Protein AF-A0A954VEE9-F1 (afdb_monomer)

Radius of gyration: 25.5 Å; Cα contacts (8 Å, |Δi|>4): 927; chains: 1; bounding box: 56×83×63 Å

Mean predicted aligned error: 7.06 Å

Secondary structure (DSSP, 8-state):
---------------------------PPP--PPPPPEEEEE-GGG----HHHHHHHHHTT-EEEEEEEEEES-SSSB--GGGTT--SSTT-SBTT--EE-TTHHHHHHHHHHHT-EEEEEEE--TT--TTSTTSTT----HHHHHHHHHHHHGGGSSTTSBPPEEE----BTTB-HHHHHHHHHHHHHHHHHHHSSPPEEEEEHHIIIIIITTS-HHHHHHHHHH--SEEEE--S-TT-GGGS-TTT--TTTT-STTSGGGGGGS-S--EEEEEEEEEE--TT--STT--EEEEEESS-HHHHHTTBPPEEB--SS-EETT-GGGBGGGSPPPPP-PPTTPPPPPS--PPPPP--TT---SGGG-GGGPEEEE--TT---EEEE-S-EEEESEEEESSEEEESS-EEEE--

Sequence (412 aa):
MKFSQRYTICWRHAWYLGCCFSVILLGLPERANAQRVLGLDMSAWQGSISQQTWSNILNVENRQFVFLRSSRGGTTGFFSQNNAGNNNPPGENTLSQRYDDPYFVQNINRATNAGLFAGAYHFSRPDIVASTLNSNGIPNSGADEADHFIQMAGPWMRPGYLLPVHDFEAGDGARTDNQMALFAMEFSDRIYDVMGIRPAIYLNGNYAQNVIGGASSSSRSGVVDRYSVLWSARWPNQSNPDAIDVQNAHPKDSFSNIYGPWDDTGVMHPWTFWQYASTGRLQSFNNGDSNLDFNVAQGDIEFLKDQLVPAVWMTDSSGNWSTLSNWNSGQAPIAPVTGTGQVAPVGRRTLPTPRLPGETVFGVTSGKHDTVILDRPNADITVTLDAGSYDIRKLFVRESLVISGGELHVNY

Solvent-accessible surface area (backbone atoms only — not comparable to full-atom values): 22098 Å² total; per-residue (Å²): 132,88,80,89,83,89,88,83,89,83,92,79,91,79,91,75,84,88,74,85,73,84,75,77,78,71,75,72,75,76,77,76,72,68,66,43,34,31,25,36,44,49,44,60,80,62,51,90,75,53,57,67,37,38,33,34,39,35,78,72,64,57,28,50,32,37,37,32,33,27,28,26,23,18,74,39,50,27,45,44,84,94,40,73,81,37,68,78,71,58,72,59,39,22,42,35,29,17,33,61,37,31,39,27,58,32,47,53,51,32,32,34,72,46,51,21,43,36,25,38,27,26,45,47,39,59,48,39,31,44,84,35,78,56,14,83,57,44,48,49,49,22,43,45,29,30,51,29,35,42,45,52,38,45,50,52,62,27,46,41,14,26,41,38,29,42,32,53,83,53,24,80,86,67,42,53,30,53,55,50,26,48,31,56,35,38,21,30,49,44,37,26,76,76,64,78,45,62,33,28,37,31,35,36,21,62,44,27,36,54,36,39,42,59,20,52,71,69,45,31,49,51,36,47,76,47,33,80,39,31,31,36,42,51,59,93,39,64,92,48,45,87,76,56,59,72,76,81,56,58,80,54,81,87,37,81,62,41,50,32,57,51,51,75,72,75,42,95,72,59,51,44,31,35,37,43,20,70,57,30,84,49,88,70,59,76,65,78,95,47,52,33,33,31,30,34,36,74,33,25,71,66,56,53,48,70,44,33,26,56,32,35,62,71,60,89,56,60,46,50,63,84,45,38,79,44,29,57,34,24,46,81,58,62,78,59,70,82,57,76,91,50,66,76,65,45,75,68,81,74,76,66,78,56,42,49,80,13,42,81,52,81,64,51,53,14,13,52,55,24,35,37,39,39,70,51,97,90,50,92,37,44,42,32,31,59,58,62,74,29,37,23,22,40,80,45,76,76,47,48,76,44,75,79,56,34,46,79,45,74,56,120

Foldseek 3Di:
DDDDDDDDDDDDDDDDDDDDDPPPPPPDPDPPAFFWAKAFEDFCLLPAADLVLLLCCCPPVPHQAYEYEAWEWFDDAAADPVPNVCVVVRDRQAARHIAGGQARLVCQVSNQVSFHAYEYEYAYAQLQALPPPRNVRDGGALLRSLVLCCLGCVLQCFFLHFFYEYEQEYCVVSDALLRSLRRLLNNQVNCCVVQVDGHAYEDELCCQAPRPLVHDPVSNVSNCVRHQEYEYEDAPDQPDLPPDCLRPDARCPPPPSTHRSLVVVVDPHSHQKYQHYQQDDDPSSPDPRHGIGMMTGPGHPLSRLVRGNAWEQDDLEADELPPLVRTSLSDDDDFRDADPPYDNRDDDNDGDHRDGQQAADDHSSGSLSHAYEADDPVHAYEYEHQDEAGHHAHYHDPHHYHDNHYHYHHHD

Structure (mmCIF, N/CA/C/O backbone):
data_AF-A0A954VEE9-F1
#
_entry.id   AF-A0A954VEE9-F1
#
loop_
_atom_site.group_PDB
_atom_site.id
_atom_site.type_symbol
_atom_site.label_atom_id
_atom_site.label_alt_id
_atom_site.label_comp_id
_atom_site.label_asym_id
_atom_site.label_entity_id
_atom_site.label_seq_id
_atom_site.pdbx_PDB_ins_code
_atom_site.Cartn_x
_atom_site.Cartn_y
_atom_site.Cartn_z
_atom_site.occupancy
_atom_site.B_iso_or_equiv
_atom_site.auth_seq_id
_atom_site.auth_comp_id
_atom_site.auth_asym_id
_atom_site.auth_atom_id
_atom_site.pdbx_PDB_model_num
ATOM 1 N N . MET A 1 1 ? 34.850 -47.718 26.596 1.00 32.69 1 MET A N 1
ATOM 2 C CA . MET A 1 1 ? 34.835 -49.175 26.304 1.00 32.69 1 MET A CA 1
ATOM 3 C C . MET A 1 1 ? 33.519 -49.739 26.830 1.00 32.69 1 MET A C 1
ATOM 5 O O . MET A 1 1 ? 33.219 -49.459 27.976 1.00 32.69 1 MET A O 1
ATOM 9 N N . LYS A 1 2 ? 32.606 -50.185 25.946 1.00 29.80 2 LYS A N 1
ATOM 10 C CA . LYS A 1 2 ? 32.186 -51.601 25.735 1.00 29.80 2 LYS A CA 1
ATOM 11 C C . LYS A 1 2 ? 31.644 -52.268 27.026 1.00 29.80 2 LYS A C 1
ATOM 13 O O . LYS A 1 2 ? 32.367 -52.256 28.002 1.00 29.80 2 LYS A O 1
ATOM 18 N N . PHE A 1 3 ? 30.482 -52.924 27.132 1.00 28.70 3 PHE A N 1
ATOM 19 C CA . PHE A 1 3 ? 29.467 -53.465 26.207 1.00 28.70 3 PHE A CA 1
ATOM 20 C C . PHE A 1 3 ? 28.245 -53.939 27.053 1.00 28.70 3 PHE A C 1
ATOM 22 O O . PHE A 1 3 ? 28.442 -54.260 28.216 1.00 28.70 3 PHE A O 1
ATOM 29 N N . SER A 1 4 ? 27.051 -54.006 26.431 1.00 31.73 4 SER A N 1
ATOM 30 C CA . SER A 1 4 ? 25.885 -54.930 26.589 1.00 31.73 4 SER A CA 1
ATOM 31 C C . SER A 1 4 ? 25.512 -55.566 27.956 1.00 31.73 4 SER A C 1
ATOM 33 O O . SER A 1 4 ? 26.377 -55.972 28.707 1.00 31.73 4 SER A O 1
ATOM 35 N N . GLN A 1 5 ? 24.252 -55.880 28.287 1.00 33.28 5 GLN A N 1
ATOM 36 C CA . GLN A 1 5 ? 23.342 -56.738 27.513 1.00 33.28 5 GLN A CA 1
ATOM 37 C C . GLN A 1 5 ? 21.931 -56.796 28.150 1.00 33.28 5 GLN A C 1
ATOM 39 O O . GLN A 1 5 ? 21.730 -56.462 29.313 1.00 33.28 5 GLN A O 1
ATOM 44 N N . ARG A 1 6 ? 20.981 -57.233 27.320 1.00 32.25 6 ARG A N 1
ATOM 45 C CA . ARG A 1 6 ? 19.530 -57.403 27.498 1.00 32.25 6 ARG A CA 1
ATOM 46 C C . ARG A 1 6 ? 19.125 -58.393 28.601 1.00 32.25 6 ARG A C 1
ATOM 48 O O . ARG A 1 6 ? 19.810 -59.389 28.798 1.00 32.25 6 ARG A O 1
ATOM 55 N N . TYR A 1 7 ? 17.908 -58.218 29.124 1.00 31.05 7 TYR A N 1
ATOM 56 C CA . TYR A 1 7 ? 17.064 -59.319 29.600 1.00 31.05 7 TYR A CA 1
ATOM 57 C C . TYR A 1 7 ? 15.686 -59.255 28.928 1.00 31.05 7 TYR A C 1
ATOM 59 O O . TYR A 1 7 ? 15.116 -58.181 28.745 1.00 31.05 7 TYR A O 1
ATOM 67 N N . THR A 1 8 ? 15.191 -60.427 28.541 1.00 31.03 8 THR A N 1
ATOM 68 C CA . THR A 1 8 ? 13.914 -60.686 27.863 1.00 31.03 8 THR A CA 1
ATOM 69 C C . THR A 1 8 ? 13.100 -61.661 28.728 1.00 31.03 8 THR A C 1
ATOM 71 O O . THR A 1 8 ? 13.705 -62.417 29.486 1.00 31.03 8 THR A O 1
ATOM 74 N N . ILE A 1 9 ? 11.782 -61.739 28.462 1.00 28.75 9 ILE A N 1
ATOM 75 C CA . ILE A 1 9 ? 10.810 -62.818 28.797 1.00 28.75 9 ILE A CA 1
ATOM 76 C C . ILE A 1 9 ? 10.030 -62.521 30.107 1.00 28.75 9 ILE A C 1
ATOM 78 O O . ILE A 1 9 ? 10.629 -62.111 31.085 1.00 28.75 9 ILE A O 1
ATOM 82 N N . CYS A 1 10 ? 8.698 -62.641 30.241 1.00 25.70 10 CYS A N 1
ATOM 83 C CA . CYS A 1 10 ? 7.679 -63.431 29.539 1.00 25.70 10 CYS A CA 1
ATOM 84 C C . CYS A 1 10 ? 6.278 -62.797 29.650 1.00 25.70 10 CYS A C 1
ATOM 86 O O . CYS A 1 10 ? 5.952 -62.156 30.645 1.00 25.70 10 CYS A O 1
ATOM 88 N N . TRP A 1 11 ? 5.428 -63.096 28.670 1.00 25.52 11 TRP A N 1
ATOM 89 C CA . TRP A 1 11 ? 3.992 -62.818 28.643 1.00 25.52 11 TRP A CA 1
ATOM 90 C C . TRP A 1 11 ? 3.191 -63.798 29.512 1.00 25.52 11 TRP A C 1
ATOM 92 O O . TRP A 1 11 ? 3.388 -65.008 29.399 1.00 25.52 11 TRP A O 1
ATOM 102 N N . ARG A 1 12 ? 2.187 -63.306 30.254 1.00 28.98 12 ARG A N 1
ATOM 103 C CA . ARG A 1 12 ? 0.985 -64.085 30.605 1.00 28.98 12 ARG A CA 1
ATOM 104 C C . ARG A 1 12 ? -0.283 -63.221 30.594 1.00 28.98 12 ARG A C 1
ATOM 106 O O . ARG A 1 12 ? -0.443 -62.303 31.383 1.00 28.98 12 ARG A O 1
ATOM 113 N N . HIS A 1 13 ? -1.145 -63.595 29.652 1.00 29.56 13 HIS A N 1
ATOM 114 C CA . HIS A 1 13 ? -2.573 -63.352 29.470 1.00 29.56 13 HIS A CA 1
ATOM 115 C C . HIS A 1 13 ? -3.377 -62.925 30.711 1.00 29.56 13 HIS A C 1
ATOM 117 O O . HIS A 1 13 ? -3.478 -63.679 31.678 1.00 29.56 13 HIS A O 1
ATOM 123 N N . ALA A 1 14 ? -4.082 -61.797 30.587 1.00 32.66 14 ALA A N 1
ATOM 124 C CA . ALA A 1 14 ? -5.301 -61.508 31.332 1.00 32.66 14 ALA A CA 1
ATOM 125 C C . ALA A 1 14 ? -6.435 -61.262 30.326 1.00 32.66 14 ALA A C 1
ATOM 127 O O . ALA A 1 14 ? -6.330 -60.420 29.436 1.00 32.66 14 ALA A O 1
ATOM 128 N N . TRP A 1 15 ? -7.486 -62.064 30.456 1.00 28.30 15 TRP A N 1
ATOM 129 C CA . TRP A 1 15 ? -8.735 -61.956 29.718 1.00 28.30 15 TRP A CA 1
ATOM 130 C C . TRP A 1 15 ? -9.507 -60.727 30.206 1.00 28.30 15 TRP A C 1
ATOM 132 O O . TRP A 1 15 ? -9.721 -60.595 31.409 1.00 28.30 15 TRP A O 1
ATOM 142 N N . TYR A 1 16 ? -9.974 -59.875 29.292 1.00 32.34 16 TYR A N 1
ATOM 143 C CA . TYR A 1 16 ? -11.003 -58.880 29.591 1.00 32.34 16 TYR A CA 1
ATOM 144 C C . TYR A 1 16 ? -12.167 -59.014 28.613 1.00 32.34 16 TYR A C 1
ATOM 146 O O . TYR A 1 16 ? -11.987 -59.070 27.397 1.00 32.34 16 TYR A O 1
ATOM 154 N N . LEU A 1 17 ? -13.356 -59.117 29.209 1.00 34.22 17 LEU A N 1
ATOM 155 C CA . LEU A 1 17 ? -14.666 -59.183 28.578 1.00 34.22 17 LEU A CA 1
ATOM 156 C C . LEU A 1 17 ? -14.854 -58.056 27.554 1.00 34.22 17 LEU A C 1
ATOM 158 O O . LEU A 1 17 ? -14.638 -56.883 27.856 1.00 34.22 17 LEU A O 1
ATOM 162 N N . GLY A 1 18 ? -15.342 -58.421 26.369 1.00 31.45 18 GLY A N 1
ATOM 163 C CA . GLY A 1 18 ? -15.836 -57.474 25.380 1.00 31.45 18 GLY A CA 1
ATOM 164 C C . GLY A 1 18 ? -17.174 -56.879 25.814 1.00 31.45 18 GLY A C 1
ATOM 165 O O . GLY A 1 18 ? -18.208 -57.532 25.705 1.00 31.45 18 GLY A O 1
ATOM 166 N N . CYS A 1 19 ? -17.154 -55.626 26.262 1.00 33.53 19 CYS A N 1
ATOM 167 C CA . CYS A 1 19 ? -18.326 -54.758 26.232 1.00 33.53 19 CYS A CA 1
ATOM 168 C C . CYS A 1 19 ? -18.329 -54.022 24.888 1.00 33.53 19 CYS A C 1
ATOM 170 O O . CYS A 1 19 ? -17.506 -53.137 24.656 1.00 33.53 19 CYS A O 1
ATOM 172 N N . CYS A 1 20 ? -19.245 -54.394 23.995 1.00 32.91 20 CYS A N 1
ATOM 173 C CA . CYS A 1 20 ? -19.521 -53.646 22.773 1.00 32.91 20 CYS A CA 1
ATOM 174 C C . CYS A 1 20 ? -20.142 -52.289 23.134 1.00 32.91 20 CYS A C 1
ATOM 176 O O . CYS A 1 20 ? -21.354 -52.177 23.294 1.00 32.91 20 CYS A O 1
ATOM 178 N N . PHE A 1 21 ? -19.316 -51.252 23.254 1.00 32.41 21 PHE A N 1
ATOM 179 C CA . PHE A 1 21 ? -19.782 -49.877 23.125 1.00 32.41 21 PHE A CA 1
ATOM 180 C C . PHE A 1 21 ? -19.846 -49.539 21.637 1.00 32.41 21 PHE A C 1
ATOM 182 O O . PHE A 1 21 ? -18.818 -49.381 20.979 1.00 32.41 21 PHE A O 1
ATOM 189 N N . SER A 1 22 ? -21.059 -49.424 21.097 1.00 36.09 22 SER A N 1
ATOM 190 C CA . SER A 1 22 ? -21.278 -48.700 19.847 1.00 36.09 22 SER A CA 1
ATOM 191 C C . SER A 1 22 ? -20.955 -47.230 20.096 1.00 36.09 22 SER A C 1
ATOM 193 O O . SER A 1 22 ? -21.788 -46.471 20.586 1.00 36.09 22 SER A O 1
ATOM 195 N N . VAL A 1 23 ? -19.725 -46.830 19.782 1.00 37.09 23 VAL A N 1
ATOM 196 C CA . VAL A 1 23 ? -19.381 -45.421 19.612 1.00 37.09 23 VAL A CA 1
ATOM 197 C C . VAL A 1 23 ? -20.066 -44.975 18.329 1.00 37.09 23 VAL A C 1
ATOM 199 O O . VAL A 1 23 ? -19.611 -45.273 17.226 1.00 37.09 23 VAL A O 1
ATOM 202 N N . ILE A 1 24 ? -21.197 -44.291 18.473 1.00 39.25 24 ILE A N 1
ATOM 203 C CA . ILE A 1 24 ? -21.709 -43.433 17.412 1.00 39.25 24 ILE A CA 1
ATOM 204 C C . ILE A 1 24 ? -20.656 -42.333 17.262 1.00 39.25 24 ILE A C 1
ATOM 206 O O . ILE A 1 24 ? -20.589 -41.413 18.075 1.00 39.25 24 ILE A O 1
ATOM 210 N N . LEU A 1 25 ? -19.785 -42.469 16.258 1.00 38.78 25 LEU A N 1
ATOM 211 C CA . LEU A 1 25 ? -18.997 -41.356 15.743 1.00 38.78 25 LEU A CA 1
ATOM 212 C C . LEU A 1 25 ? -19.999 -40.353 15.168 1.00 38.78 25 LEU A C 1
ATOM 214 O O . LEU A 1 25 ? -20.376 -40.421 14.001 1.00 38.78 25 LEU A O 1
ATOM 218 N N . LEU A 1 26 ? -20.473 -39.445 16.019 1.00 41.38 26 LEU A N 1
ATOM 219 C CA . LEU A 1 26 ? -21.000 -38.173 15.559 1.00 41.38 26 LEU A CA 1
ATOM 220 C C . LEU A 1 26 ? -19.841 -37.519 14.812 1.00 41.38 26 LEU A C 1
ATOM 222 O O . LEU A 1 26 ? -18.835 -37.165 15.428 1.00 41.38 26 LEU A O 1
ATOM 226 N N . GLY A 1 27 ? -19.947 -37.463 13.483 1.00 38.78 27 GLY A N 1
ATOM 227 C CA . GLY A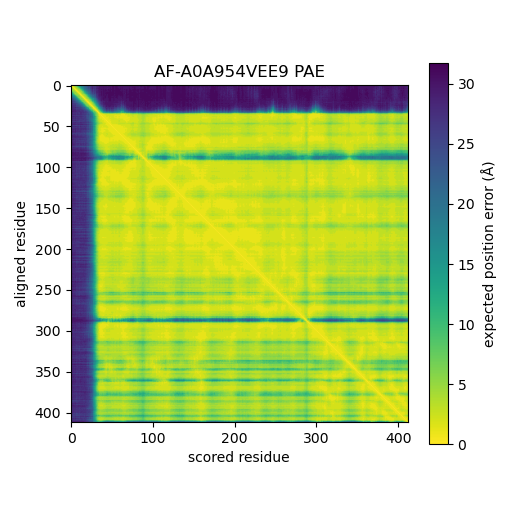 1 27 ? -19.011 -36.717 12.660 1.00 38.78 27 GLY A CA 1
ATOM 228 C C . GLY A 1 27 ? -18.885 -35.325 13.257 1.00 38.78 27 GLY A C 1
ATOM 229 O O . GLY A 1 27 ? -19.873 -34.596 13.347 1.00 38.78 27 GLY A O 1
ATOM 230 N N . LEU A 1 28 ? -17.687 -34.988 13.737 1.00 42.66 28 LEU A N 1
ATOM 231 C CA . LEU A 1 28 ? -17.359 -33.600 14.011 1.00 42.66 28 LEU A CA 1
ATOM 232 C C . LEU A 1 28 ? -17.643 -32.854 12.703 1.00 42.66 28 LEU A C 1
ATOM 234 O O . LEU A 1 28 ? -17.192 -33.337 11.659 1.00 42.66 28 LEU A O 1
ATOM 238 N N . PRO A 1 29 ? -18.405 -31.748 12.713 1.00 43.12 29 PRO A N 1
ATOM 239 C CA . PRO A 1 29 ? -18.511 -30.938 11.514 1.00 43.12 29 PRO A CA 1
ATOM 240 C C . PRO A 1 29 ? -17.082 -30.616 11.081 1.00 43.12 29 PRO A C 1
ATOM 242 O O . PRO A 1 29 ? -16.273 -30.169 11.904 1.00 43.12 29 PRO A O 1
ATOM 245 N N . GLU A 1 30 ? -16.752 -30.912 9.822 1.00 45.31 30 GLU A N 1
ATOM 246 C CA . GLU A 1 30 ? -15.548 -30.367 9.210 1.00 45.31 30 GLU A CA 1
ATOM 247 C C . GLU A 1 30 ? -15.546 -28.878 9.546 1.00 45.31 30 GLU A C 1
ATOM 249 O O . GLU A 1 30 ? -16.548 -28.186 9.338 1.00 45.31 30 GLU A O 1
ATOM 254 N N . ARG A 1 31 ? -14.466 -28.392 10.167 1.00 42.06 31 ARG A N 1
ATOM 255 C CA . ARG A 1 31 ? -14.296 -26.953 10.325 1.00 42.06 31 ARG A CA 1
ATOM 256 C C . ARG A 1 31 ? -14.275 -26.405 8.906 1.00 42.06 31 ARG A C 1
ATOM 258 O O . ARG A 1 31 ? -13.279 -26.584 8.213 1.00 42.06 31 ARG A O 1
ATOM 265 N N . ALA A 1 32 ? -15.378 -25.809 8.464 1.00 47.81 32 ALA A N 1
ATOM 266 C CA . ALA A 1 32 ? -15.386 -25.030 7.244 1.00 47.81 32 ALA A CA 1
ATOM 267 C C . ALA A 1 32 ? -14.297 -23.971 7.430 1.00 47.81 32 ALA A C 1
ATOM 269 O O . ALA A 1 32 ? -14.424 -23.102 8.295 1.00 47.81 32 ALA A O 1
ATOM 270 N N . ASN A 1 33 ? -13.180 -24.110 6.712 1.00 58.38 33 ASN A N 1
ATOM 271 C CA . ASN A 1 33 ? -12.169 -23.066 6.697 1.00 58.38 33 ASN A CA 1
ATOM 272 C C . ASN A 1 33 ? -12.864 -21.800 6.197 1.00 58.38 33 ASN A C 1
ATOM 274 O O . ASN A 1 33 ? -13.570 -21.839 5.187 1.00 58.38 33 ASN A O 1
ATOM 278 N N . ALA A 1 34 ? -12.721 -20.704 6.940 1.00 77.81 34 ALA A N 1
ATOM 279 C CA . ALA A 1 34 ? -13.303 -19.439 6.532 1.00 77.81 34 ALA A CA 1
ATOM 280 C C . ALA A 1 34 ? -12.761 -19.070 5.141 1.00 77.81 34 ALA A C 1
ATOM 282 O O . ALA A 1 34 ? -11.562 -19.200 4.881 1.00 77.81 34 ALA A O 1
ATOM 283 N N . GLN A 1 35 ? -13.662 -18.686 4.232 1.00 92.69 35 GLN A N 1
ATOM 284 C CA . GLN A 1 35 ? -13.319 -18.456 2.833 1.00 92.69 35 GLN A CA 1
ATOM 285 C C . GLN A 1 35 ? -12.300 -17.320 2.727 1.00 92.69 35 GLN A C 1
ATOM 287 O O . GLN A 1 35 ? -12.548 -16.210 3.204 1.00 92.69 35 GLN A O 1
ATOM 292 N N . ARG A 1 36 ? -11.173 -17.586 2.062 1.00 97.69 36 ARG A N 1
ATOM 293 C CA . ARG A 1 36 ? -10.168 -16.569 1.776 1.00 97.69 36 ARG A CA 1
ATOM 294 C C . ARG A 1 36 ? -10.745 -15.480 0.900 1.00 97.69 36 ARG A C 1
ATOM 296 O O . ARG A 1 36 ? -11.418 -15.751 -0.101 1.00 97.69 36 ARG A O 1
ATOM 303 N N . VAL A 1 37 ? -10.440 -14.247 1.265 1.00 98.19 37 VAL A N 1
ATOM 304 C CA . VAL A 1 37 ? -10.987 -13.078 0.594 1.00 98.19 37 VAL A CA 1
ATOM 305 C C . VAL A 1 37 ? -10.269 -12.820 -0.720 1.00 98.19 37 VAL A C 1
ATOM 307 O O . VAL A 1 37 ? -9.044 -12.838 -0.786 1.00 98.19 37 VAL A O 1
ATOM 310 N N . LEU A 1 38 ? -11.042 -12.535 -1.765 1.00 98.69 38 LEU A N 1
ATOM 311 C CA . LEU A 1 38 ? -10.532 -12.218 -3.093 1.00 98.69 38 LEU A CA 1
ATOM 312 C C . LEU A 1 38 ? -10.424 -10.704 -3.275 1.00 98.69 38 LEU A C 1
ATOM 314 O O . LEU A 1 38 ? -11.251 -9.938 -2.773 1.00 98.69 38 LEU A O 1
ATOM 318 N N . GLY A 1 39 ? -9.432 -10.283 -4.042 1.00 98.50 39 GLY A N 1
ATOM 319 C CA . GLY A 1 39 ? -9.187 -8.888 -4.360 1.00 98.50 39 GLY A CA 1
ATOM 320 C C . GLY A 1 39 ? -8.500 -8.722 -5.701 1.00 98.50 39 GLY A C 1
ATOM 321 O O . GLY A 1 39 ? -8.321 -9.679 -6.458 1.00 98.50 39 GLY A O 1
ATOM 322 N N . LEU A 1 40 ? -8.146 -7.481 -5.995 1.00 98.62 40 LEU A N 1
ATOM 323 C CA . LEU A 1 40 ? -7.510 -7.070 -7.239 1.00 98.62 40 LEU A CA 1
ATOM 324 C C . LEU A 1 40 ? -6.332 -6.150 -6.939 1.00 98.62 40 LEU A C 1
ATOM 326 O O . LEU A 1 40 ? -6.218 -5.607 -5.841 1.00 98.62 40 LEU A O 1
ATOM 330 N N . ASP A 1 41 ? -5.498 -5.919 -7.934 1.00 98.62 41 ASP A N 1
ATOM 331 C CA . ASP A 1 41 ? -4.707 -4.702 -7.982 1.00 98.62 41 ASP A CA 1
ATOM 332 C C . ASP A 1 41 ? -4.786 -4.067 -9.369 1.00 98.62 41 ASP A C 1
ATOM 334 O O . ASP A 1 41 ? -5.125 -4.726 -10.356 1.00 98.62 41 ASP A O 1
ATOM 338 N N . MET A 1 42 ? -4.672 -2.739 -9.410 1.00 97.19 42 MET A N 1
ATOM 339 C CA . MET A 1 42 ? -4.876 -1.961 -10.629 1.00 97.19 42 MET A CA 1
ATOM 340 C C . MET A 1 42 ? -4.021 -0.698 -10.654 1.00 97.19 42 MET A C 1
ATOM 342 O O . MET A 1 42 ? -3.651 -0.118 -9.632 1.00 97.19 42 MET A O 1
ATOM 346 N N . SER A 1 43 ? -3.802 -0.204 -11.862 1.00 96.88 43 SER A N 1
ATOM 347 C CA . SER A 1 43 ? -3.072 1.017 -12.167 1.00 96.88 43 SER A CA 1
ATOM 348 C C . SER A 1 43 ? -3.726 1.756 -13.337 1.00 96.88 43 SER A C 1
ATOM 350 O O . SER A 1 43 ? -4.797 1.382 -13.823 1.00 96.88 43 SER A O 1
ATOM 352 N N . ALA A 1 44 ? -3.056 2.780 -13.856 1.00 95.19 44 ALA A N 1
ATOM 353 C CA . ALA A 1 44 ? -3.466 3.461 -15.075 1.00 95.19 44 ALA A CA 1
ATOM 354 C C . ALA A 1 44 ? -3.621 2.550 -16.304 1.00 95.19 44 ALA A C 1
ATOM 356 O O 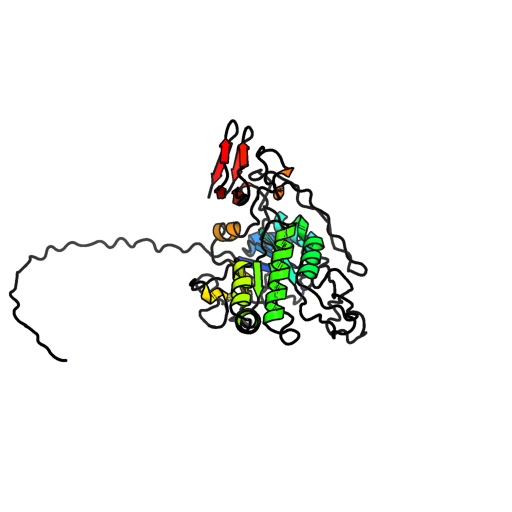. ALA A 1 44 ? -4.348 2.922 -17.225 1.00 95.19 44 ALA A O 1
ATOM 357 N N . TRP A 1 45 ? -3.010 1.360 -16.319 1.00 94.25 45 TRP A N 1
ATOM 358 C CA . TRP A 1 45 ? -3.184 0.384 -17.403 1.00 94.25 45 TRP A CA 1
ATOM 359 C C . TRP A 1 45 ? -4.622 -0.141 -17.530 1.00 94.25 45 TRP A C 1
ATOM 361 O O . TRP A 1 45 ? -5.044 -0.549 -18.613 1.00 94.25 45 TRP A O 1
ATOM 371 N N . GLN A 1 46 ? -5.399 -0.096 -16.448 1.00 94.62 46 GLN A N 1
ATOM 372 C CA . GLN A 1 46 ? -6.814 -0.469 -16.449 1.00 94.62 46 GLN A CA 1
ATOM 373 C C . GLN A 1 46 ? -7.735 0.696 -16.866 1.00 94.62 46 GLN A C 1
ATOM 375 O O . GLN A 1 46 ? -8.934 0.497 -17.077 1.00 94.62 46 GLN A O 1
ATOM 380 N N . GLY A 1 47 ? -7.185 1.900 -17.056 1.00 92.06 47 GLY A N 1
ATOM 381 C CA . GLY A 1 47 ? -7.910 3.084 -17.514 1.00 92.06 47 GLY A CA 1
ATOM 382 C C . GLY A 1 47 ? -8.888 3.661 -16.484 1.00 92.06 47 GLY A C 1
ATOM 383 O O . GLY A 1 47 ? -8.790 3.420 -15.281 1.00 92.06 47 GLY A O 1
ATOM 384 N N . SER A 1 48 ? -9.846 4.465 -16.961 1.00 91.94 48 SER A N 1
ATOM 385 C CA . SER A 1 48 ? -10.879 5.050 -16.095 1.00 91.94 48 SER A CA 1
ATOM 386 C C . SER A 1 48 ? -11.997 4.047 -15.818 1.00 91.94 48 SER A C 1
ATOM 388 O O . SER A 1 48 ? -12.691 3.610 -16.734 1.00 91.94 48 SER A O 1
ATOM 390 N N . ILE A 1 49 ? -12.220 3.734 -14.541 1.00 93.75 49 ILE A N 1
ATOM 391 C CA . ILE A 1 49 ? -13.179 2.709 -14.110 1.00 93.75 49 ILE A CA 1
ATOM 392 C C . ILE A 1 49 ? -14.407 3.366 -13.491 1.00 93.75 49 ILE A C 1
ATOM 394 O O . ILE A 1 49 ? -14.297 4.129 -12.529 1.00 93.75 49 ILE A O 1
ATOM 398 N N . SER A 1 50 ? -15.593 3.084 -14.031 1.00 95.06 50 SER A N 1
ATOM 399 C CA . SER A 1 50 ? -16.848 3.690 -13.567 1.00 95.06 50 SER A CA 1
ATOM 400 C C . SER A 1 50 ? -17.225 3.260 -12.138 1.00 95.06 50 SER A C 1
ATOM 402 O O . SER A 1 50 ? -16.823 2.198 -11.668 1.00 95.06 50 SER A O 1
ATOM 404 N N . GLN A 1 51 ? -18.051 4.056 -11.444 1.00 97.06 51 GLN A N 1
ATOM 405 C CA . GLN A 1 51 ? -18.581 3.666 -10.126 1.00 97.06 51 GLN A CA 1
ATOM 406 C C . GLN A 1 51 ? -19.424 2.384 -10.204 1.00 97.06 51 GLN A C 1
ATOM 408 O O . GLN A 1 51 ? -19.365 1.558 -9.295 1.00 97.06 51 GLN A O 1
ATOM 413 N N . GLN A 1 52 ? -20.190 2.203 -11.286 1.00 97.31 52 GLN A N 1
ATOM 414 C CA . GLN A 1 52 ? -20.985 0.992 -11.491 1.00 97.31 52 GLN A CA 1
ATOM 415 C C . GLN A 1 52 ? -20.084 -0.238 -11.614 1.00 97.31 52 GLN A C 1
ATOM 417 O O . GLN A 1 52 ? -20.364 -1.259 -10.998 1.00 97.31 52 GLN A O 1
ATOM 422 N N . THR A 1 53 ? -18.976 -0.123 -12.350 1.00 96.94 53 THR A N 1
ATOM 423 C CA . THR A 1 53 ? -17.989 -1.200 -12.479 1.00 96.94 53 THR A CA 1
ATOM 424 C C . THR A 1 53 ? -17.400 -1.570 -11.120 1.00 96.94 53 THR A C 1
ATOM 426 O O . THR A 1 53 ? -17.437 -2.739 -10.763 1.00 96.94 53 THR A O 1
ATOM 429 N N . TRP A 1 54 ? -16.962 -0.596 -10.311 1.00 97.44 54 TRP A N 1
ATOM 430 C CA . TRP A 1 54 ? -16.496 -0.864 -8.940 1.00 97.44 54 TRP A CA 1
ATOM 431 C C . TRP A 1 54 ? -17.564 -1.525 -8.061 1.00 97.44 54 TRP A C 1
ATOM 433 O O . TRP A 1 54 ? -17.266 -2.442 -7.302 1.00 97.44 54 TRP A O 1
ATOM 443 N N . SER A 1 55 ? -18.820 -1.098 -8.195 1.00 98.19 55 SER A N 1
ATOM 444 C CA . SER A 1 55 ? -19.938 -1.685 -7.447 1.00 98.19 55 SER A CA 1
ATOM 445 C C . SER A 1 55 ? -20.202 -3.132 -7.869 1.00 98.19 55 SER A C 1
ATOM 447 O O . SER A 1 55 ? -20.505 -3.965 -7.020 1.00 98.19 55 SER A O 1
ATOM 449 N N . ASN A 1 56 ? -20.058 -3.462 -9.153 1.00 97.88 56 ASN A N 1
ATOM 450 C CA . ASN A 1 56 ? -20.197 -4.836 -9.631 1.00 97.88 56 ASN A CA 1
ATOM 451 C C . ASN A 1 56 ? -19.010 -5.718 -9.218 1.00 97.88 56 ASN A C 1
ATOM 453 O O . ASN A 1 56 ? -19.224 -6.868 -8.846 1.00 97.88 56 ASN A O 1
ATOM 457 N N . ILE A 1 57 ? -17.792 -5.169 -9.206 1.00 97.69 57 ILE A N 1
ATOM 458 C CA . ILE A 1 57 ? -16.592 -5.864 -8.718 1.00 97.69 57 ILE A CA 1
ATOM 459 C C . ILE A 1 57 ? -16.808 -6.412 -7.300 1.00 97.69 57 ILE A C 1
ATOM 461 O O . ILE A 1 57 ? -16.448 -7.556 -7.016 1.00 97.69 57 ILE A O 1
ATOM 465 N N . LEU A 1 58 ? -17.476 -5.645 -6.434 1.00 97.56 58 LEU A N 1
ATOM 466 C CA . LEU A 1 58 ? -17.889 -6.132 -5.119 1.00 97.56 58 LEU A CA 1
ATOM 467 C C . LEU A 1 58 ? -19.094 -7.082 -5.198 1.00 97.56 58 LEU A C 1
ATOM 469 O O . LEU A 1 58 ? -19.017 -8.225 -4.755 1.00 97.56 58 LEU A O 1
ATOM 473 N N . ASN A 1 59 ? -20.221 -6.602 -5.730 1.00 97.62 59 ASN A N 1
ATOM 474 C CA . ASN A 1 59 ? -21.528 -7.245 -5.538 1.00 97.62 59 ASN A CA 1
ATOM 475 C C . ASN A 1 59 ? -21.784 -8.450 -6.455 1.00 97.62 59 ASN A C 1
ATOM 477 O O . ASN A 1 59 ? -22.644 -9.273 -6.152 1.00 97.62 59 ASN A O 1
ATOM 481 N N . VAL A 1 60 ? -21.083 -8.533 -7.585 1.00 96.88 60 VAL A N 1
ATOM 482 C CA . VAL A 1 60 ? -21.244 -9.590 -8.597 1.00 96.88 60 VAL A CA 1
ATOM 483 C C . VAL A 1 60 ? -20.035 -10.519 -8.594 1.00 96.88 60 VAL A C 1
ATOM 485 O O . VAL A 1 60 ? -20.190 -11.734 -8.647 1.00 96.88 60 VAL A O 1
ATOM 488 N N . GLU A 1 61 ? -18.830 -9.957 -8.509 1.00 95.94 61 GLU A N 1
ATOM 489 C CA . GLU A 1 61 ? -17.572 -10.700 -8.690 1.00 95.94 61 GLU A CA 1
ATOM 490 C C . GLU A 1 61 ? -16.870 -11.033 -7.366 1.00 95.94 61 GLU A C 1
ATOM 492 O O . GLU A 1 61 ? -15.812 -11.666 -7.360 1.00 95.94 61 GLU A O 1
ATOM 497 N N . ASN A 1 62 ? -17.481 -10.640 -6.242 1.00 96.12 62 ASN A N 1
ATOM 498 C CA . ASN A 1 62 ? -17.046 -10.948 -4.882 1.00 96.12 62 ASN A CA 1
ATOM 499 C C . ASN A 1 62 ? -15.573 -10.587 -4.614 1.00 96.12 62 ASN A C 1
ATOM 501 O O . ASN A 1 62 ? -14.832 -11.338 -3.972 1.00 96.12 62 ASN A O 1
ATOM 505 N N . ARG A 1 63 ? -15.123 -9.435 -5.123 1.00 97.81 63 ARG A N 1
ATOM 506 C CA . ARG A 1 63 ? -13.818 -8.865 -4.776 1.00 97.81 63 ARG A CA 1
ATOM 507 C C . ARG A 1 63 ? -14.014 -7.855 -3.653 1.00 97.81 63 ARG A C 1
ATOM 509 O O . ARG A 1 63 ? -14.699 -6.853 -3.826 1.00 97.81 63 ARG A O 1
ATOM 516 N N . GLN A 1 64 ? -13.418 -8.126 -2.501 1.00 98.50 64 GLN A N 1
ATOM 517 C CA . GLN A 1 64 ? -13.620 -7.336 -1.283 1.00 98.50 64 GLN A CA 1
ATOM 518 C C . GLN A 1 64 ? -12.510 -6.306 -1.060 1.00 98.50 64 GLN A C 1
ATOM 520 O O . GLN A 1 64 ? -12.686 -5.388 -0.259 1.00 98.50 64 GLN A O 1
ATOM 525 N N . PHE A 1 65 ? -11.367 -6.450 -1.740 1.00 98.88 65 PHE A N 1
ATOM 526 C CA . PHE A 1 65 ? -10.275 -5.488 -1.645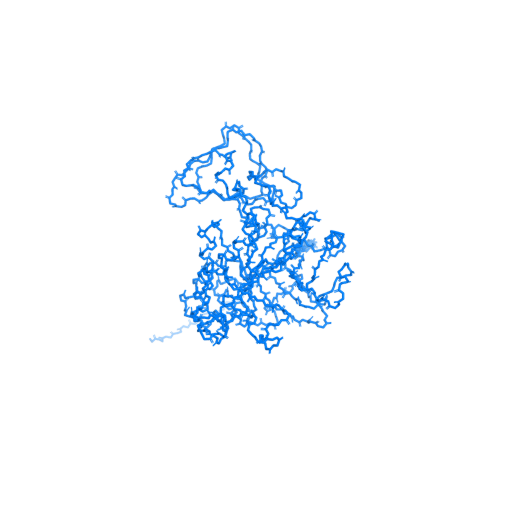 1.00 98.88 65 PHE A CA 1
ATOM 527 C C . PHE A 1 65 ? -9.607 -5.159 -2.970 1.00 98.88 65 PHE A C 1
ATOM 529 O O . PHE A 1 65 ? -9.697 -5.915 -3.941 1.00 98.88 65 PHE A O 1
ATOM 536 N N . VAL A 1 66 ? -8.905 -4.027 -2.985 1.00 98.88 66 VAL A N 1
ATOM 537 C CA . VAL A 1 66 ? -8.053 -3.625 -4.098 1.00 98.88 66 VAL A CA 1
ATOM 538 C C . VAL A 1 66 ? -6.804 -2.867 -3.645 1.00 98.88 66 VAL A C 1
ATOM 540 O O . VAL A 1 66 ? -6.880 -2.003 -2.772 1.00 98.88 66 VAL A O 1
ATOM 543 N N . PHE A 1 67 ? -5.663 -3.139 -4.275 1.00 98.94 67 PHE A N 1
ATOM 544 C CA . PHE A 1 67 ? -4.489 -2.265 -4.221 1.00 98.94 67 PHE A CA 1
ATOM 545 C C . PHE A 1 67 ? -4.400 -1.413 -5.490 1.00 98.94 67 PHE A C 1
ATOM 547 O O . PHE A 1 67 ? -4.602 -1.896 -6.599 1.00 98.94 67 PHE A O 1
ATOM 554 N N . LEU A 1 68 ? -4.134 -0.119 -5.343 1.00 98.88 68 LEU A N 1
ATOM 555 C CA . LEU A 1 68 ? -4.130 0.831 -6.455 1.00 98.88 68 LEU A CA 1
ATOM 556 C C . LEU A 1 68 ? -2.779 1.519 -6.568 1.00 98.88 68 LEU A C 1
ATOM 558 O O . LEU A 1 68 ? -2.286 2.079 -5.584 1.00 98.88 68 LEU A O 1
ATOM 562 N N . ARG A 1 69 ? -2.197 1.541 -7.769 1.00 98.81 69 ARG A N 1
ATOM 563 C CA . ARG A 1 69 ? -0.945 2.265 -7.984 1.00 98.81 69 ARG A CA 1
ATOM 564 C C . ARG A 1 69 ? -1.202 3.734 -7.747 1.00 98.81 69 ARG A C 1
ATOM 566 O O . ARG A 1 69 ? -2.084 4.318 -8.371 1.00 98.81 69 ARG A O 1
ATOM 573 N N . SER A 1 70 ? -0.409 4.333 -6.876 1.00 98.62 70 SER A N 1
ATOM 574 C CA . SER A 1 70 ? -0.425 5.779 -6.676 1.00 98.62 70 SER A CA 1
ATOM 575 C C . SER A 1 70 ? 0.674 6.472 -7.467 1.00 98.62 70 SER A C 1
ATOM 577 O O . SER A 1 70 ? 0.475 7.564 -7.996 1.00 98.62 70 SER A O 1
ATOM 579 N N . SER A 1 71 ? 1.844 5.841 -7.527 1.00 98.69 71 SER A N 1
ATOM 580 C CA . SER A 1 71 ? 3.082 6.486 -7.938 1.00 98.69 71 SER A CA 1
ATOM 581 C C . SER A 1 71 ? 4.133 5.467 -8.370 1.00 98.69 71 SER A C 1
ATOM 583 O O . SER A 1 71 ? 4.010 4.264 -8.115 1.00 98.69 71 SER A O 1
ATOM 585 N N . ARG A 1 72 ? 5.153 5.966 -9.068 1.00 98.25 72 ARG A N 1
ATOM 586 C CA . ARG A 1 72 ? 6.334 5.218 -9.502 1.00 98.25 72 ARG A CA 1
ATOM 587 C C . ARG A 1 72 ? 7.551 6.135 -9.603 1.00 98.25 72 ARG A C 1
ATOM 589 O O . ARG A 1 72 ? 7.419 7.264 -10.081 1.00 98.25 72 ARG A O 1
ATOM 596 N N . GLY A 1 73 ? 8.725 5.618 -9.243 1.00 98.06 73 GLY A N 1
ATOM 597 C CA . GLY A 1 73 ? 9.989 6.363 -9.281 1.00 98.06 73 GLY A CA 1
ATOM 598 C C . GLY A 1 73 ? 10.063 7.462 -8.222 1.00 98.06 73 GLY A C 1
ATOM 599 O O . GLY A 1 73 ? 9.199 7.559 -7.360 1.00 98.06 73 GLY A O 1
ATOM 600 N N . GLY A 1 74 ? 11.086 8.308 -8.271 1.00 97.56 74 GLY A N 1
ATOM 601 C CA . GLY A 1 74 ? 11.324 9.309 -7.225 1.00 97.56 74 GLY A CA 1
ATOM 602 C C . GLY A 1 74 ? 10.563 10.621 -7.396 1.00 97.56 74 GLY A C 1
ATOM 603 O O . GLY A 1 74 ? 9.677 10.751 -8.242 1.00 97.56 74 GLY A O 1
ATOM 604 N N . THR A 1 75 ? 10.915 11.630 -6.597 1.00 97.31 75 THR A N 1
ATOM 605 C CA . THR A 1 75 ? 10.160 12.896 -6.531 1.00 97.31 75 THR A CA 1
ATOM 606 C C . THR A 1 75 ? 10.374 13.826 -7.724 1.00 97.31 75 THR A C 1
ATOM 608 O O . THR A 1 75 ? 9.637 14.809 -7.866 1.00 97.31 75 THR A O 1
ATOM 611 N N . THR A 1 76 ? 11.345 13.531 -8.594 1.00 96.38 76 THR A N 1
ATOM 612 C CA . THR A 1 76 ? 11.769 14.417 -9.685 1.00 96.38 76 THR A CA 1
ATOM 613 C C . THR A 1 76 ? 11.680 13.782 -11.072 1.00 96.38 76 THR A C 1
ATOM 615 O O . THR A 1 76 ? 11.663 12.562 -11.248 1.00 96.38 76 THR A O 1
ATOM 618 N N . GLY A 1 77 ? 11.668 14.651 -12.083 1.00 95.00 77 GLY A N 1
ATOM 619 C CA . GLY A 1 77 ? 11.682 14.259 -13.485 1.00 95.00 77 GLY A CA 1
ATOM 620 C C . GLY A 1 77 ? 10.330 13.800 -13.995 1.00 95.00 77 GLY A C 1
ATOM 621 O O . GLY A 1 77 ? 9.277 14.209 -13.505 1.00 95.00 77 GLY A O 1
ATOM 622 N N . PHE A 1 78 ? 10.386 12.976 -15.030 1.00 95.19 78 PHE A N 1
ATOM 623 C CA . PHE A 1 78 ? 9.220 12.506 -15.755 1.00 95.19 78 PHE A CA 1
ATOM 624 C C . PHE A 1 78 ? 9.460 11.093 -16.271 1.00 95.19 78 PHE A C 1
ATOM 626 O O . PHE A 1 78 ? 10.587 10.720 -16.610 1.00 95.19 78 PHE A O 1
ATOM 633 N N . PHE A 1 79 ? 8.384 10.323 -16.350 1.00 95.00 79 PHE A N 1
ATOM 634 C CA . PHE A 1 79 ? 8.353 9.035 -17.012 1.00 95.00 79 PHE A CA 1
ATOM 635 C C . PHE A 1 79 ? 7.144 8.938 -17.935 1.00 95.00 79 PHE A C 1
ATOM 637 O O . PHE A 1 79 ? 6.000 9.141 -17.529 1.00 95.00 79 PHE A O 1
ATOM 644 N N . SER A 1 80 ? 7.412 8.545 -19.174 1.00 91.81 80 SER A N 1
ATOM 645 C CA . SER A 1 80 ? 6.412 8.249 -20.185 1.00 91.81 80 SER A CA 1
ATOM 646 C C . SER A 1 80 ? 6.080 6.761 -20.158 1.00 91.81 80 SER A C 1
ATOM 648 O O . SER A 1 80 ? 6.855 5.920 -20.615 1.00 91.81 80 SER A O 1
ATOM 650 N N . GLN A 1 81 ? 4.894 6.417 -19.656 1.00 88.44 81 GLN A N 1
ATOM 651 C CA . GLN A 1 81 ? 4.426 5.027 -19.639 1.00 88.44 81 GLN A CA 1
ATOM 652 C C . GLN A 1 81 ? 4.273 4.436 -21.054 1.00 88.44 81 GLN A C 1
ATOM 654 O O . GLN A 1 81 ? 4.496 3.243 -21.246 1.00 88.44 81 GLN A O 1
ATOM 659 N N . ASN A 1 82 ? 3.981 5.276 -22.052 1.00 87.81 82 ASN A N 1
ATOM 660 C CA . ASN A 1 82 ? 3.862 4.876 -23.459 1.00 87.81 82 ASN A CA 1
ATOM 661 C C . ASN A 1 82 ? 5.215 4.784 -24.187 1.00 87.81 82 ASN A C 1
ATOM 663 O O . ASN A 1 82 ? 5.269 4.313 -25.319 1.00 87.81 82 ASN A O 1
ATOM 667 N N . ASN A 1 83 ? 6.304 5.215 -23.546 1.00 88.12 83 ASN A N 1
ATOM 668 C CA . ASN A 1 83 ? 7.666 5.183 -24.079 1.00 88.12 83 ASN A CA 1
ATOM 669 C C . ASN A 1 83 ? 8.642 4.723 -22.982 1.00 88.12 83 ASN A C 1
ATOM 671 O O . ASN A 1 83 ? 9.657 5.354 -22.684 1.00 88.12 83 ASN A O 1
ATOM 675 N N . ALA A 1 84 ? 8.324 3.591 -22.344 1.00 85.94 84 ALA A N 1
ATOM 676 C CA . ALA A 1 84 ? 9.129 3.055 -21.248 1.00 85.94 84 ALA A CA 1
ATOM 677 C C . ALA A 1 84 ? 10.577 2.745 -21.675 1.00 85.94 84 ALA A C 1
ATOM 679 O O . ALA A 1 84 ? 11.504 2.926 -20.887 1.00 85.94 84 ALA A O 1
ATOM 680 N N . GLY A 1 85 ? 10.771 2.342 -22.937 1.00 82.38 85 GLY A N 1
ATOM 681 C CA . GLY A 1 85 ? 12.085 2.085 -23.530 1.00 82.38 85 GLY A CA 1
ATOM 682 C C . GLY A 1 85 ? 12.925 3.339 -23.786 1.00 82.38 85 GLY A C 1
ATOM 683 O O . GLY A 1 85 ? 14.096 3.201 -24.131 1.00 82.38 85 GLY A O 1
ATOM 684 N N . ASN A 1 86 ? 12.352 4.539 -23.620 1.00 83.31 86 ASN A N 1
ATOM 685 C CA . ASN A 1 86 ? 13.008 5.828 -23.849 1.00 83.31 86 ASN A CA 1
ATOM 686 C C . ASN A 1 86 ? 13.752 5.881 -25.196 1.00 83.31 86 ASN A C 1
ATOM 688 O O . ASN A 1 86 ? 14.881 6.368 -25.274 1.00 83.31 86 ASN A O 1
ATOM 692 N N . ASN A 1 87 ? 13.153 5.299 -26.238 1.00 81.00 87 ASN A N 1
ATOM 693 C CA . ASN A 1 87 ? 13.812 5.045 -27.518 1.00 81.00 87 ASN A CA 1
ATOM 694 C C . ASN A 1 87 ? 13.183 5.821 -28.681 1.00 81.00 87 ASN A C 1
ATOM 696 O O . ASN A 1 87 ? 13.886 6.071 -29.660 1.00 81.00 87 ASN A O 1
ATOM 700 N N . ASN A 1 88 ? 11.910 6.231 -28.592 1.00 79.44 88 ASN A N 1
ATOM 701 C CA . ASN A 1 88 ? 11.260 7.000 -29.654 1.00 79.44 88 ASN A CA 1
ATOM 702 C C . ASN A 1 88 ? 10.100 7.907 -29.159 1.00 79.44 88 ASN A C 1
ATOM 704 O O . ASN A 1 88 ? 8.993 7.403 -28.970 1.00 79.44 88 ASN A O 1
ATOM 708 N N . PRO A 1 89 ? 10.317 9.232 -29.016 1.00 80.12 89 PRO A N 1
ATOM 709 C CA . PRO A 1 89 ? 11.621 9.889 -29.069 1.00 80.12 89 PRO A CA 1
ATOM 710 C C . PRO A 1 89 ? 12.459 9.512 -27.832 1.00 80.12 89 PRO A C 1
ATOM 712 O O . PRO A 1 89 ? 11.909 9.283 -26.753 1.00 80.12 89 PRO A O 1
ATOM 715 N N . PRO A 1 90 ? 13.792 9.408 -27.950 1.00 77.44 90 PRO A N 1
ATOM 716 C CA . PRO A 1 90 ? 14.638 9.270 -26.777 1.00 77.44 90 PRO A CA 1
ATOM 717 C C . PRO A 1 90 ? 14.654 10.577 -25.981 1.00 77.44 90 PRO A C 1
ATOM 719 O O . PRO A 1 90 ? 14.520 11.659 -26.550 1.00 77.44 90 PRO A O 1
ATOM 722 N N . GLY A 1 91 ? 14.875 10.490 -24.672 1.00 79.81 91 GLY A N 1
ATOM 723 C CA . GLY A 1 91 ? 15.028 11.676 -23.827 1.00 79.81 91 GLY A CA 1
ATOM 724 C C . GLY A 1 91 ? 13.837 12.010 -22.934 1.00 79.81 91 GLY A C 1
ATOM 725 O O . GLY A 1 91 ? 13.966 12.892 -22.093 1.00 79.81 91 GLY A O 1
ATOM 726 N N . GLU A 1 92 ? 12.701 11.327 -23.085 1.00 87.25 92 GLU A N 1
ATOM 727 C CA . GLU A 1 92 ? 11.483 11.642 -22.328 1.00 87.25 92 GLU A CA 1
ATOM 728 C C . GLU A 1 92 ? 11.606 11.249 -20.856 1.00 87.25 92 GLU A C 1
ATOM 730 O O . GLU A 1 92 ? 11.202 12.000 -19.970 1.00 87.25 92 GLU A O 1
ATOM 735 N N . ASN A 1 93 ? 12.211 10.093 -20.580 1.00 94.06 93 ASN A N 1
ATOM 736 C CA . ASN A 1 93 ? 12.381 9.627 -19.209 1.00 94.06 93 ASN A CA 1
ATOM 737 C C . ASN A 1 93 ? 13.601 10.322 -18.592 1.00 94.06 93 ASN A C 1
ATOM 739 O O . ASN A 1 93 ? 14.711 10.190 -19.114 1.00 94.06 93 ASN A O 1
ATOM 743 N N . THR A 1 94 ? 13.393 11.074 -17.508 1.00 94.81 94 THR A N 1
ATOM 744 C CA . THR A 1 94 ? 14.390 11.985 -16.913 1.00 94.81 94 THR A CA 1
ATOM 745 C C . THR A 1 94 ? 14.435 11.890 -15.391 1.00 94.81 94 THR A C 1
ATOM 747 O O . THR A 1 94 ? 13.431 11.562 -14.756 1.00 94.81 94 THR A O 1
ATOM 750 N N . LEU A 1 95 ? 15.593 12.231 -14.813 1.00 96.12 95 LEU A N 1
ATOM 751 C CA . LEU A 1 95 ? 15.873 12.271 -13.371 1.00 96.12 95 LEU A CA 1
ATOM 752 C C . LEU A 1 95 ? 15.394 10.992 -12.666 1.00 96.12 95 LEU A C 1
ATOM 754 O O . LEU A 1 95 ? 15.659 9.895 -13.163 1.00 96.12 95 LEU A O 1
ATOM 758 N N . SER A 1 96 ? 14.651 11.123 -11.560 1.00 96.38 96 SER A N 1
ATOM 759 C CA . SER A 1 96 ? 14.123 9.986 -10.805 1.00 96.38 96 SER A CA 1
ATOM 760 C C . SER A 1 96 ? 12.983 9.231 -11.500 1.00 96.38 96 SER A C 1
ATOM 762 O O . SER A 1 96 ? 12.429 8.291 -10.924 1.00 96.38 96 SER A O 1
ATOM 764 N N . GLN A 1 97 ? 12.627 9.620 -12.731 1.00 96.19 97 GLN A N 1
ATOM 765 C CA . GLN A 1 97 ? 11.544 9.046 -13.528 1.00 96.19 97 GLN A CA 1
ATOM 766 C C . GLN A 1 97 ? 10.196 9.046 -12.795 1.00 96.19 97 GLN A C 1
ATOM 768 O O . GLN A 1 97 ? 9.474 8.043 -12.818 1.00 96.19 97 GLN A O 1
ATOM 773 N N . ARG A 1 98 ? 9.858 10.179 -12.162 1.00 97.06 98 ARG A N 1
ATOM 774 C CA . ARG A 1 98 ? 8.568 10.391 -11.500 1.00 97.06 98 ARG A CA 1
ATOM 775 C C . ARG A 1 98 ? 7.406 10.047 -12.427 1.00 97.06 98 ARG A C 1
ATOM 777 O O . ARG A 1 98 ? 7.344 10.526 -13.563 1.00 97.06 98 ARG A O 1
ATOM 784 N N . TYR A 1 99 ? 6.462 9.275 -11.913 1.00 97.88 99 TYR A N 1
ATOM 785 C CA . TYR A 1 99 ? 5.170 9.034 -12.536 1.00 97.88 99 TYR A CA 1
ATOM 786 C C . TYR A 1 99 ? 4.052 9.071 -11.495 1.00 97.88 99 TYR A C 1
ATOM 788 O O . TYR A 1 99 ? 4.042 8.256 -10.568 1.00 97.88 99 TYR A O 1
ATOM 796 N N . ASP A 1 100 ? 3.097 9.973 -11.696 1.00 97.69 100 ASP A N 1
ATOM 797 C CA . ASP A 1 100 ? 1.900 10.116 -10.870 1.00 97.69 100 ASP A CA 1
ATOM 798 C C . ASP A 1 100 ? 0.749 9.371 -11.553 1.00 97.69 100 ASP A C 1
ATOM 800 O O . ASP A 1 100 ? 0.373 9.722 -12.674 1.00 97.69 100 ASP A O 1
ATOM 804 N N . ASP A 1 101 ? 0.165 8.354 -10.911 1.00 97.69 101 ASP A N 1
ATOM 805 C CA . ASP A 1 101 ? -0.928 7.609 -11.540 1.00 97.69 101 ASP A CA 1
ATOM 806 C C . ASP A 1 101 ? -2.193 8.487 -11.633 1.00 97.69 101 ASP A C 1
ATOM 808 O O . ASP A 1 101 ? -2.780 8.850 -10.603 1.00 97.69 101 ASP A O 1
ATOM 812 N N . PRO A 1 102 ? -2.654 8.848 -12.849 1.00 96.56 102 PRO A N 1
ATOM 813 C CA . PRO A 1 102 ? -3.707 9.843 -13.005 1.00 96.56 102 PRO A CA 1
ATOM 814 C C . PRO A 1 102 ? -5.071 9.347 -12.514 1.00 96.56 102 PRO A C 1
ATOM 816 O O . PRO A 1 102 ? -5.964 10.164 -12.285 1.00 96.56 102 PRO A O 1
ATOM 819 N N . TYR A 1 103 ? -5.258 8.038 -12.329 1.00 97.12 103 TYR A N 1
ATOM 820 C CA . TYR A 1 103 ? -6.535 7.469 -11.901 1.00 97.12 103 TYR A CA 1
ATOM 821 C C . TYR A 1 103 ? -6.581 7.122 -10.414 1.00 97.12 103 TYR A C 1
ATOM 823 O O . TYR A 1 103 ? -7.671 6.845 -9.910 1.00 97.12 103 TYR A O 1
ATOM 831 N N . PHE A 1 104 ? -5.457 7.186 -9.692 1.00 98.12 104 PHE A N 1
ATOM 832 C CA . PHE A 1 104 ? -5.356 6.745 -8.298 1.00 98.12 104 PHE A CA 1
ATOM 833 C C . PHE A 1 104 ? -6.457 7.323 -7.399 1.00 98.12 104 PHE A C 1
ATOM 835 O O . PHE A 1 104 ? -7.260 6.580 -6.836 1.00 98.12 104 PHE A O 1
ATOM 842 N N . VAL A 1 105 ? -6.554 8.656 -7.319 1.00 97.88 105 VAL A N 1
ATOM 843 C CA . VAL A 1 105 ? -7.502 9.331 -6.414 1.00 97.88 105 VAL A CA 1
ATOM 844 C C . VAL A 1 105 ? -8.959 9.046 -6.796 1.00 97.88 105 VAL A C 1
ATOM 846 O O . VAL A 1 105 ? -9.823 8.913 -5.930 1.00 97.88 105 VAL A O 1
ATOM 849 N N . GLN A 1 106 ? -9.259 8.936 -8.091 1.00 97.44 106 GLN A N 1
ATOM 850 C CA . GLN A 1 106 ? -10.593 8.547 -8.545 1.00 97.44 106 GLN A CA 1
ATOM 851 C C . GLN A 1 106 ? -10.910 7.109 -8.134 1.00 97.44 106 GLN A C 1
ATOM 853 O O . GLN A 1 106 ? -11.990 6.858 -7.598 1.00 97.44 106 GLN A O 1
ATOM 858 N N . ASN A 1 107 ? -9.993 6.179 -8.386 1.00 97.88 107 ASN A N 1
ATOM 859 C CA . ASN A 1 107 ? -10.218 4.761 -8.155 1.00 97.88 107 ASN A CA 1
ATOM 860 C C . ASN A 1 107 ? -10.319 4.442 -6.666 1.00 97.88 107 ASN A C 1
ATOM 862 O O . ASN A 1 107 ? -11.247 3.736 -6.286 1.00 97.88 107 ASN A O 1
ATOM 866 N N . ILE A 1 108 ? -9.476 5.023 -5.808 1.00 98.44 108 ILE A N 1
ATOM 867 C CA . ILE A 1 108 ? -9.545 4.752 -4.364 1.00 98.44 108 ILE A CA 1
ATOM 868 C C . ILE A 1 108 ? -10.859 5.259 -3.760 1.00 98.44 108 ILE A C 1
ATOM 870 O O . ILE A 1 108 ? -11.498 4.550 -2.983 1.00 98.44 108 ILE A O 1
ATOM 874 N N . ASN A 1 109 ? -11.334 6.431 -4.197 1.00 97.75 109 ASN A N 1
ATOM 875 C CA . ASN A 1 109 ? -12.634 6.964 -3.789 1.00 97.75 109 ASN A CA 1
ATOM 876 C C . ASN A 1 109 ? -13.795 6.098 -4.300 1.00 97.75 109 ASN A C 1
ATOM 878 O O . ASN A 1 109 ? -14.737 5.827 -3.563 1.00 97.75 109 ASN A O 1
ATOM 882 N N . ARG A 1 110 ? -13.758 5.650 -5.560 1.00 97.69 110 ARG A N 1
ATOM 883 C CA . ARG A 1 110 ? -14.832 4.817 -6.125 1.00 97.69 110 ARG A CA 1
ATOM 884 C C . ARG A 1 110 ? -14.870 3.413 -5.523 1.00 97.69 110 ARG A C 1
ATOM 886 O O . ARG A 1 110 ? -15.964 2.924 -5.247 1.00 97.69 110 ARG A O 1
ATOM 893 N N . ALA A 1 111 ? -13.711 2.797 -5.293 1.00 97.88 111 ALA A N 1
ATOM 894 C CA . ALA A 1 111 ? -13.587 1.478 -4.680 1.00 97.88 111 ALA A CA 1
ATOM 895 C C . ALA A 1 111 ? -14.126 1.481 -3.242 1.00 97.88 111 ALA A C 1
ATOM 897 O O . ALA A 1 111 ? -14.989 0.675 -2.901 1.00 97.88 111 ALA A O 1
ATOM 898 N N . THR A 1 112 ? -13.708 2.451 -2.425 1.00 97.94 112 THR A N 1
ATOM 899 C CA . THR A 1 112 ? -14.209 2.580 -1.046 1.00 97.94 112 THR A CA 1
ATOM 900 C C . THR A 1 112 ? -15.688 2.949 -0.977 1.00 97.94 112 THR A C 1
ATOM 902 O O . THR A 1 112 ? -16.414 2.365 -0.176 1.00 97.94 112 THR A O 1
ATOM 905 N N . ASN A 1 113 ? -16.178 3.824 -1.863 1.00 97.38 113 ASN A N 1
ATOM 906 C CA . ASN A 1 113 ? -17.614 4.109 -1.974 1.00 97.38 113 ASN A CA 1
ATOM 907 C C . ASN A 1 113 ? -18.434 2.887 -2.412 1.00 97.38 113 ASN A C 1
ATOM 909 O O . ASN A 1 113 ? -19.592 2.764 -2.022 1.00 97.38 113 ASN A O 1
ATOM 913 N N . ALA A 1 114 ? -17.856 1.999 -3.227 1.00 98.00 114 ALA A N 1
ATOM 914 C CA . ALA A 1 114 ? -18.488 0.737 -3.598 1.00 98.00 114 ALA A CA 1
ATOM 915 C C . ALA A 1 114 ? -18.519 -0.263 -2.432 1.00 98.00 114 ALA A C 1
ATOM 917 O O . ALA A 1 114 ? -19.363 -1.150 -2.447 1.00 98.00 114 ALA A O 1
ATOM 918 N N . GLY A 1 115 ? -17.643 -0.104 -1.433 1.00 98.19 115 GLY A N 1
ATOM 919 C CA . GLY A 1 115 ? -17.530 -0.988 -0.273 1.00 98.19 115 GLY A CA 1
ATOM 920 C C . GLY A 1 115 ? -16.328 -1.935 -0.309 1.00 98.19 115 GLY A C 1
ATOM 921 O O . GLY A 1 115 ? -16.318 -2.896 0.451 1.00 98.19 115 GLY A O 1
ATOM 922 N N . LEU A 1 116 ? -15.325 -1.689 -1.160 1.00 98.62 116 LEU A N 1
ATOM 923 C CA . LEU A 1 116 ? -14.066 -2.440 -1.146 1.00 98.62 116 LEU A CA 1
ATOM 924 C C . LEU A 1 116 ? -13.060 -1.807 -0.185 1.00 98.62 116 LEU A C 1
ATOM 926 O O . LEU A 1 116 ? -12.833 -0.596 -0.239 1.00 98.62 116 LEU A O 1
ATOM 930 N N . PHE A 1 117 ? -12.371 -2.629 0.604 1.00 98.75 117 PHE A N 1
ATOM 931 C CA . PHE A 1 117 ? -11.169 -2.199 1.319 1.00 98.75 117 PHE A CA 1
ATOM 932 C C . PHE A 1 117 ? -10.069 -1.855 0.310 1.00 98.75 117 PHE A C 1
ATOM 934 O O . PHE A 1 117 ? -9.754 -2.654 -0.568 1.00 98.75 117 PHE A O 1
ATOM 941 N N . ALA A 1 118 ? -9.489 -0.663 0.407 1.00 98.81 118 ALA A N 1
ATOM 942 C CA . ALA A 1 118 ? -8.543 -0.182 -0.593 1.00 98.81 118 ALA A CA 1
ATOM 943 C C . ALA A 1 118 ? -7.201 0.193 0.033 1.00 98.81 118 ALA A C 1
ATOM 945 O O . ALA A 1 118 ? -7.163 0.777 1.117 1.00 98.81 118 ALA A O 1
ATOM 946 N N . GLY A 1 119 ? -6.114 -0.117 -0.667 1.00 98.69 119 GLY A N 1
ATOM 947 C CA . GLY A 1 119 ? -4.752 0.294 -0.339 1.00 98.69 119 GLY A CA 1
ATOM 948 C C . GLY A 1 119 ? -4.067 0.952 -1.528 1.00 98.69 119 GLY A C 1
ATOM 949 O O . GLY A 1 119 ? -4.517 0.836 -2.669 1.00 98.69 119 GLY A O 1
ATOM 950 N N . ALA A 1 120 ? -2.965 1.639 -1.259 1.00 98.88 120 ALA A N 1
ATOM 951 C CA . ALA A 1 120 ? -2.126 2.233 -2.289 1.00 98.88 120 ALA A CA 1
ATOM 952 C C . ALA A 1 120 ? -0.822 1.446 -2.433 1.00 98.88 120 ALA A C 1
ATOM 954 O O . ALA A 1 120 ? -0.315 0.923 -1.441 1.00 98.88 120 ALA A O 1
ATOM 955 N N . TYR A 1 121 ? -0.249 1.423 -3.634 1.00 98.94 121 TYR A N 1
ATOM 956 C CA . TYR A 1 121 ? 1.108 0.926 -3.848 1.00 98.94 121 TYR A CA 1
ATOM 957 C C . TYR A 1 121 ? 1.983 1.913 -4.630 1.00 98.94 121 TYR A C 1
ATOM 959 O O . TYR A 1 121 ? 1.478 2.817 -5.316 1.00 98.94 121 TYR A O 1
ATOM 967 N N . HIS A 1 122 ? 3.296 1.742 -4.491 1.00 98.94 122 HIS A N 1
ATOM 968 C CA . HIS A 1 122 ? 4.334 2.485 -5.199 1.00 98.94 122 HIS A CA 1
ATOM 969 C C . HIS A 1 122 ? 5.273 1.523 -5.924 1.00 98.94 122 HIS A C 1
ATOM 971 O O . HIS A 1 122 ? 5.961 0.754 -5.255 1.00 98.94 122 HIS A O 1
ATOM 977 N N . PHE A 1 123 ? 5.324 1.593 -7.259 1.00 98.88 123 PHE A N 1
ATOM 978 C CA . PHE A 1 123 ? 6.261 0.794 -8.060 1.00 98.88 123 PHE A CA 1
ATOM 979 C C . PHE A 1 123 ? 7.643 1.438 -8.014 1.00 98.88 123 PHE A C 1
ATOM 981 O O . PHE A 1 123 ? 7.870 2.479 -8.650 1.00 98.88 123 PHE A O 1
ATOM 988 N N . SER A 1 124 ? 8.553 0.832 -7.261 1.00 98.62 124 SER A N 1
ATOM 989 C CA . SER A 1 124 ? 9.862 1.420 -7.032 1.00 98.62 124 SER A CA 1
ATOM 990 C C . SER A 1 124 ? 10.815 1.228 -8.202 1.00 98.62 124 SER A C 1
ATOM 992 O O . SER A 1 124 ? 10.693 0.298 -9.004 1.00 98.62 124 SER A O 1
ATOM 994 N N . ARG A 1 125 ? 11.771 2.149 -8.338 1.00 98.50 125 ARG A N 1
ATOM 995 C CA . ARG A 1 125 ? 12.738 2.211 -9.440 1.00 98.50 125 ARG A CA 1
ATOM 996 C C . ARG A 1 125 ? 14.190 2.265 -8.956 1.00 98.50 125 ARG A C 1
ATOM 998 O O . ARG A 1 125 ? 14.955 3.142 -9.372 1.00 98.50 125 ARG A O 1
ATOM 1005 N N . PRO A 1 126 ? 14.643 1.283 -8.153 1.00 98.44 126 PRO A N 1
ATOM 1006 C CA . PRO A 1 126 ? 16.054 1.166 -7.784 1.00 98.44 126 PRO A CA 1
ATOM 1007 C C . PRO A 1 126 ? 16.977 0.927 -8.997 1.00 98.44 126 PRO A C 1
ATOM 1009 O O . PRO A 1 126 ? 18.183 1.141 -8.889 1.00 98.44 126 PRO A O 1
ATOM 1012 N N . ASP A 1 127 ? 16.449 0.554 -10.167 1.00 97.56 127 ASP A N 1
ATOM 1013 C CA . ASP A 1 127 ? 17.191 0.502 -11.435 1.00 97.56 127 ASP A CA 1
ATOM 1014 C C . ASP A 1 127 ? 17.593 1.881 -11.990 1.00 97.56 127 ASP A C 1
ATOM 1016 O O . ASP A 1 127 ? 18.410 1.963 -12.910 1.00 97.56 127 ASP A O 1
ATOM 1020 N N . ILE A 1 128 ? 17.074 2.979 -11.435 1.00 97.75 128 ILE A N 1
ATOM 1021 C CA . ILE A 1 128 ? 17.583 4.321 -11.721 1.00 97.75 128 ILE A CA 1
ATOM 1022 C C . ILE A 1 128 ? 18.833 4.551 -10.875 1.00 97.75 128 ILE A C 1
ATOM 1024 O O . ILE A 1 128 ? 18.787 4.839 -9.675 1.00 97.75 128 ILE A O 1
ATOM 1028 N N . VAL A 1 129 ? 19.979 4.386 -11.527 1.00 97.62 129 VAL A N 1
ATOM 1029 C CA . VAL A 1 129 ? 21.316 4.569 -10.968 1.00 97.62 129 VAL A CA 1
ATOM 1030 C C . VAL A 1 129 ? 22.022 5.740 -11.657 1.00 97.62 129 VAL A C 1
ATOM 1032 O O . VAL A 1 129 ? 21.539 6.301 -12.642 1.00 97.62 129 VAL A O 1
ATOM 1035 N N . ALA A 1 130 ? 23.199 6.123 -11.159 1.00 97.12 130 ALA A N 1
ATOM 1036 C CA . ALA A 1 130 ? 23.944 7.268 -11.688 1.00 97.12 130 ALA A CA 1
ATOM 1037 C C . ALA A 1 130 ? 24.266 7.150 -13.193 1.00 97.12 130 ALA A C 1
ATOM 1039 O O . ALA A 1 130 ? 24.344 8.159 -13.886 1.00 97.12 130 ALA A O 1
ATOM 1040 N N . SER A 1 131 ? 24.421 5.930 -13.715 1.0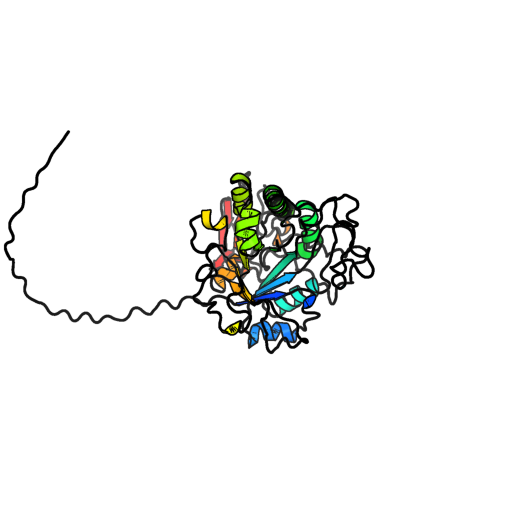0 95.50 131 SER A N 1
ATOM 1041 C CA . SER A 1 131 ? 24.669 5.672 -15.139 1.00 95.50 131 SER A CA 1
ATOM 1042 C C . SER A 1 131 ? 23.401 5.562 -15.993 1.00 95.50 131 SER A C 1
ATOM 1044 O O . SER A 1 131 ? 23.510 5.458 -17.215 1.00 95.50 131 SER A O 1
ATOM 1046 N N . THR A 1 132 ? 22.205 5.578 -15.396 1.00 94.12 132 THR A N 1
ATOM 1047 C CA . THR A 1 132 ? 20.951 5.526 -16.151 1.00 94.12 132 THR A CA 1
ATOM 1048 C C . THR A 1 132 ? 20.821 6.765 -17.036 1.00 94.12 132 THR A C 1
ATOM 1050 O O . THR A 1 132 ? 21.053 7.892 -16.601 1.00 94.12 132 THR A O 1
ATOM 1053 N N . LEU A 1 133 ? 20.435 6.563 -18.297 1.00 92.06 133 LEU A N 1
ATOM 1054 C CA . LEU A 1 133 ? 20.255 7.649 -19.258 1.00 92.06 133 LEU A CA 1
ATOM 1055 C C . LEU A 1 133 ? 19.320 8.736 -18.694 1.00 92.06 133 LEU A C 1
ATOM 1057 O O . LEU A 1 133 ? 18.221 8.434 -18.233 1.00 92.06 133 LEU A O 1
ATOM 1061 N N . ASN A 1 134 ? 19.769 9.993 -18.758 1.00 93.38 134 ASN A N 1
ATOM 1062 C CA . ASN A 1 134 ? 19.084 11.193 -18.254 1.00 93.38 134 ASN A CA 1
ATOM 1063 C C . ASN A 1 134 ? 18.773 11.215 -16.748 1.00 93.38 134 ASN A C 1
ATOM 1065 O O . ASN A 1 134 ? 17.969 12.042 -16.316 1.00 93.38 134 ASN A O 1
ATOM 1069 N N . SER A 1 135 ? 19.418 10.377 -15.931 1.00 94.50 135 SER A N 1
ATOM 1070 C CA . SER A 1 135 ? 19.356 10.512 -14.466 1.00 94.50 135 SER A CA 1
ATOM 1071 C C . SER A 1 135 ? 20.124 11.736 -13.952 1.00 94.50 135 SER A C 1
ATOM 1073 O O . SER A 1 135 ? 20.018 12.097 -12.785 1.00 94.50 135 SER A O 1
ATOM 1075 N N . ASN A 1 136 ? 20.928 12.371 -14.815 1.00 95.19 136 ASN A N 1
ATOM 1076 C CA . ASN A 1 136 ? 21.882 13.428 -14.469 1.00 95.19 136 ASN A CA 1
ATOM 1077 C C . ASN A 1 136 ? 22.900 13.004 -13.398 1.00 95.19 136 ASN A C 1
ATOM 1079 O O . ASN A 1 136 ? 23.385 13.835 -12.634 1.00 95.19 136 ASN A O 1
ATOM 1083 N N . GLY A 1 137 ? 23.232 11.710 -13.339 1.00 96.44 137 GLY A N 1
ATOM 1084 C CA . GLY A 1 137 ? 24.151 11.178 -12.336 1.00 96.44 137 GLY A CA 1
ATOM 1085 C C . GLY A 1 137 ? 23.520 10.995 -10.955 1.00 96.44 137 GLY A C 1
ATOM 1086 O O . GLY A 1 137 ? 24.236 10.644 -10.021 1.00 96.44 137 GLY A O 1
ATOM 1087 N N . ILE A 1 138 ? 22.209 11.215 -10.815 1.00 96.75 138 ILE A N 1
ATOM 1088 C CA . ILE A 1 138 ? 21.486 11.130 -9.545 1.00 96.75 138 ILE A CA 1
ATOM 1089 C C . ILE A 1 138 ? 20.775 9.769 -9.485 1.00 96.75 138 ILE A C 1
ATOM 1091 O O . ILE A 1 138 ? 19.808 9.558 -10.217 1.00 96.75 138 ILE A O 1
ATOM 1095 N N . PRO A 1 139 ? 21.250 8.816 -8.664 1.00 97.69 139 PRO A N 1
ATOM 1096 C CA . PRO A 1 139 ? 20.540 7.564 -8.442 1.00 97.69 139 PRO A CA 1
ATOM 1097 C C . PRO A 1 139 ? 19.312 7.793 -7.553 1.00 97.69 139 PRO A C 1
ATOM 1099 O O . PRO A 1 139 ? 19.359 8.611 -6.633 1.00 97.69 139 PRO A O 1
ATOM 1102 N N . ASN A 1 140 ? 18.258 7.001 -7.748 1.00 98.56 140 ASN A N 1
ATOM 1103 C CA . ASN A 1 140 ? 17.137 6.985 -6.806 1.00 98.56 140 ASN A CA 1
ATOM 1104 C C . ASN A 1 140 ? 17.594 6.411 -5.454 1.00 98.56 140 ASN A C 1
ATOM 1106 O O . ASN A 1 140 ? 18.480 5.548 -5.394 1.00 98.56 140 ASN A O 1
ATOM 1110 N N . SER A 1 141 ? 16.978 6.857 -4.365 1.00 98.50 141 SER A N 1
ATOM 1111 C CA . SER A 1 141 ? 17.118 6.256 -3.033 1.00 98.50 141 SER A CA 1
ATOM 1112 C C . SER A 1 141 ? 15.762 5.764 -2.539 1.00 98.50 141 SER A C 1
ATOM 1114 O O . SER A 1 141 ? 14.724 6.240 -3.005 1.00 98.50 141 SER A O 1
ATOM 1116 N N . GLY A 1 142 ? 15.765 4.836 -1.577 1.00 98.81 142 GLY A N 1
ATOM 1117 C CA . GLY A 1 142 ? 14.513 4.356 -0.990 1.00 98.81 142 GLY A CA 1
ATOM 1118 C C . GLY A 1 142 ? 13.733 5.491 -0.328 1.00 98.81 142 GLY A C 1
ATOM 1119 O O . GLY A 1 142 ? 12.514 5.554 -0.441 1.00 98.81 142 GLY A O 1
ATOM 1120 N N . ALA A 1 143 ? 14.444 6.438 0.292 1.00 98.88 143 ALA A N 1
ATOM 1121 C CA . ALA A 1 143 ? 13.842 7.607 0.921 1.00 98.88 143 ALA A CA 1
ATOM 1122 C C . ALA A 1 143 ? 13.188 8.578 -0.085 1.00 98.88 143 ALA A C 1
ATOM 1124 O O . ALA A 1 14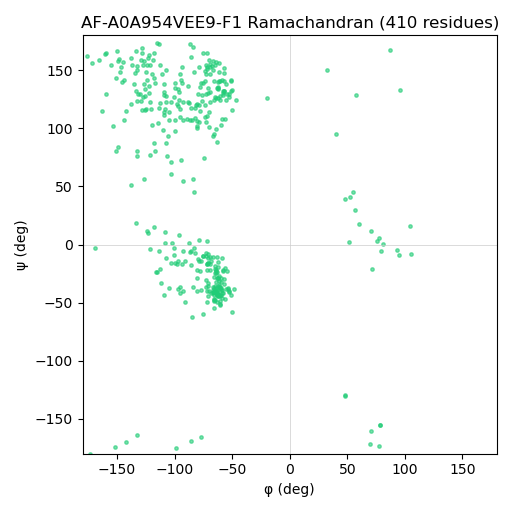3 ? 12.082 9.043 0.178 1.00 98.88 143 ALA A O 1
ATOM 1125 N N . ASP A 1 144 ? 13.819 8.857 -1.236 1.00 98.75 144 ASP A N 1
ATOM 1126 C CA . ASP A 1 144 ? 13.227 9.718 -2.282 1.00 98.75 144 ASP A CA 1
ATOM 1127 C C . ASP A 1 144 ? 11.941 9.098 -2.847 1.00 98.75 144 ASP A C 1
ATOM 1129 O O . ASP A 1 144 ? 10.923 9.767 -3.021 1.00 98.75 144 ASP A O 1
ATOM 1133 N N . GLU A 1 145 ? 11.948 7.791 -3.090 1.00 98.81 145 GLU A N 1
ATOM 1134 C CA . GLU A 1 145 ? 10.763 7.100 -3.598 1.00 98.81 145 GLU A CA 1
ATOM 1135 C C . GLU A 1 145 ? 9.650 6.977 -2.550 1.00 98.81 145 GLU A C 1
ATOM 1137 O O . GLU A 1 145 ? 8.474 7.154 -2.878 1.00 98.81 145 GLU A O 1
ATOM 1142 N N . ALA A 1 146 ? 9.997 6.790 -1.274 1.00 98.94 146 ALA A N 1
ATOM 1143 C CA . ALA A 1 146 ? 9.037 6.869 -0.176 1.00 98.94 146 ALA A CA 1
ATOM 1144 C C . ALA A 1 146 ? 8.426 8.274 -0.047 1.00 98.94 146 ALA A C 1
ATOM 1146 O O . ALA A 1 146 ? 7.216 8.396 0.145 1.00 98.94 146 ALA A O 1
ATOM 1147 N N . ASP A 1 147 ? 9.216 9.338 -0.214 1.00 98.75 147 AS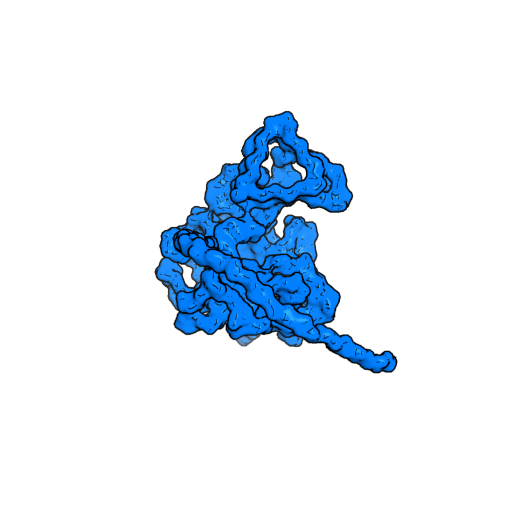P A N 1
ATOM 1148 C CA . ASP A 1 147 ? 8.706 10.712 -0.231 1.00 98.75 147 ASP A CA 1
ATOM 1149 C C . ASP A 1 147 ? 7.727 10.936 -1.388 1.00 98.75 147 ASP A C 1
ATOM 1151 O O . ASP A 1 147 ? 6.672 11.546 -1.196 1.00 98.75 147 ASP A O 1
ATOM 1155 N N . HIS A 1 148 ? 8.015 10.405 -2.578 1.00 98.75 148 HIS A N 1
ATOM 1156 C CA . HIS A 1 148 ? 7.068 10.454 -3.691 1.00 98.75 148 HIS A CA 1
ATOM 1157 C C . HIS A 1 148 ? 5.780 9.680 -3.371 1.00 98.75 148 HIS A C 1
ATOM 1159 O O . HIS A 1 148 ? 4.675 10.182 -3.604 1.00 98.75 148 HIS A O 1
ATOM 1165 N N . PHE A 1 149 ? 5.896 8.498 -2.768 1.00 98.88 149 PHE A N 1
ATOM 1166 C CA . PHE A 1 149 ? 4.730 7.728 -2.355 1.00 98.88 149 PHE A CA 1
ATOM 1167 C C . PHE A 1 149 ? 3.867 8.485 -1.338 1.00 98.88 149 PHE A C 1
ATOM 1169 O O . PHE A 1 149 ? 2.648 8.556 -1.499 1.00 98.88 149 PHE A O 1
ATOM 1176 N N . ILE A 1 150 ? 4.478 9.121 -0.337 1.00 98.62 150 ILE A N 1
ATOM 1177 C CA . ILE A 1 150 ? 3.775 9.953 0.651 1.00 98.62 150 ILE A CA 1
ATOM 1178 C C . ILE A 1 150 ? 3.109 11.154 -0.028 1.00 98.62 150 ILE A C 1
ATOM 1180 O O . ILE A 1 150 ? 1.942 11.436 0.252 1.00 98.62 150 ILE A O 1
ATOM 1184 N N . GLN A 1 151 ? 3.796 11.832 -0.954 1.00 98.00 151 GLN A N 1
ATOM 1185 C CA . GLN A 1 151 ? 3.225 12.957 -1.706 1.00 98.00 151 GLN A CA 1
ATOM 1186 C C . GLN A 1 151 ? 1.957 12.563 -2.468 1.00 98.00 151 GLN A C 1
ATOM 1188 O O . GLN A 1 151 ? 1.053 13.386 -2.591 1.00 98.00 151 GLN A O 1
ATOM 1193 N N . MET A 1 152 ? 1.874 11.329 -2.972 1.00 98.25 152 MET A N 1
ATOM 1194 C CA . MET A 1 152 ? 0.746 10.879 -3.792 1.00 98.25 152 MET A CA 1
ATOM 1195 C C . MET A 1 152 ? -0.348 10.153 -3.006 1.00 98.25 152 MET A C 1
ATOM 1197 O O . MET A 1 152 ? -1.530 10.326 -3.308 1.00 98.25 152 MET A O 1
ATOM 1201 N N . ALA A 1 153 ? 0.019 9.362 -1.999 1.00 98.38 153 ALA A N 1
ATOM 1202 C CA . ALA A 1 153 ? -0.889 8.469 -1.282 1.00 98.38 153 ALA A CA 1
ATOM 1203 C C . ALA A 1 153 ? -0.984 8.722 0.228 1.00 98.38 153 ALA A C 1
ATOM 1205 O O . ALA A 1 153 ? -1.825 8.102 0.876 1.00 98.38 153 ALA A O 1
ATOM 1206 N N . GLY A 1 154 ? -0.209 9.652 0.794 1.00 98.00 154 GLY A N 1
ATOM 1207 C CA . GLY A 1 154 ? -0.217 9.982 2.225 1.00 98.00 154 GLY A CA 1
ATOM 1208 C C . GLY A 1 154 ? -1.612 10.210 2.836 1.00 98.00 154 GLY A C 1
ATOM 1209 O O . GLY A 1 154 ? -1.867 9.718 3.938 1.00 98.00 154 GLY A O 1
ATOM 1210 N N . PRO A 1 155 ? -2.582 10.849 2.143 1.00 97.88 155 PRO A N 1
ATOM 1211 C CA . PRO A 1 155 ? -3.957 10.952 2.638 1.00 97.88 155 PRO A CA 1
ATOM 1212 C C . PRO A 1 155 ? -4.649 9.622 2.916 1.00 97.88 155 PRO A C 1
ATOM 1214 O O . PRO A 1 155 ? -5.586 9.606 3.700 1.00 97.88 155 PRO A O 1
ATOM 1217 N N . TRP A 1 156 ? -4.215 8.524 2.308 1.00 98.31 156 TRP A N 1
ATOM 1218 C CA . TRP A 1 156 ? -4.810 7.195 2.448 1.00 98.31 156 TRP A CA 1
ATOM 1219 C C . TRP A 1 156 ? -3.936 6.229 3.260 1.00 98.31 156 TRP A C 1
ATOM 1221 O O . TRP A 1 156 ? -4.338 5.100 3.493 1.00 98.31 156 TRP A O 1
ATOM 1231 N N . MET A 1 157 ? -2.782 6.670 3.767 1.00 97.81 157 MET A N 1
ATOM 1232 C CA . MET A 1 157 ? -1.949 5.911 4.712 1.00 97.81 157 MET A CA 1
ATOM 1233 C C . MET A 1 157 ? -2.452 6.103 6.154 1.00 97.81 157 MET A C 1
ATOM 1235 O O . MET A 1 157 ? -1.738 6.607 7.019 1.00 97.81 157 MET A O 1
ATOM 1239 N N . ARG A 1 158 ? -3.731 5.791 6.398 1.00 96.31 158 ARG A N 1
ATOM 1240 C CA . ARG A 1 158 ? -4.434 6.043 7.670 1.00 96.31 158 ARG A CA 1
ATOM 1241 C C . ARG A 1 158 ? -5.538 5.008 7.929 1.00 96.31 158 ARG A C 1
ATOM 1243 O O . ARG A 1 158 ? -5.928 4.321 6.983 1.00 96.31 158 ARG A O 1
ATOM 1250 N N . PRO A 1 159 ? -6.090 4.931 9.154 1.00 97.44 159 PRO A N 1
ATOM 1251 C CA . PRO A 1 159 ? -7.173 4.004 9.477 1.00 97.44 159 PRO A CA 1
ATOM 1252 C C . PRO A 1 159 ? -8.348 4.060 8.502 1.00 97.44 159 PRO A C 1
ATOM 1254 O O . PRO A 1 159 ? -8.738 5.131 8.031 1.00 97.44 159 PRO A O 1
ATOM 1257 N N . GLY A 1 160 ? -8.891 2.881 8.191 1.00 96.50 160 GLY A N 1
ATOM 1258 C CA . GLY A 1 160 ? -9.909 2.677 7.155 1.00 96.50 160 GLY A CA 1
ATOM 1259 C C . GLY A 1 160 ? -9.364 2.298 5.770 1.00 96.50 160 GLY A C 1
ATOM 1260 O O . GLY A 1 160 ? -10.157 1.993 4.883 1.00 96.50 160 GLY A O 1
ATOM 1261 N N . TYR A 1 161 ? -8.042 2.276 5.587 1.00 98.62 161 TYR A N 1
ATOM 1262 C CA . TYR A 1 161 ? -7.370 1.845 4.357 1.00 98.62 161 TYR A CA 1
ATOM 1263 C C . TYR A 1 161 ? -6.371 0.727 4.649 1.00 98.62 161 TYR A C 1
ATOM 1265 O O . TYR A 1 161 ? -5.872 0.616 5.769 1.00 98.62 161 TYR A O 1
ATOM 1273 N N . LEU A 1 162 ? -6.085 -0.108 3.649 1.00 98.88 162 LEU A N 1
ATOM 1274 C CA . LEU A 1 162 ? -5.048 -1.137 3.743 1.00 98.88 162 LEU A CA 1
ATOM 1275 C C . LEU A 1 162 ? -3.661 -0.491 3.825 1.00 98.88 162 LEU A C 1
ATOM 1277 O O . LEU A 1 162 ? -3.459 0.620 3.325 1.00 98.88 162 LEU A O 1
ATOM 1281 N N . LEU A 1 163 ? -2.711 -1.197 4.444 1.00 98.69 163 LEU A N 1
ATOM 1282 C CA . LEU A 1 163 ? -1.323 -0.746 4.556 1.00 98.69 163 LEU A CA 1
ATOM 1283 C C . LEU A 1 163 ? -0.749 -0.323 3.188 1.00 98.69 163 LEU A C 1
ATOM 1285 O O . LEU A 1 163 ? -1.029 -0.974 2.176 1.00 98.69 163 LEU A O 1
ATOM 1289 N N . PRO A 1 164 ? 0.067 0.749 3.142 1.00 98.81 164 PRO A N 1
ATOM 1290 C CA . PRO A 1 164 ? 0.761 1.133 1.920 1.00 98.81 164 PRO A CA 1
ATOM 1291 C C . PRO A 1 164 ? 1.710 0.017 1.477 1.00 98.81 164 PRO A C 1
ATOM 1293 O O . PRO A 1 164 ? 2.374 -0.596 2.309 1.00 98.81 164 PRO A O 1
ATOM 1296 N N . VAL A 1 165 ? 1.795 -0.240 0.174 1.00 98.94 165 VAL A N 1
ATOM 1297 C CA . VAL A 1 165 ? 2.619 -1.317 -0.390 1.00 98.94 165 VAL A CA 1
ATOM 1298 C C . VAL A 1 165 ? 3.821 -0.737 -1.133 1.00 98.94 165 VAL A C 1
ATOM 1300 O O . VAL A 1 165 ? 3.675 0.098 -2.027 1.00 98.94 165 VAL A O 1
ATOM 1303 N N . HIS A 1 166 ? 5.009 -1.226 -0.797 1.00 98.94 166 HIS A N 1
ATOM 1304 C CA . HIS A 1 166 ? 6.208 -1.072 -1.608 1.00 98.94 166 HIS A CA 1
ATOM 1305 C C . HIS A 1 166 ? 6.245 -2.182 -2.665 1.00 98.94 166 HIS A C 1
ATOM 1307 O O . HIS A 1 166 ? 6.481 -3.341 -2.336 1.00 98.94 166 HIS A O 1
ATOM 1313 N N . ASP A 1 167 ? 5.984 -1.840 -3.920 1.00 98.94 167 ASP A N 1
ATOM 1314 C CA . ASP A 1 167 ? 6.074 -2.758 -5.056 1.00 98.94 167 ASP A CA 1
ATOM 1315 C C . ASP A 1 167 ? 7.528 -2.753 -5.561 1.00 98.94 167 ASP A C 1
ATOM 1317 O O . ASP A 1 167 ? 8.021 -1.738 -6.061 1.00 98.94 167 ASP A O 1
ATOM 1321 N N . PHE A 1 168 ? 8.247 -3.849 -5.289 1.00 98.75 168 PHE A N 1
ATOM 1322 C CA . PHE A 1 168 ? 9.703 -3.957 -5.396 1.00 98.75 168 PHE A CA 1
ATOM 1323 C C . PHE A 1 168 ? 10.110 -4.996 -6.447 1.00 98.75 168 PHE A C 1
ATOM 1325 O O . PHE A 1 168 ? 10.464 -6.134 -6.133 1.00 98.75 168 PHE A O 1
ATOM 1332 N N . GLU A 1 169 ? 10.065 -4.578 -7.714 1.00 97.81 169 GLU A N 1
ATOM 1333 C CA . GLU A 1 169 ? 10.243 -5.457 -8.882 1.00 97.81 169 GLU A CA 1
ATOM 1334 C C . GLU A 1 169 ? 11.204 -4.907 -9.953 1.00 97.81 169 GLU A C 1
ATOM 1336 O O . GLU A 1 169 ? 11.208 -5.358 -11.099 1.00 97.81 169 GLU A O 1
ATOM 1341 N N . ALA A 1 170 ? 12.048 -3.935 -9.605 1.00 97.44 170 ALA A N 1
ATOM 1342 C CA . ALA A 1 170 ? 13.083 -3.395 -10.493 1.00 97.44 170 ALA A CA 1
ATOM 1343 C C . ALA A 1 170 ? 14.455 -3.395 -9.802 1.00 97.44 170 ALA A C 1
ATOM 1345 O O . ALA A 1 170 ? 14.540 -3.662 -8.614 1.00 97.44 170 ALA A O 1
ATOM 1346 N N . GLY A 1 171 ? 15.545 -3.145 -10.532 1.00 97.19 171 GLY A N 1
ATOM 1347 C CA . GLY A 1 171 ? 16.887 -2.917 -9.959 1.00 97.19 171 GLY A CA 1
ATOM 1348 C C . GLY A 1 171 ? 17.824 -4.120 -9.864 1.00 97.19 171 GLY A C 1
ATOM 1349 O O . GLY A 1 171 ? 19.010 -3.914 -9.602 1.00 97.19 171 GLY A O 1
ATOM 1350 N N . ASP A 1 172 ? 17.337 -5.336 -10.128 1.00 96.56 172 ASP A N 1
ATOM 1351 C CA . ASP A 1 172 ? 18.186 -6.529 -10.214 1.00 96.56 172 ASP A CA 1
ATOM 1352 C C . ASP A 1 172 ? 19.271 -6.333 -11.292 1.00 96.56 172 ASP A C 1
ATOM 1354 O O . ASP A 1 172 ? 19.007 -5.818 -12.383 1.00 96.56 172 ASP A O 1
ATOM 1358 N N . GLY A 1 173 ? 20.520 -6.647 -10.955 1.00 95.50 173 GLY A N 1
ATOM 1359 C CA . GLY A 1 173 ? 21.701 -6.421 -11.793 1.00 95.50 173 GLY A CA 1
ATOM 1360 C C . GLY A 1 173 ? 22.151 -4.958 -11.952 1.00 95.50 173 GLY A C 1
ATOM 1361 O O . GLY A 1 173 ? 23.319 -4.722 -12.261 1.00 95.50 173 GLY A O 1
ATOM 1362 N N . ALA A 1 174 ? 21.285 -3.966 -11.715 1.00 97.31 174 ALA A N 1
ATOM 1363 C CA . ALA A 1 174 ? 21.667 -2.546 -11.690 1.00 97.31 174 ALA A CA 1
ATOM 1364 C C . ALA A 1 174 ? 22.311 -2.145 -10.352 1.00 97.31 174 ALA A C 1
ATOM 1366 O O . ALA A 1 174 ? 23.145 -1.237 -10.295 1.00 97.31 174 ALA A O 1
ATOM 1367 N N . ARG A 1 175 ? 21.932 -2.835 -9.273 1.00 97.75 175 ARG A N 1
ATOM 1368 C CA . ARG A 1 175 ? 22.500 -2.714 -7.929 1.00 97.75 175 ARG A CA 1
ATOM 1369 C C . ARG A 1 175 ? 22.927 -4.081 -7.417 1.00 97.75 175 ARG A C 1
ATOM 1371 O O . ARG A 1 175 ? 22.421 -5.106 -7.855 1.00 97.75 175 ARG A O 1
ATOM 1378 N N . THR A 1 176 ? 23.842 -4.087 -6.453 1.00 98.31 176 THR A N 1
ATOM 1379 C CA . THR A 1 176 ? 24.120 -5.300 -5.673 1.00 98.31 176 THR A CA 1
ATOM 1380 C C . THR A 1 176 ? 22.940 -5.636 -4.762 1.00 98.31 176 THR A C 1
ATOM 1382 O O . THR A 1 176 ? 22.230 -4.738 -4.307 1.00 98.31 176 THR A O 1
ATOM 1385 N N . ASP A 1 177 ? 22.798 -6.903 -4.393 1.00 98.62 177 ASP A N 1
ATOM 1386 C CA . ASP A 1 177 ? 21.756 -7.383 -3.474 1.00 98.62 177 ASP A CA 1
ATOM 1387 C C . ASP A 1 177 ? 21.734 -6.625 -2.135 1.00 98.62 177 ASP A C 1
ATOM 1389 O O . ASP A 1 177 ? 20.678 -6.265 -1.619 1.00 98.62 177 ASP A O 1
ATOM 1393 N N . ASN A 1 178 ? 22.908 -6.274 -1.591 1.00 98.75 178 ASN A N 1
ATOM 1394 C CA . ASN A 1 178 ? 22.992 -5.450 -0.379 1.00 98.75 178 ASN A CA 1
ATOM 1395 C C . ASN A 1 178 ? 22.462 -4.024 -0.593 1.00 98.75 178 ASN A C 1
ATOM 1397 O O . ASN A 1 178 ? 21.834 -3.465 0.303 1.00 98.75 178 ASN A O 1
ATOM 1401 N N . GLN A 1 179 ? 22.704 -3.424 -1.761 1.00 98.69 179 GLN A N 1
ATOM 1402 C CA . GLN A 1 179 ? 22.157 -2.107 -2.102 1.00 98.69 179 GLN A CA 1
ATOM 1403 C C . GLN A 1 179 ? 20.648 -2.172 -2.360 1.00 98.69 179 GLN A C 1
ATOM 1405 O O . GLN A 1 179 ? 19.946 -1.219 -2.034 1.00 98.69 179 GLN A O 1
ATOM 1410 N N . MET A 1 180 ? 20.150 -3.281 -2.908 1.00 98.81 180 MET A N 1
ATOM 1411 C CA . MET A 1 180 ? 18.718 -3.539 -3.069 1.00 98.81 180 MET A CA 1
ATOM 1412 C C . MET A 1 180 ? 18.020 -3.667 -1.713 1.00 98.81 180 MET A C 1
ATOM 1414 O O . MET A 1 180 ? 17.024 -2.991 -1.464 1.00 98.81 180 MET A O 1
ATOM 1418 N N . ALA A 1 181 ? 18.586 -4.455 -0.796 1.00 98.81 181 ALA A N 1
ATOM 1419 C CA . ALA A 1 181 ? 18.080 -4.563 0.568 1.00 98.81 181 ALA A CA 1
ATOM 1420 C C . ALA A 1 181 ? 18.130 -3.215 1.307 1.00 98.81 181 ALA A C 1
ATOM 1422 O O . ALA A 1 181 ? 17.155 -2.839 1.951 1.00 98.81 181 ALA A O 1
ATOM 1423 N N . LEU A 1 182 ? 19.225 -2.453 1.176 1.00 98.81 182 LEU A N 1
ATOM 1424 C CA . LEU A 1 182 ? 19.327 -1.109 1.754 1.00 98.81 182 LEU A CA 1
ATOM 1425 C C . LEU A 1 182 ? 18.237 -0.173 1.221 1.00 98.81 182 LEU A C 1
ATOM 1427 O O . LEU A 1 182 ? 17.568 0.475 2.018 1.00 98.81 182 LEU A O 1
ATOM 1431 N N . PHE A 1 183 ? 18.008 -0.153 -0.094 1.00 98.88 183 PHE A N 1
ATOM 1432 C CA . PHE A 1 183 ? 16.946 0.646 -0.707 1.00 98.88 183 PHE A CA 1
ATOM 1433 C C . PHE A 1 183 ? 15.572 0.308 -0.109 1.00 98.88 183 PHE A C 1
ATOM 1435 O O . PHE A 1 183 ? 14.820 1.202 0.275 1.00 98.88 183 PHE A O 1
ATOM 1442 N N . ALA A 1 184 ? 15.251 -0.983 0.027 1.00 98.88 184 ALA A N 1
ATOM 1443 C CA . ALA A 1 184 ? 13.992 -1.415 0.626 1.00 98.88 184 ALA A CA 1
ATOM 1444 C C . ALA A 1 184 ? 13.868 -1.001 2.102 1.00 98.88 184 ALA A C 1
ATOM 1446 O O . ALA A 1 184 ? 12.785 -0.592 2.530 1.00 98.88 184 ALA A O 1
ATOM 1447 N N . MET A 1 185 ? 14.955 -1.074 2.876 1.00 98.88 185 MET A N 1
ATOM 1448 C CA . MET A 1 185 ? 14.966 -0.626 4.271 1.00 98.88 185 MET A CA 1
ATOM 1449 C C . MET A 1 185 ? 14.770 0.890 4.388 1.00 98.88 185 MET A C 1
ATOM 1451 O O . MET A 1 185 ? 13.915 1.314 5.160 1.00 98.88 185 MET A O 1
ATOM 1455 N N . GLU A 1 186 ? 15.485 1.689 3.590 1.00 98.88 186 GLU A N 1
ATOM 1456 C CA . GLU A 1 186 ? 15.350 3.154 3.549 1.00 98.88 186 GLU A CA 1
ATOM 1457 C C . GLU A 1 186 ? 13.931 3.588 3.171 1.00 98.88 186 GLU A C 1
ATOM 1459 O O . GLU A 1 186 ? 13.398 4.526 3.761 1.00 98.88 186 GLU A O 1
ATOM 1464 N N . PHE A 1 187 ? 13.297 2.887 2.226 1.00 98.94 187 PHE A N 1
ATOM 1465 C CA . PHE A 1 187 ? 11.908 3.145 1.852 1.00 98.94 187 PHE A CA 1
ATOM 1466 C C . PHE A 1 187 ? 10.961 2.941 3.044 1.00 98.94 187 PHE A C 1
ATOM 1468 O O . PHE A 1 187 ? 10.174 3.826 3.375 1.00 98.94 187 PHE A O 1
ATOM 1475 N N . SER A 1 188 ? 11.053 1.795 3.731 1.00 98.94 188 SER A N 1
ATOM 1476 C CA . SER A 1 188 ? 10.199 1.502 4.894 1.00 98.94 188 SER A CA 1
ATOM 1477 C C . SER A 1 188 ? 10.479 2.432 6.072 1.00 98.94 188 SER A C 1
ATOM 1479 O O . SER A 1 188 ? 9.536 2.895 6.710 1.00 98.94 188 SER A O 1
ATOM 1481 N N . ASP A 1 189 ? 11.750 2.734 6.351 1.00 98.88 189 ASP A N 1
ATOM 1482 C CA . ASP A 1 189 ? 12.135 3.663 7.418 1.00 98.88 189 ASP A CA 1
ATOM 1483 C C . ASP A 1 189 ? 11.589 5.060 7.152 1.00 98.88 189 ASP A C 1
ATOM 1485 O O . ASP A 1 189 ? 10.981 5.649 8.039 1.00 98.88 189 ASP A O 1
ATOM 1489 N N . ARG A 1 190 ? 11.673 5.553 5.913 1.00 98.88 190 ARG A N 1
ATOM 1490 C CA . ARG A 1 190 ? 11.125 6.867 5.580 1.00 98.88 190 ARG A CA 1
ATOM 1491 C C . ARG A 1 190 ? 9.603 6.933 5.738 1.00 98.88 190 ARG A C 1
ATOM 1493 O O . ARG A 1 190 ? 9.095 7.927 6.253 1.00 98.88 190 ARG A O 1
ATOM 1500 N N . ILE A 1 191 ? 8.873 5.890 5.334 1.00 98.56 191 ILE A N 1
ATOM 1501 C CA . ILE A 1 191 ? 7.422 5.807 5.577 1.00 98.56 191 ILE A CA 1
ATOM 1502 C C . ILE A 1 191 ? 7.134 5.791 7.082 1.00 98.56 191 ILE A C 1
ATOM 1504 O O . ILE A 1 191 ? 6.257 6.523 7.537 1.00 98.56 191 ILE A O 1
ATOM 1508 N N . TYR A 1 192 ? 7.885 5.010 7.859 1.00 97.44 192 TYR A N 1
ATOM 1509 C CA . TYR A 1 192 ? 7.715 4.925 9.308 1.00 97.44 192 TYR A CA 1
ATOM 1510 C C . TYR A 1 192 ? 7.983 6.260 10.008 1.00 97.44 192 TYR A C 1
ATOM 1512 O O . TYR A 1 192 ? 7.174 6.685 10.829 1.00 97.44 192 TYR A O 1
ATOM 1520 N N . ASP A 1 193 ? 9.051 6.960 9.635 1.00 96.88 193 ASP A N 1
ATOM 1521 C CA . ASP A 1 193 ? 9.429 8.245 10.226 1.00 96.88 193 ASP A CA 1
ATOM 1522 C C . ASP A 1 193 ? 8.360 9.326 10.019 1.00 96.88 193 ASP A C 1
ATOM 1524 O O . ASP A 1 193 ? 8.159 10.179 10.883 1.00 96.88 193 ASP A O 1
ATOM 1528 N N . VAL A 1 194 ? 7.669 9.309 8.873 1.00 95.75 194 VAL A N 1
ATOM 1529 C CA . VAL A 1 194 ? 6.663 10.327 8.530 1.00 95.75 194 VAL A CA 1
ATOM 1530 C C . VAL A 1 194 ? 5.256 9.913 8.960 1.00 95.75 194 VAL A C 1
ATOM 1532 O O . VAL A 1 194 ? 4.481 10.749 9.425 1.00 95.75 194 VAL A O 1
ATOM 1535 N N . MET A 1 195 ? 4.909 8.635 8.799 1.00 93.88 195 MET A N 1
ATOM 1536 C CA . MET A 1 195 ? 3.536 8.141 8.947 1.00 93.88 195 MET A CA 1
ATOM 1537 C C . MET A 1 195 ? 3.313 7.311 10.218 1.00 93.88 195 MET A C 1
ATOM 1539 O O . MET A 1 195 ? 2.166 7.012 10.546 1.00 93.88 195 MET A O 1
ATOM 1543 N N . GLY A 1 196 ? 4.375 6.918 10.930 1.00 92.44 196 GLY A N 1
ATOM 1544 C CA . GLY A 1 196 ? 4.307 6.092 12.143 1.00 92.44 196 GLY A CA 1
ATOM 1545 C C . GLY A 1 196 ? 3.906 4.634 11.899 1.00 92.44 196 GLY A C 1
ATOM 1546 O O . GLY A 1 196 ? 3.590 3.913 12.842 1.00 92.44 196 GLY A O 1
ATOM 1547 N N . ILE A 1 197 ? 3.886 4.196 10.639 1.00 95.38 197 ILE A N 1
ATOM 1548 C CA . ILE A 1 197 ? 3.469 2.854 10.217 1.00 95.38 197 ILE A CA 1
ATOM 1549 C C . ILE A 1 197 ? 4.490 2.275 9.248 1.00 95.38 197 ILE A C 1
ATOM 1551 O O . ILE A 1 197 ? 5.171 3.024 8.550 1.00 95.38 197 ILE A O 1
ATOM 1555 N N . ARG A 1 198 ? 4.591 0.946 9.176 1.00 97.88 198 ARG A N 1
ATOM 1556 C CA . ARG A 1 198 ? 5.445 0.290 8.181 1.00 97.88 198 ARG A CA 1
ATOM 1557 C C . ARG A 1 198 ? 4.630 -0.202 6.986 1.00 97.88 198 ARG A C 1
ATOM 1559 O O . ARG A 1 198 ? 3.524 -0.707 7.185 1.00 97.88 198 ARG A O 1
ATOM 1566 N N . PRO A 1 199 ? 5.146 -0.037 5.757 1.00 98.75 199 PRO A N 1
ATOM 1567 C CA . PRO A 1 199 ? 4.495 -0.554 4.567 1.00 98.75 199 PRO A CA 1
ATOM 1568 C C . PRO A 1 199 ? 4.564 -2.086 4.502 1.00 98.75 199 PRO A C 1
ATOM 1570 O O . PRO A 1 199 ? 5.431 -2.722 5.101 1.00 98.75 199 PRO A O 1
ATOM 1573 N N . ALA A 1 200 ? 3.660 -2.669 3.723 1.00 98.94 200 ALA A N 1
ATOM 1574 C CA . ALA A 1 200 ? 3.805 -4.013 3.177 1.00 98.94 200 ALA A CA 1
ATOM 1575 C C . ALA A 1 200 ? 4.810 -4.010 2.012 1.00 98.94 200 ALA A C 1
ATOM 1577 O O . ALA A 1 200 ? 5.116 -2.951 1.457 1.00 98.94 200 ALA A O 1
ATOM 1578 N N . ILE A 1 201 ? 5.297 -5.182 1.605 1.00 98.94 201 ILE A N 1
ATOM 1579 C CA . ILE A 1 201 ? 6.121 -5.325 0.397 1.00 98.94 201 ILE A CA 1
ATOM 1580 C C . ILE A 1 201 ? 5.488 -6.306 -0.579 1.00 98.94 201 ILE A C 1
ATOM 1582 O O . ILE A 1 201 ? 5.025 -7.375 -0.180 1.00 98.94 201 ILE A O 1
ATOM 1586 N N . TYR A 1 202 ? 5.484 -5.935 -1.852 1.00 98.94 202 TYR A N 1
ATOM 1587 C CA . TYR A 1 202 ? 5.110 -6.794 -2.959 1.00 98.94 202 TYR A CA 1
ATOM 1588 C C . TYR A 1 202 ? 6.342 -7.156 -3.781 1.00 98.94 202 TYR A C 1
ATOM 1590 O O . TYR A 1 202 ? 7.142 -6.284 -4.122 1.00 98.94 202 TYR A O 1
ATOM 1598 N N . LEU A 1 203 ? 6.500 -8.451 -4.057 1.00 98.69 203 LEU A N 1
ATOM 1599 C CA . LEU A 1 203 ? 7.556 -8.978 -4.915 1.00 98.69 203 LEU A CA 1
ATOM 1600 C C . LEU A 1 203 ? 7.279 -10.429 -5.335 1.00 98.69 203 LEU A C 1
ATOM 1602 O O . LEU A 1 203 ? 6.563 -11.183 -4.667 1.00 98.69 203 LEU A O 1
ATOM 1606 N N . ASN A 1 204 ? 7.905 -10.853 -6.430 1.00 98.06 204 ASN A N 1
ATOM 1607 C CA . ASN A 1 204 ? 7.887 -12.247 -6.865 1.00 98.06 204 ASN A CA 1
ATOM 1608 C C . ASN A 1 204 ? 9.007 -13.088 -6.215 1.00 98.06 204 ASN A C 1
ATOM 1610 O O . ASN A 1 204 ? 9.925 -12.577 -5.570 1.00 98.06 204 ASN A O 1
ATOM 1614 N N . GLY A 1 205 ? 8.963 -14.405 -6.435 1.00 97.38 205 GLY A N 1
ATOM 1615 C CA . GLY A 1 205 ? 9.943 -15.335 -5.864 1.00 97.38 205 GLY A CA 1
ATOM 1616 C C . GLY A 1 205 ? 11.403 -15.083 -6.270 1.00 97.38 205 GLY A C 1
ATOM 1617 O O . GLY A 1 205 ? 12.296 -15.349 -5.470 1.00 97.38 205 GLY A O 1
ATOM 1618 N N . ASN A 1 206 ? 11.677 -14.521 -7.457 1.00 97.25 206 ASN A N 1
ATOM 1619 C CA . ASN A 1 206 ? 13.047 -14.159 -7.851 1.00 97.25 206 ASN A CA 1
ATOM 1620 C C . ASN A 1 206 ? 13.591 -13.036 -6.964 1.00 97.25 206 ASN A C 1
ATOM 1622 O O . ASN A 1 206 ? 14.687 -13.148 -6.422 1.00 97.25 206 ASN A O 1
ATOM 1626 N N . TYR A 1 207 ? 12.804 -11.980 -6.770 1.00 98.38 207 TYR A N 1
ATOM 1627 C CA . TYR A 1 207 ? 13.187 -10.869 -5.904 1.00 98.38 207 TYR A CA 1
ATOM 1628 C C . TYR A 1 207 ? 13.325 -11.309 -4.445 1.00 98.38 207 TYR A C 1
ATOM 1630 O O . TYR A 1 207 ? 14.261 -10.894 -3.763 1.00 98.38 207 TYR A O 1
ATOM 1638 N N . ALA A 1 208 ? 12.460 -12.215 -3.983 1.00 98.25 208 ALA A N 1
ATOM 1639 C CA . ALA A 1 208 ? 12.535 -12.744 -2.626 1.00 98.25 208 ALA A CA 1
ATOM 1640 C C . ALA A 1 208 ? 13.814 -13.562 -2.443 1.00 98.25 208 ALA A C 1
ATOM 1642 O O . ALA A 1 208 ? 14.603 -13.302 -1.538 1.00 98.25 208 ALA A O 1
ATOM 1643 N N . GLN A 1 209 ? 14.020 -14.555 -3.308 1.00 97.25 209 GLN A N 1
ATOM 1644 C CA . GLN A 1 209 ? 15.049 -15.573 -3.137 1.00 97.25 209 GLN A CA 1
ATOM 1645 C C . GLN A 1 209 ? 16.440 -15.109 -3.563 1.00 97.25 209 GLN A C 1
ATOM 1647 O O . GLN A 1 209 ? 17.417 -15.463 -2.906 1.00 97.25 209 GLN A O 1
ATOM 1652 N N . ASN A 1 210 ? 16.534 -14.372 -4.667 1.00 97.44 210 ASN A N 1
ATOM 1653 C CA . ASN A 1 210 ? 17.809 -14.079 -5.315 1.00 97.44 210 ASN A CA 1
ATOM 1654 C C . ASN A 1 210 ? 18.258 -12.641 -5.066 1.00 97.44 210 ASN A C 1
ATOM 1656 O O . ASN A 1 210 ? 19.434 -12.438 -4.814 1.00 97.44 210 ASN A O 1
ATOM 1660 N N . VAL A 1 211 ? 17.340 -11.668 -5.046 1.00 98.31 211 VAL A N 1
ATOM 1661 C CA . VAL A 1 211 ? 17.706 -10.254 -4.842 1.00 98.31 211 VAL A CA 1
ATOM 1662 C C . VAL A 1 211 ? 17.817 -9.919 -3.355 1.00 98.31 211 VAL A C 1
ATOM 1664 O O . VAL A 1 211 ? 18.894 -9.600 -2.865 1.00 98.31 211 VAL A O 1
ATOM 1667 N N . ILE A 1 212 ? 16.735 -10.037 -2.580 1.00 98.44 212 ILE A N 1
ATOM 1668 C CA . ILE A 1 212 ? 16.829 -9.852 -1.123 1.00 98.44 212 ILE A CA 1
ATOM 1669 C C . ILE A 1 212 ? 17.568 -11.044 -0.507 1.00 98.44 212 ILE A C 1
ATOM 1671 O O . ILE A 1 212 ? 18.461 -10.857 0.314 1.00 98.44 212 ILE A O 1
ATOM 1675 N N . GLY A 1 213 ? 17.252 -12.274 -0.922 1.00 97.94 213 GLY A N 1
ATOM 1676 C CA . GLY A 1 213 ? 17.900 -13.483 -0.409 1.00 97.94 213 GLY A CA 1
ATOM 1677 C C . GLY A 1 213 ? 19.395 -13.611 -0.735 1.00 97.94 213 GLY A C 1
ATOM 1678 O O . GLY A 1 213 ? 20.097 -14.303 0.001 1.00 97.94 213 GLY A O 1
ATOM 1679 N N . GLY A 1 214 ? 19.900 -12.909 -1.757 1.00 97.88 214 GLY A N 1
ATOM 1680 C CA . GLY A 1 214 ? 21.333 -12.806 -2.060 1.00 97.88 214 GLY A CA 1
ATOM 1681 C C . GLY A 1 214 ? 22.095 -11.803 -1.182 1.00 97.88 214 GLY A C 1
ATOM 1682 O O . GLY A 1 214 ? 23.327 -11.818 -1.132 1.00 97.88 214 GLY A O 1
ATOM 1683 N N . ALA A 1 215 ? 21.386 -10.954 -0.430 1.00 98.50 215 ALA A N 1
ATOM 1684 C CA . ALA A 1 215 ? 22.003 -9.979 0.459 1.00 98.50 215 ALA A CA 1
ATOM 1685 C C . ALA A 1 215 ? 22.640 -10.636 1.700 1.00 98.50 215 ALA A C 1
ATOM 1687 O O . ALA A 1 215 ? 22.366 -11.780 2.076 1.00 98.50 215 ALA A O 1
ATOM 1688 N N . SER A 1 216 ? 23.488 -9.874 2.393 1.00 98.50 216 SER A N 1
ATOM 1689 C CA . SER A 1 216 ? 24.076 -10.294 3.666 1.00 98.50 216 SER A CA 1
ATOM 1690 C C . SER A 1 216 ? 22.996 -10.643 4.695 1.00 98.50 216 SER A C 1
ATOM 1692 O O . SER A 1 216 ? 21.901 -10.080 4.681 1.00 98.50 216 SER A O 1
ATOM 1694 N N . SER A 1 217 ? 23.299 -11.546 5.632 1.00 98.06 217 SER A N 1
ATOM 1695 C CA . SER A 1 217 ? 22.326 -11.970 6.650 1.00 98.06 217 SER A CA 1
ATOM 1696 C C . SER A 1 217 ? 21.738 -10.804 7.450 1.00 98.06 217 SER A C 1
ATOM 1698 O O . SER A 1 217 ? 20.540 -10.802 7.703 1.00 98.06 217 SER A O 1
ATOM 1700 N N . SER A 1 218 ? 22.537 -9.784 7.785 1.00 98.12 218 SER A N 1
ATOM 1701 C CA . SER A 1 218 ? 22.041 -8.587 8.476 1.00 98.12 218 SER A CA 1
ATOM 1702 C C . SER A 1 218 ? 21.088 -7.764 7.612 1.00 98.12 218 SER A C 1
ATOM 1704 O O . SER A 1 218 ? 20.069 -7.296 8.111 1.00 98.12 218 SER A O 1
ATOM 1706 N N . SER A 1 219 ? 21.379 -7.610 6.318 1.00 98.38 219 SER A N 1
ATOM 1707 C CA . SER A 1 219 ? 20.482 -6.928 5.378 1.00 98.38 219 SER A CA 1
ATOM 1708 C C . SER A 1 219 ? 19.171 -7.691 5.183 1.00 98.38 219 SER A C 1
ATOM 1710 O O . SER A 1 219 ? 18.111 -7.073 5.170 1.00 98.38 219 SER A O 1
ATOM 1712 N N . ARG A 1 220 ? 19.221 -9.027 5.091 1.00 98.38 220 ARG A N 1
ATOM 1713 C CA . ARG A 1 220 ? 18.029 -9.886 4.985 1.00 98.38 220 ARG A CA 1
ATOM 1714 C C . ARG A 1 220 ? 17.117 -9.733 6.197 1.00 98.38 220 ARG A C 1
ATOM 1716 O O . ARG A 1 220 ? 15.942 -9.419 6.027 1.00 98.38 220 ARG A O 1
ATOM 1723 N N . SER A 1 221 ? 17.664 -9.880 7.405 1.00 97.75 221 SER A N 1
ATOM 1724 C CA . SER A 1 221 ? 16.905 -9.667 8.644 1.00 97.75 221 SER A CA 1
ATOM 1725 C C . SER A 1 221 ? 16.352 -8.245 8.725 1.00 97.75 221 SER A C 1
ATOM 1727 O O . SER A 1 221 ? 15.174 -8.067 9.007 1.00 97.75 221 SER A O 1
ATOM 1729 N N . GLY A 1 222 ? 17.156 -7.238 8.369 1.00 98.50 222 GLY A N 1
ATOM 1730 C CA . GLY A 1 222 ? 16.722 -5.842 8.390 1.00 98.50 222 GLY A CA 1
ATOM 1731 C C . GLY A 1 222 ? 15.551 -5.532 7.450 1.00 98.50 222 GLY A C 1
ATOM 1732 O O . GLY A 1 222 ? 14.734 -4.670 7.781 1.00 98.50 222 GLY A O 1
ATOM 1733 N N . VAL A 1 223 ? 15.436 -6.226 6.311 1.00 98.75 223 VAL A N 1
ATOM 1734 C CA . VAL A 1 223 ? 14.261 -6.144 5.428 1.00 98.75 223 VAL A CA 1
ATOM 1735 C C . VAL A 1 223 ? 13.059 -6.840 6.069 1.00 98.75 223 VAL A C 1
ATOM 1737 O O . VAL A 1 223 ? 11.999 -6.228 6.166 1.00 98.75 223 VAL A O 1
ATOM 1740 N N . VAL A 1 224 ? 13.211 -8.074 6.558 1.00 98.12 224 VAL A N 1
ATOM 1741 C CA . VAL A 1 224 ? 12.104 -8.834 7.174 1.00 98.12 224 VAL A CA 1
ATOM 1742 C C . VAL A 1 224 ? 11.513 -8.098 8.384 1.00 98.12 224 VAL A C 1
ATOM 1744 O O . VAL A 1 224 ? 10.294 -7.980 8.483 1.00 98.12 224 VAL A O 1
ATOM 1747 N N . ASP A 1 225 ? 12.350 -7.506 9.240 1.00 98.06 225 ASP A N 1
ATOM 1748 C CA . ASP A 1 225 ? 11.918 -6.730 10.415 1.00 98.06 225 ASP A CA 1
ATOM 1749 C C . ASP A 1 225 ? 11.067 -5.501 10.046 1.00 98.06 225 ASP A C 1
ATOM 1751 O O . ASP A 1 225 ? 10.248 -5.026 10.833 1.00 98.06 225 ASP A O 1
ATOM 1755 N N . ARG A 1 226 ? 11.268 -4.962 8.841 1.00 98.56 226 ARG A N 1
ATOM 1756 C CA . ARG A 1 226 ? 10.587 -3.761 8.340 1.00 98.56 226 ARG A CA 1
ATOM 1757 C C . ARG A 1 226 ? 9.335 -4.057 7.528 1.00 98.56 226 ARG A C 1
ATOM 1759 O O . ARG A 1 226 ? 8.545 -3.139 7.318 1.00 98.56 226 ARG A O 1
ATOM 1766 N N . TYR A 1 227 ? 9.176 -5.295 7.073 1.00 98.50 227 TYR A N 1
ATOM 1767 C CA . TYR A 1 227 ? 8.107 -5.732 6.184 1.00 98.50 227 TYR A CA 1
ATOM 1768 C C . TYR A 1 227 ? 7.482 -7.022 6.715 1.00 98.50 227 TYR A C 1
ATOM 1770 O O . TYR A 1 227 ? 7.710 -8.118 6.198 1.00 98.50 227 TYR A O 1
ATOM 1778 N N . SER A 1 228 ? 6.662 -6.874 7.756 1.00 94.50 228 SER A N 1
ATOM 1779 C CA . SER A 1 228 ? 5.905 -7.976 8.360 1.00 94.50 228 SER A CA 1
ATOM 1780 C C . SER A 1 228 ? 4.751 -8.476 7.485 1.00 94.50 228 SER A C 1
ATOM 1782 O O . SER A 1 228 ? 4.243 -9.571 7.712 1.00 94.50 228 SER A O 1
ATOM 1784 N N . VAL A 1 229 ? 4.341 -7.688 6.486 1.00 98.31 229 VAL A N 1
ATOM 1785 C CA . VAL A 1 229 ? 3.281 -8.024 5.533 1.00 98.31 229 VAL A CA 1
ATOM 1786 C C . VAL A 1 229 ? 3.901 -8.278 4.165 1.00 98.31 229 VAL A C 1
ATOM 1788 O O . VAL A 1 229 ? 4.389 -7.353 3.510 1.00 98.31 229 VAL A O 1
ATOM 1791 N N . LEU A 1 230 ? 3.860 -9.541 3.739 1.00 98.69 230 LEU A N 1
ATOM 1792 C CA . LEU A 1 230 ? 4.384 -9.992 2.453 1.00 98.69 230 LEU A CA 1
ATOM 1793 C C . LEU A 1 230 ? 3.242 -10.215 1.458 1.00 98.69 230 LEU A C 1
ATOM 1795 O O . LEU A 1 230 ? 2.357 -11.046 1.675 1.00 98.69 230 LEU A O 1
ATOM 1799 N N . TRP A 1 231 ? 3.299 -9.522 0.331 1.00 98.88 231 TRP A N 1
ATOM 1800 C CA . TRP A 1 231 ? 2.456 -9.769 -0.827 1.00 98.88 231 TRP A CA 1
ATOM 1801 C C . TRP A 1 231 ? 3.279 -10.479 -1.906 1.00 98.88 231 TRP A C 1
ATOM 1803 O O . TRP A 1 231 ? 4.165 -9.910 -2.533 1.00 98.88 231 TRP A O 1
ATOM 1813 N N . SER A 1 232 ? 3.016 -11.769 -2.091 1.00 98.31 232 SER A N 1
ATOM 1814 C CA . SER A 1 232 ? 3.817 -12.622 -2.966 1.00 98.31 232 SER A CA 1
ATOM 1815 C C . SER A 1 232 ? 3.188 -12.744 -4.353 1.00 98.31 232 SER A C 1
ATOM 1817 O O . SER A 1 232 ? 2.035 -13.164 -4.479 1.00 98.31 232 SER A O 1
ATOM 1819 N N . ALA A 1 233 ? 3.948 -12.417 -5.398 1.00 98.38 233 ALA A N 1
ATOM 1820 C CA . ALA A 1 233 ? 3.549 -12.654 -6.783 1.00 9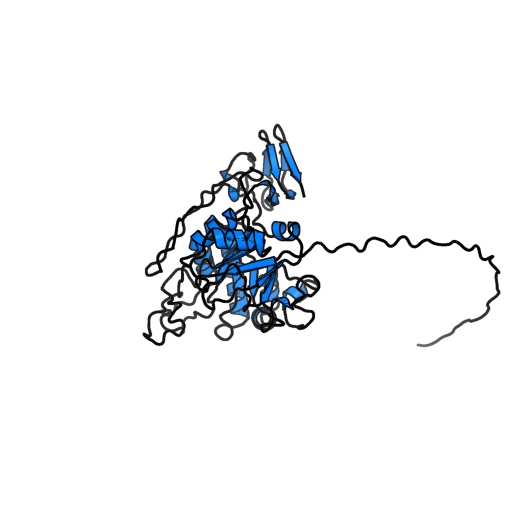8.38 233 ALA A CA 1
ATOM 1821 C C . ALA A 1 233 ? 3.955 -14.049 -7.254 1.00 98.38 233 ALA A C 1
ATOM 1823 O O . ALA A 1 233 ? 5.139 -14.412 -7.275 1.00 98.38 233 ALA A O 1
ATOM 1824 N N . ARG A 1 234 ? 2.959 -14.828 -7.681 1.00 97.00 234 ARG A N 1
ATOM 1825 C CA . ARG A 1 234 ? 3.172 -16.114 -8.338 1.00 97.00 234 ARG A CA 1
ATOM 1826 C C . ARG A 1 234 ? 1.948 -16.530 -9.129 1.00 97.00 234 ARG A C 1
ATOM 1828 O O . ARG A 1 234 ? 0.877 -16.656 -8.559 1.00 97.00 234 ARG A O 1
ATOM 1835 N N . TRP A 1 235 ? 2.137 -16.898 -10.392 1.00 96.50 235 TRP A N 1
ATOM 1836 C CA . TRP A 1 235 ? 1.031 -17.225 -11.290 1.00 96.50 235 TRP A CA 1
ATOM 1837 C C . TRP A 1 235 ? 1.093 -18.683 -11.784 1.00 96.50 235 TRP A C 1
ATOM 1839 O O . TRP A 1 235 ? 1.682 -18.944 -12.834 1.00 96.50 235 TRP A O 1
ATOM 1849 N N . PRO A 1 236 ? 0.525 -19.667 -11.052 1.00 95.88 236 PRO A N 1
ATOM 1850 C CA . PRO A 1 236 ? 0.621 -21.082 -11.423 1.00 95.88 236 PRO A CA 1
ATOM 1851 C C . PRO A 1 236 ? -0.045 -21.434 -12.756 1.00 95.88 236 PRO A C 1
ATOM 1853 O O . PRO A 1 236 ? 0.375 -22.389 -13.404 1.00 95.88 236 PRO A O 1
ATOM 1856 N N . ASN A 1 237 ? -1.088 -20.696 -13.156 1.00 96.12 237 ASN A N 1
ATOM 1857 C CA . ASN A 1 237 ? -1.829 -20.967 -14.385 1.00 96.12 237 ASN A CA 1
ATOM 1858 C C . ASN A 1 237 ? -2.407 -19.693 -15.020 1.00 96.12 237 ASN A C 1
ATOM 1860 O O . ASN A 1 237 ? -3.580 -19.371 -14.862 1.00 96.12 237 ASN A O 1
ATOM 1864 N N . GLN A 1 238 ? -1.587 -18.998 -15.806 1.00 95.06 238 GLN A N 1
ATOM 1865 C CA . GLN A 1 238 ? -2.007 -17.794 -16.538 1.00 95.06 238 GLN A CA 1
ATOM 1866 C C . GLN A 1 238 ? -2.950 -18.084 -17.715 1.00 95.06 238 GLN A C 1
ATOM 1868 O O . GLN A 1 238 ? -3.605 -17.185 -18.223 1.00 95.06 238 GLN A O 1
ATOM 1873 N N . SER A 1 239 ? -3.023 -19.333 -18.183 1.00 95.94 239 SER A N 1
ATOM 1874 C CA . SER A 1 239 ? -3.961 -19.696 -19.255 1.00 95.94 239 SER A CA 1
ATOM 1875 C C . SER A 1 239 ? -5.396 -19.860 -18.752 1.00 95.94 239 SER A C 1
ATOM 1877 O O . SER A 1 239 ? -6.338 -19.753 -19.532 1.00 95.94 239 SER A O 1
ATOM 1879 N N . ASN A 1 240 ? -5.557 -20.128 -17.453 1.00 95.75 240 ASN A N 1
ATOM 1880 C CA . ASN A 1 240 ? -6.847 -20.269 -16.798 1.00 95.75 240 ASN A CA 1
ATOM 1881 C C . ASN A 1 240 ? -6.743 -19.856 -15.315 1.00 95.75 240 ASN A C 1
ATOM 1883 O O . ASN A 1 240 ? -6.625 -20.728 -14.446 1.00 95.75 240 ASN A O 1
ATOM 1887 N N . PRO A 1 241 ? -6.773 -18.540 -15.025 1.00 95.56 241 PRO A N 1
ATOM 1888 C CA . PRO A 1 241 ? -6.716 -18.013 -13.662 1.00 95.56 241 PRO A CA 1
ATOM 1889 C C . PRO A 1 241 ? -7.767 -18.596 -12.713 1.00 95.56 241 PRO A C 1
ATOM 1891 O O . PRO A 1 241 ? -7.465 -18.854 -11.550 1.00 95.56 241 PRO A O 1
ATOM 1894 N N . ASP A 1 242 ? -8.981 -18.848 -13.208 1.00 94.12 242 ASP A N 1
ATOM 1895 C CA . ASP A 1 242 ? -10.105 -19.330 -12.396 1.00 94.12 242 ASP A CA 1
ATOM 1896 C C . ASP A 1 242 ? -9.938 -20.791 -11.941 1.00 94.12 242 ASP A C 1
ATOM 1898 O O . ASP A 1 242 ? -10.613 -21.232 -11.013 1.00 94.12 242 ASP A O 1
ATOM 1902 N N . ALA A 1 243 ? -9.024 -21.550 -12.558 1.00 96.12 243 ALA A N 1
ATOM 1903 C CA . ALA A 1 243 ? -8.694 -22.915 -12.143 1.00 96.12 243 ALA A CA 1
ATOM 1904 C C . ALA A 1 243 ? -7.669 -22.986 -10.996 1.00 96.12 243 ALA A C 1
ATOM 1906 O O . ALA A 1 243 ? -7.326 -24.082 -10.549 1.00 96.12 243 ALA A O 1
ATOM 1907 N N . ILE A 1 244 ? -7.134 -21.852 -10.540 1.00 97.06 244 ILE A N 1
ATOM 1908 C CA . ILE A 1 244 ? -6.175 -21.812 -9.435 1.00 97.06 244 ILE A CA 1
ATOM 1909 C C . ILE A 1 244 ? -6.945 -21.952 -8.114 1.00 97.06 244 ILE A C 1
ATOM 1911 O O . ILE A 1 244 ? -7.778 -21.111 -7.785 1.00 97.06 244 ILE A O 1
ATOM 1915 N N . ASP A 1 245 ? -6.647 -22.997 -7.333 1.00 96.56 245 ASP A N 1
ATOM 1916 C CA . ASP A 1 245 ? -7.277 -23.231 -6.024 1.00 96.56 245 ASP A CA 1
ATOM 1917 C C . ASP A 1 245 ? -6.733 -22.272 -4.958 1.00 96.56 245 ASP A C 1
ATOM 1919 O O . ASP A 1 245 ? -5.944 -22.626 -4.084 1.00 96.56 245 ASP A O 1
ATOM 1923 N N . VAL A 1 246 ? -7.164 -21.020 -5.027 1.00 96.75 246 VAL A N 1
ATOM 1924 C CA . VAL A 1 246 ? -6.751 -19.973 -4.089 1.00 96.75 246 VAL A CA 1
ATOM 1925 C C . VAL A 1 246 ? -7.291 -20.173 -2.675 1.00 96.75 246 VAL A C 1
ATOM 1927 O O . VAL A 1 246 ? -6.808 -19.517 -1.753 1.00 96.75 246 VAL A O 1
ATOM 1930 N N . GLN A 1 247 ? -8.271 -21.060 -2.487 1.00 96.81 247 GLN A N 1
ATOM 1931 C CA . GLN A 1 247 ? -8.900 -21.312 -1.191 1.00 96.81 247 GLN A CA 1
ATOM 1932 C C . GLN A 1 247 ? -8.100 -22.310 -0.356 1.00 96.81 247 GLN A C 1
ATOM 1934 O O . GLN A 1 247 ? -7.981 -22.115 0.853 1.00 96.81 247 GLN A O 1
ATOM 1939 N N . ASN A 1 248 ? -7.498 -23.321 -0.989 1.00 95.31 248 ASN A N 1
ATOM 1940 C CA . ASN A 1 248 ? -6.760 -24.364 -0.270 1.00 95.31 248 ASN A CA 1
ATOM 1941 C C . ASN A 1 248 ? -5.262 -24.393 -0.583 1.00 95.31 248 ASN A C 1
ATOM 1943 O O . ASN A 1 248 ? -4.494 -24.862 0.252 1.00 95.31 248 ASN A O 1
ATOM 1947 N N . ALA A 1 249 ? -4.829 -23.887 -1.741 1.00 95.94 249 ALA A N 1
ATOM 1948 C CA . ALA A 1 249 ? -3.422 -23.921 -2.123 1.00 95.94 249 ALA A CA 1
ATOM 1949 C C . ALA A 1 249 ? -2.638 -22.725 -1.574 1.00 95.94 249 ALA A C 1
ATOM 1951 O O . ALA A 1 249 ? -3.186 -21.670 -1.240 1.00 95.94 249 ALA A O 1
ATOM 1952 N N . HIS A 1 250 ? -1.323 -22.873 -1.533 1.00 96.69 250 HIS A N 1
ATOM 1953 C CA . HIS A 1 250 ? -0.373 -21.819 -1.217 1.00 96.69 250 HIS A CA 1
ATOM 1954 C C . HIS A 1 250 ? 0.617 -21.613 -2.372 1.00 96.69 250 HIS A C 1
ATOM 1956 O O . HIS A 1 250 ? 0.945 -22.555 -3.102 1.00 96.69 250 HIS A O 1
ATOM 1962 N N . PRO A 1 251 ? 1.206 -20.407 -2.504 1.00 95.75 251 PRO A N 1
ATOM 1963 C CA . PRO A 1 251 ? 2.266 -20.150 -3.475 1.00 95.75 251 PRO A CA 1
ATOM 1964 C C . PRO A 1 251 ? 3.457 -21.109 -3.377 1.00 95.75 251 PRO A C 1
ATOM 1966 O O . PRO A 1 251 ? 4.163 -21.274 -4.364 1.00 95.75 251 PRO A O 1
ATOM 1969 N N . LYS A 1 252 ? 3.700 -21.763 -2.236 1.00 95.31 252 LYS A N 1
ATOM 1970 C CA . LYS A 1 252 ? 4.835 -22.684 -2.074 1.00 95.31 252 LYS A CA 1
ATOM 1971 C C . LYS A 1 252 ? 4.557 -24.115 -2.547 1.00 95.31 252 LYS A C 1
ATOM 1973 O O . LYS A 1 252 ? 5.504 -24.840 -2.840 1.00 95.31 252 LYS A O 1
ATOM 1978 N N . ASP A 1 253 ? 3.290 -24.501 -2.714 1.00 93.81 253 ASP A N 1
ATOM 1979 C CA . ASP A 1 253 ? 2.890 -25.893 -2.999 1.00 93.81 253 ASP A CA 1
ATOM 1980 C C . ASP A 1 253 ? 3.437 -26.420 -4.327 1.00 93.81 253 ASP A C 1
ATOM 1982 O O . ASP A 1 253 ? 3.679 -27.612 -4.491 1.00 93.81 253 ASP A O 1
ATOM 1986 N N . SER A 1 254 ? 3.648 -25.521 -5.288 1.00 87.81 254 SER A N 1
ATOM 1987 C CA . SER A 1 254 ? 4.178 -25.855 -6.613 1.00 87.81 254 SER A CA 1
ATOM 1988 C C . SER A 1 254 ? 5.462 -25.096 -6.970 1.00 87.81 254 SER A C 1
ATOM 1990 O O . SER A 1 254 ? 5.891 -25.142 -8.122 1.00 87.81 254 SER A O 1
ATOM 1992 N N . PHE A 1 255 ? 6.074 -24.382 -6.013 1.00 91.88 255 PHE A N 1
ATOM 1993 C CA . PHE A 1 255 ? 7.342 -23.663 -6.201 1.00 91.88 255 PHE A CA 1
ATOM 1994 C C . PHE A 1 255 ? 7.987 -23.297 -4.863 1.00 91.88 255 PHE A C 1
ATOM 1996 O O . PHE A 1 255 ? 7.466 -22.481 -4.112 1.00 91.88 255 PHE A O 1
ATOM 2003 N N . SER A 1 256 ? 9.155 -23.866 -4.578 1.00 90.50 256 SER A N 1
ATOM 2004 C CA . SER A 1 256 ? 9.829 -23.697 -3.287 1.00 90.50 256 SER A CA 1
ATOM 2005 C C . SER A 1 256 ? 10.450 -22.314 -3.076 1.00 90.50 256 SER A C 1
ATOM 2007 O O . SER A 1 256 ? 10.519 -21.855 -1.940 1.00 90.50 256 SER A O 1
ATOM 2009 N N . ASN A 1 257 ? 10.895 -21.653 -4.148 1.00 93.00 257 ASN A N 1
ATOM 2010 C CA . ASN A 1 257 ? 11.738 -20.452 -4.091 1.00 93.00 257 ASN A CA 1
ATOM 2011 C C . ASN A 1 257 ? 10.895 -19.172 -4.109 1.00 93.00 257 ASN A C 1
ATOM 2013 O O . ASN A 1 257 ? 11.040 -18.338 -5.000 1.00 93.00 257 ASN A O 1
ATOM 2017 N N . ILE A 1 258 ? 9.952 -19.063 -3.175 1.00 96.19 258 ILE A N 1
ATOM 2018 C CA . ILE A 1 258 ? 8.888 -18.055 -3.243 1.00 96.19 258 ILE A CA 1
ATOM 2019 C C . ILE A 1 258 ? 8.977 -16.972 -2.166 1.00 96.19 258 ILE A C 1
ATOM 2021 O O . ILE A 1 258 ? 8.631 -15.827 -2.447 1.00 96.19 258 ILE A O 1
ATOM 2025 N N . TYR A 1 259 ? 9.460 -17.298 -0.964 1.00 97.31 259 TYR A N 1
ATOM 2026 C CA . TYR A 1 259 ? 9.449 -16.359 0.162 1.00 97.31 259 TYR A CA 1
ATOM 2027 C C . TYR A 1 259 ? 10.839 -15.918 0.619 1.00 97.31 259 TYR A C 1
ATOM 2029 O O . TYR A 1 259 ? 10.914 -15.044 1.468 1.00 97.31 259 TYR A O 1
ATOM 2037 N N . GLY A 1 260 ? 11.936 -16.461 0.075 1.00 96.19 260 GLY A N 1
ATOM 2038 C CA . GLY A 1 260 ? 13.291 -15.989 0.383 1.00 96.19 260 GLY A CA 1
ATOM 2039 C C . GLY A 1 260 ? 13.542 -15.832 1.895 1.00 96.19 260 GLY A C 1
ATOM 2040 O O . GLY A 1 260 ? 13.219 -16.743 2.651 1.00 96.19 260 GLY A O 1
ATOM 2041 N N . PRO A 1 261 ? 14.053 -14.682 2.376 1.00 97.19 261 PRO A N 1
ATOM 2042 C CA . PRO A 1 261 ? 14.305 -14.447 3.802 1.00 97.19 261 PRO A CA 1
ATOM 2043 C C . PRO A 1 261 ? 13.095 -14.579 4.730 1.00 97.19 261 PRO A C 1
ATOM 2045 O O . PRO A 1 261 ? 13.278 -14.812 5.920 1.00 97.19 261 PRO A O 1
ATOM 2048 N N . TRP A 1 262 ? 11.865 -14.444 4.229 1.00 97.56 262 TRP A N 1
ATOM 2049 C CA . TRP A 1 262 ? 10.676 -14.632 5.062 1.00 97.56 262 TRP A CA 1
ATOM 2050 C C . TRP A 1 262 ? 10.479 -16.101 5.467 1.00 97.56 262 TRP A C 1
ATOM 2052 O O . TRP A 1 262 ? 9.862 -16.357 6.502 1.00 97.56 262 TRP A O 1
ATOM 2062 N N . ASP A 1 263 ? 11.051 -17.064 4.731 1.00 94.94 263 ASP A N 1
ATOM 2063 C CA . ASP A 1 263 ? 11.082 -18.476 5.148 1.00 94.94 263 ASP A CA 1
ATOM 2064 C C . ASP A 1 263 ? 11.921 -18.698 6.421 1.00 94.94 263 ASP A C 1
ATOM 2066 O O . ASP A 1 263 ? 11.657 -19.635 7.178 1.00 94.94 263 ASP A O 1
ATOM 2070 N N . ASP A 1 264 ? 12.885 -17.817 6.707 1.00 93.06 264 ASP A N 1
ATOM 2071 C CA . ASP A 1 264 ? 13.772 -17.937 7.872 1.00 93.06 264 ASP A CA 1
ATOM 2072 C C . ASP A 1 264 ? 13.047 -17.610 9.198 1.00 93.06 264 ASP A C 1
ATOM 2074 O O . ASP A 1 264 ? 13.577 -17.865 10.279 1.00 93.06 264 ASP A O 1
ATOM 2078 N N . THR A 1 265 ? 11.816 -17.085 9.139 1.00 90.62 265 THR A N 1
ATOM 2079 C CA . THR A 1 265 ? 10.993 -16.745 10.318 1.00 90.62 265 THR A CA 1
ATOM 2080 C C . THR A 1 265 ? 10.377 -17.963 11.015 1.00 90.62 265 THR A C 1
ATOM 2082 O O . THR A 1 265 ? 9.807 -17.838 12.099 1.00 90.62 265 THR A O 1
ATOM 2085 N N . GLY A 1 266 ? 10.464 -19.150 10.404 1.00 89.38 266 GLY A N 1
ATOM 2086 C CA . GLY A 1 266 ? 9.853 -20.383 10.913 1.00 89.38 266 GLY A CA 1
ATOM 2087 C C . GLY A 1 266 ? 8.358 -20.527 10.604 1.00 89.38 266 GLY A C 1
ATOM 2088 O O . GLY A 1 266 ? 7.758 -21.542 10.963 1.00 89.38 266 GLY A O 1
ATOM 2089 N N . VAL A 1 267 ? 7.751 -19.559 9.910 1.00 93.06 267 VAL A N 1
ATOM 2090 C CA . VAL A 1 267 ? 6.374 -19.647 9.404 1.00 93.06 267 VAL A CA 1
ATOM 2091 C C . VAL A 1 267 ? 6.384 -20.299 8.019 1.00 93.06 267 VAL A C 1
ATOM 2093 O O . VAL A 1 267 ? 7.009 -19.795 7.095 1.00 93.06 267 VAL A O 1
ATOM 2096 N N . MET A 1 268 ? 5.662 -21.413 7.846 1.00 92.75 268 MET A N 1
ATOM 2097 C CA . MET A 1 268 ? 5.658 -22.189 6.588 1.00 92.75 268 MET A CA 1
ATOM 2098 C C . MET A 1 268 ? 5.121 -21.403 5.377 1.00 92.75 268 MET A C 1
ATOM 2100 O O . MET A 1 268 ? 5.572 -21.585 4.242 1.00 92.75 268 MET A O 1
ATOM 2104 N N . HIS A 1 269 ? 4.130 -20.545 5.615 1.00 95.62 269 HIS A N 1
ATOM 2105 C CA . HIS A 1 269 ? 3.494 -19.702 4.610 1.00 95.62 269 HIS A CA 1
ATOM 2106 C C . HIS A 1 269 ? 3.407 -18.267 5.150 1.00 95.62 269 HIS A C 1
ATOM 2108 O O . HIS A 1 269 ? 2.363 -17.878 5.662 1.00 95.62 269 HIS A O 1
ATOM 2114 N N . PRO A 1 270 ? 4.494 -17.482 5.076 1.00 96.62 270 PRO A N 1
ATOM 2115 C CA . PRO A 1 270 ? 4.564 -16.139 5.652 1.00 96.62 270 PRO A CA 1
ATOM 2116 C C . PRO A 1 270 ? 3.873 -15.059 4.795 1.00 96.62 270 PRO A C 1
ATOM 2118 O O . PRO A 1 270 ? 3.953 -13.881 5.119 1.00 96.62 270 PRO A O 1
ATOM 2121 N N . TRP A 1 271 ? 3.224 -15.427 3.683 1.00 97.81 271 TRP A N 1
ATOM 2122 C CA . TRP A 1 271 ? 2.519 -14.480 2.818 1.00 97.81 271 TRP A CA 1
ATOM 2123 C C . TRP A 1 271 ? 1.193 -14.026 3.436 1.00 97.81 271 TRP A C 1
ATOM 2125 O O . TRP A 1 271 ? 0.423 -14.836 3.941 1.00 97.81 271 TRP A O 1
ATOM 2135 N N . THR A 1 272 ? 0.889 -12.740 3.310 1.00 98.69 272 THR A N 1
ATOM 2136 C CA . THR A 1 272 ? -0.400 -12.143 3.681 1.00 98.69 272 THR A CA 1
ATOM 2137 C C . THR A 1 272 ? -1.327 -12.052 2.476 1.00 98.69 272 THR A C 1
ATOM 2139 O O . THR A 1 272 ? -2.515 -12.363 2.570 1.00 98.69 272 THR A O 1
ATOM 2142 N N . PHE A 1 273 ? -0.772 -11.656 1.330 1.00 98.88 273 PHE A N 1
ATOM 2143 C CA . PHE A 1 273 ? -1.475 -11.573 0.056 1.00 98.88 273 PHE A CA 1
ATOM 2144 C C . PHE A 1 273 ? -0.748 -12.393 -1.001 1.00 98.88 273 PHE A C 1
ATOM 2146 O O . PHE A 1 273 ? 0.478 -12.514 -0.987 1.00 98.88 273 PHE A O 1
ATOM 2153 N N . TRP A 1 274 ? -1.510 -12.941 -1.935 1.00 98.81 274 TRP A N 1
ATOM 2154 C CA . TRP A 1 274 ? -0.988 -13.667 -3.079 1.00 98.81 274 TRP A CA 1
ATOM 2155 C C . TRP A 1 274 ? -1.603 -13.103 -4.355 1.00 98.81 274 TRP A C 1
ATOM 2157 O O . TRP A 1 274 ? -2.812 -13.229 -4.557 1.00 98.81 274 TRP A O 1
ATOM 2167 N N . GLN A 1 275 ? -0.768 -12.513 -5.216 1.00 98.75 275 GLN A N 1
ATOM 2168 C CA . GLN A 1 275 ? -1.157 -12.211 -6.591 1.00 98.75 275 GLN A CA 1
ATOM 2169 C C . GLN A 1 275 ? -1.023 -13.486 -7.420 1.00 98.75 275 GLN A C 1
ATOM 2171 O O . GLN A 1 275 ? 0.089 -13.948 -7.696 1.00 98.75 275 GLN A O 1
ATOM 2176 N N . TYR A 1 276 ? -2.162 -14.086 -7.761 1.00 98.38 276 TYR A N 1
ATOM 2177 C CA . TYR A 1 276 ? -2.237 -15.433 -8.327 1.00 98.38 276 TYR A CA 1
ATOM 2178 C C . TYR A 1 276 ? -2.477 -15.470 -9.834 1.00 98.38 276 TYR A C 1
ATOM 2180 O O . TYR A 1 276 ? -2.189 -16.486 -10.467 1.00 98.38 276 TYR A O 1
ATOM 2188 N N . ALA A 1 277 ? -2.907 -14.361 -10.437 1.00 97.94 277 ALA A N 1
ATOM 2189 C CA . ALA A 1 277 ? -2.889 -14.183 -11.888 1.00 97.94 277 ALA A CA 1
ATOM 2190 C C . ALA A 1 277 ? -2.627 -12.723 -12.269 1.00 97.94 277 ALA A C 1
ATOM 2192 O O . ALA A 1 277 ? -3.019 -11.833 -11.525 1.00 97.94 277 ALA A O 1
ATOM 2193 N N . SER A 1 278 ? -2.042 -12.503 -13.450 1.00 96.56 278 SER A N 1
ATOM 2194 C CA . SER A 1 278 ? -1.958 -11.179 -14.108 1.00 96.56 278 SER A CA 1
ATOM 2195 C C . SER A 1 278 ? -2.675 -11.129 -15.458 1.00 96.56 278 SER A C 1
ATOM 2197 O O . SER A 1 278 ? -2.477 -10.257 -16.302 1.00 96.56 278 SER A O 1
ATOM 2199 N N . THR A 1 279 ? -3.509 -12.138 -15.689 1.00 95.56 279 THR A N 1
ATOM 2200 C CA . THR A 1 279 ? -4.295 -12.361 -16.909 1.00 95.56 279 THR A CA 1
ATOM 2201 C C . THR A 1 279 ? -5.788 -12.478 -16.601 1.00 95.56 279 THR A C 1
ATOM 2203 O O . THR A 1 279 ? -6.578 -12.877 -17.457 1.00 95.56 279 THR A O 1
ATOM 2206 N N . GLY A 1 280 ? -6.183 -12.134 -15.371 1.00 94.88 280 GLY A N 1
ATOM 2207 C CA . GLY A 1 280 ? -7.547 -12.257 -14.883 1.00 94.88 280 GLY A CA 1
ATOM 2208 C C . GLY A 1 280 ? -8.526 -11.406 -15.685 1.00 94.88 280 GLY A C 1
ATOM 2209 O O . GLY A 1 280 ? -8.189 -10.331 -16.192 1.00 94.88 280 GLY A O 1
ATOM 2210 N N . ARG A 1 281 ? -9.764 -11.891 -15.795 1.00 92.81 281 ARG A N 1
ATOM 2211 C CA . ARG A 1 281 ? -10.863 -11.213 -16.488 1.00 92.81 281 ARG A CA 1
ATOM 2212 C C . ARG A 1 281 ? -12.116 -11.248 -15.635 1.00 92.81 281 ARG A C 1
ATOM 2214 O O . ARG A 1 281 ? -12.493 -12.294 -15.124 1.00 92.81 281 ARG A O 1
ATOM 2221 N N . LEU A 1 282 ? -12.760 -10.095 -15.497 1.00 93.19 282 LEU A N 1
ATOM 2222 C CA . LEU A 1 282 ? -14.052 -9.960 -14.835 1.00 93.19 282 LEU A CA 1
ATOM 2223 C C . LEU A 1 282 ? -15.077 -9.467 -15.847 1.00 93.19 282 LEU A C 1
ATOM 2225 O O . LEU A 1 282 ? -14.780 -8.585 -16.651 1.00 93.19 282 LEU A O 1
ATOM 2229 N N . GLN A 1 283 ? -16.287 -10.015 -15.800 1.00 91.56 283 GLN A N 1
ATOM 2230 C CA . GLN A 1 283 ? -17.344 -9.688 -16.757 1.00 91.56 283 GLN A CA 1
ATOM 2231 C C . GLN A 1 283 ? -17.708 -8.193 -16.735 1.00 91.56 283 GLN A C 1
ATOM 2233 O O . GLN A 1 283 ? -17.964 -7.597 -17.782 1.00 91.56 283 GLN A O 1
ATOM 2238 N N . SER A 1 284 ? -17.711 -7.574 -15.555 1.00 87.94 284 SER A N 1
ATOM 2239 C CA . SER A 1 284 ? -18.054 -6.160 -15.356 1.00 87.94 284 SER A CA 1
ATOM 2240 C C . SER A 1 284 ? -16.923 -5.210 -15.728 1.00 87.94 284 SER A C 1
ATOM 2242 O O . SER A 1 284 ? -17.159 -4.010 -15.890 1.00 87.94 284 SER A O 1
ATOM 2244 N N . PHE A 1 285 ? -15.707 -5.734 -15.889 1.00 88.88 285 PHE A N 1
ATOM 2245 C CA . PHE A 1 285 ? -14.543 -5.001 -16.361 1.00 88.88 285 PHE A CA 1
ATOM 2246 C C . PHE A 1 285 ? -14.214 -5.420 -17.799 1.00 88.88 285 PHE A C 1
ATOM 2248 O O . PHE A 1 285 ? -13.279 -6.168 -18.071 1.00 88.88 285 PHE A O 1
ATOM 2255 N N . ASN A 1 286 ? -15.012 -4.916 -18.740 1.00 73.12 286 ASN A N 1
ATOM 2256 C CA . ASN A 1 286 ? -14.829 -5.153 -20.170 1.00 73.12 286 ASN A CA 1
ATOM 2257 C C . ASN A 1 286 ? -14.212 -3.923 -20.856 1.00 73.12 286 ASN A C 1
ATOM 2259 O O . ASN A 1 286 ? -14.838 -3.282 -21.699 1.00 73.12 286 ASN A O 1
ATOM 2263 N N . ASN A 1 287 ? -13.006 -3.544 -20.429 1.00 71.56 287 ASN A N 1
ATOM 2264 C CA . ASN A 1 287 ? -12.263 -2.421 -21.001 1.00 71.56 287 ASN A CA 1
ATOM 2265 C C . ASN A 1 287 ? -11.145 -2.927 -21.924 1.00 71.56 287 ASN A C 1
ATOM 2267 O O . ASN A 1 287 ? -9.986 -2.872 -21.537 1.00 71.56 287 ASN A O 1
ATOM 2271 N N . GLY A 1 288 ? -11.518 -3.475 -23.091 1.00 59.00 288 GLY A N 1
ATOM 2272 C CA . GLY A 1 288 ? -10.633 -3.809 -24.222 1.00 59.00 288 GLY A CA 1
ATOM 2273 C C . GLY A 1 288 ? -9.272 -4.406 -23.850 1.00 59.00 288 GLY A C 1
ATOM 2274 O O . GLY A 1 288 ? -8.335 -3.671 -23.588 1.00 59.00 288 GLY A O 1
ATOM 2275 N N . ASP A 1 289 ? -9.141 -5.732 -23.844 1.00 63.91 289 ASP A N 1
ATOM 2276 C CA . ASP A 1 289 ? -7.886 -6.474 -23.630 1.00 63.91 289 ASP A CA 1
ATOM 2277 C C . ASP A 1 289 ? -7.038 -6.122 -22.381 1.00 63.91 289 ASP A C 1
ATOM 2279 O O . ASP A 1 289 ? -6.058 -6.819 -22.123 1.00 63.91 289 ASP A O 1
ATOM 2283 N N . SER A 1 290 ? -7.451 -5.209 -21.492 1.00 82.06 290 SER A N 1
ATOM 2284 C CA . SER A 1 290 ? -6.749 -4.954 -20.223 1.00 82.06 290 SER A CA 1
ATOM 2285 C C . SER A 1 290 ? -6.948 -6.099 -19.232 1.00 82.06 290 SER A C 1
ATOM 2287 O O . SER A 1 290 ? -8.050 -6.317 -18.723 1.00 82.06 290 SER A O 1
ATOM 2289 N N . ASN A 1 291 ? -5.878 -6.845 -18.966 1.00 92.56 291 ASN A N 1
ATOM 2290 C CA . ASN A 1 291 ? -5.874 -7.856 -17.916 1.00 92.56 291 ASN A CA 1
ATOM 2291 C C . ASN A 1 291 ? -6.049 -7.215 -16.531 1.00 92.56 291 ASN A C 1
ATOM 2293 O O . ASN A 1 291 ? -5.696 -6.052 -16.305 1.00 92.56 291 ASN A O 1
ATOM 2297 N N . LEU A 1 292 ? -6.584 -8.008 -15.608 1.00 95.62 292 LEU A N 1
ATOM 2298 C CA . LEU A 1 292 ? -6.636 -7.700 -14.189 1.00 95.62 292 LEU A CA 1
ATOM 2299 C C . LEU A 1 292 ? -5.683 -8.604 -13.421 1.00 95.62 292 LEU A C 1
ATOM 2301 O O . LEU A 1 292 ? -5.643 -9.819 -13.645 1.00 95.62 292 LEU A O 1
ATOM 2305 N N . ASP A 1 293 ? -4.993 -8.002 -12.465 1.00 97.94 293 ASP A N 1
ATOM 2306 C CA . ASP A 1 293 ? -4.197 -8.722 -11.495 1.00 97.94 293 ASP A CA 1
ATOM 2307 C C . ASP A 1 293 ? -5.120 -9.217 -10.377 1.00 97.94 293 ASP A C 1
ATOM 2309 O O . ASP A 1 293 ? -5.833 -8.450 -9.718 1.00 97.94 293 ASP A O 1
ATOM 2313 N N . PHE A 1 294 ? -5.198 -10.537 -10.229 1.00 98.62 294 PHE A N 1
ATOM 2314 C CA . PHE A 1 294 ? -6.069 -11.189 -9.262 1.00 98.62 294 PHE A CA 1
ATOM 2315 C C . PHE A 1 294 ? -5.303 -11.540 -7.996 1.00 98.62 294 PHE A C 1
ATOM 2317 O O . PHE A 1 294 ? -4.231 -12.146 -8.047 1.00 98.62 294 PHE A O 1
ATOM 2324 N N . ASN A 1 295 ? -5.914 -11.222 -6.856 1.00 98.88 295 ASN A N 1
ATOM 2325 C CA . ASN A 1 295 ? -5.320 -11.388 -5.541 1.00 98.88 295 ASN A CA 1
ATOM 2326 C C . ASN A 1 295 ? -6.213 -12.177 -4.591 1.00 98.88 295 ASN A C 1
ATOM 2328 O O . ASN A 1 295 ? -7.442 -12.181 -4.705 1.00 98.88 295 ASN A O 1
ATOM 2332 N N . VAL A 1 296 ? -5.583 -12.815 -3.614 1.00 98.81 296 VAL A N 1
ATOM 2333 C CA . VAL A 1 296 ? -6.250 -13.459 -2.484 1.00 98.81 296 VAL A CA 1
ATOM 2334 C C . VAL A 1 296 ? -5.518 -13.104 -1.189 1.00 98.81 296 VAL A C 1
ATOM 2336 O O . VAL A 1 296 ? -4.288 -13.061 -1.159 1.00 98.81 296 VAL A O 1
ATOM 2339 N N . ALA A 1 297 ? -6.264 -12.817 -0.124 1.00 98.69 297 ALA A N 1
ATOM 2340 C CA . ALA A 1 297 ? -5.724 -12.693 1.227 1.00 98.69 297 ALA A CA 1
ATOM 2341 C C . ALA A 1 297 ? -5.607 -14.084 1.868 1.00 98.69 297 ALA A C 1
ATOM 2343 O O . ALA A 1 297 ? -6.406 -14.973 1.581 1.00 98.69 297 ALA A O 1
ATOM 2344 N N . GLN A 1 298 ? -4.629 -14.295 2.747 1.00 97.69 298 GLN A N 1
ATOM 2345 C CA . GLN A 1 298 ? -4.376 -15.618 3.332 1.00 97.69 298 GLN A CA 1
ATOM 2346 C C . GLN A 1 298 ? -5.528 -16.144 4.204 1.00 97.69 298 GLN A C 1
ATOM 2348 O O . GLN A 1 298 ? -5.661 -17.359 4.379 1.00 97.69 298 GLN A O 1
ATOM 2353 N N . GLY A 1 299 ? -6.383 -15.249 4.699 1.00 97.50 299 GLY A N 1
ATOM 2354 C CA . GLY A 1 299 ? -7.569 -15.577 5.481 1.00 97.50 299 GLY A CA 1
ATOM 2355 C C . GLY A 1 299 ? -8.830 -14.849 5.019 1.00 97.50 299 GLY A C 1
ATOM 2356 O O . GLY A 1 299 ? -8.918 -14.323 3.906 1.00 97.50 299 GLY A O 1
ATOM 2357 N N . ASP A 1 300 ? -9.821 -14.862 5.904 1.00 97.31 300 ASP A N 1
ATOM 2358 C CA . ASP A 1 300 ? -11.148 -14.297 5.688 1.00 97.31 300 ASP A CA 1
ATOM 2359 C C . ASP A 1 300 ? -11.196 -12.759 5.800 1.00 97.31 300 ASP A C 1
ATOM 2361 O O . ASP A 1 300 ? -10.185 -12.055 5.748 1.00 97.31 300 ASP A O 1
ATOM 2365 N N . ILE A 1 301 ? -12.408 -12.210 5.911 1.00 96.44 301 ILE A N 1
ATOM 2366 C CA . ILE A 1 301 ? -12.630 -10.764 5.988 1.00 96.44 301 ILE A CA 1
ATOM 2367 C C . ILE A 1 301 ? -12.057 -10.139 7.259 1.00 96.44 301 ILE A C 1
ATOM 2369 O O . ILE A 1 301 ? -11.659 -8.975 7.237 1.00 96.44 301 ILE A O 1
ATOM 2373 N N . GLU A 1 302 ? -11.967 -10.896 8.350 1.00 95.56 302 GLU A N 1
ATOM 2374 C CA . GLU A 1 302 ? -11.335 -10.429 9.576 1.00 95.56 302 GLU A CA 1
ATOM 2375 C C . GLU A 1 302 ? -9.814 -10.468 9.441 1.00 95.56 302 GLU A C 1
ATOM 2377 O O . GLU A 1 302 ? -9.136 -9.507 9.809 1.00 95.56 302 GLU A O 1
ATOM 2382 N N . PHE A 1 303 ? -9.265 -11.494 8.794 1.00 97.25 303 PHE A N 1
ATOM 2383 C CA . PHE A 1 303 ? -7.851 -11.489 8.426 1.00 97.25 303 PHE A CA 1
ATOM 2384 C C . PHE A 1 303 ? -7.487 -10.284 7.542 1.00 97.25 303 PHE A C 1
ATOM 2386 O O . PHE A 1 303 ? -6.456 -9.647 7.758 1.00 97.25 303 PHE A O 1
ATOM 2393 N N . LEU A 1 304 ? -8.332 -9.927 6.567 1.00 98.25 304 LEU A N 1
ATOM 2394 C CA . LEU A 1 304 ? -8.106 -8.746 5.727 1.00 98.25 304 LEU A CA 1
ATOM 2395 C C . LEU A 1 304 ? -8.116 -7.451 6.552 1.00 98.25 304 LEU A C 1
ATOM 2397 O O . LEU A 1 304 ? -7.257 -6.593 6.356 1.00 98.25 304 LEU A O 1
ATOM 2401 N N . LYS A 1 305 ? -9.065 -7.304 7.483 1.00 97.69 305 LYS A N 1
ATOM 2402 C CA . LYS A 1 305 ? -9.158 -6.117 8.349 1.00 97.69 305 LYS A CA 1
ATOM 2403 C C . LYS A 1 305 ? -7.955 -5.960 9.282 1.00 97.69 305 LYS A C 1
ATOM 2405 O O . LYS A 1 305 ? -7.660 -4.841 9.688 1.00 97.69 305 LYS A O 1
ATOM 2410 N N . ASP A 1 306 ? -7.226 -7.038 9.580 1.00 97.25 306 ASP A N 1
ATOM 2411 C CA . ASP A 1 306 ? -5.943 -6.955 10.300 1.00 97.25 306 ASP A CA 1
ATOM 2412 C C . ASP A 1 306 ? -4.855 -6.226 9.507 1.00 97.25 306 ASP A C 1
ATOM 2414 O O . ASP A 1 306 ? -3.887 -5.756 10.096 1.00 97.25 306 ASP A O 1
ATOM 2418 N N . GLN A 1 307 ? -5.033 -6.095 8.191 1.00 98.19 307 GLN A N 1
ATOM 2419 C CA . GLN A 1 307 ? -4.096 -5.421 7.293 1.00 98.19 307 GLN A CA 1
ATOM 2420 C C . GLN A 1 307 ? -4.479 -3.958 7.034 1.00 98.19 307 GLN A C 1
ATOM 2422 O O . GLN A 1 307 ? -3.894 -3.308 6.164 1.00 98.19 307 GLN A O 1
ATOM 2427 N N . LEU A 1 308 ? -5.478 -3.430 7.751 1.00 98.44 308 LEU A N 1
ATOM 2428 C CA . LEU A 1 308 ? -5.768 -2.001 7.756 1.00 98.44 308 LEU A CA 1
ATOM 2429 C C . LEU A 1 308 ? -4.699 -1.255 8.550 1.00 98.44 308 LEU A C 1
ATOM 2431 O O . LEU A 1 308 ? -4.183 -1.746 9.553 1.00 98.44 308 LEU A O 1
ATOM 2435 N N . VAL A 1 309 ? -4.405 -0.032 8.120 1.00 98.56 309 VAL A N 1
ATOM 2436 C CA . VAL A 1 309 ? -3.553 0.885 8.873 1.00 98.56 309 VAL A CA 1
ATOM 2437 C C . VAL A 1 309 ? -4.140 1.061 10.283 1.00 98.56 309 VAL A C 1
ATOM 2439 O O . VAL A 1 309 ? -5.308 1.444 10.404 1.00 98.56 309 VAL A O 1
ATOM 2442 N N . PRO A 1 310 ? -3.372 0.806 11.356 1.00 97.94 310 PRO A N 1
ATOM 2443 C CA . PRO A 1 310 ? -3.879 0.955 12.711 1.00 97.94 310 PRO A CA 1
ATOM 2444 C C . PRO A 1 310 ? -4.059 2.427 13.084 1.00 97.94 310 PRO A C 1
ATOM 2446 O O . PRO A 1 310 ? -3.340 3.312 12.605 1.00 97.94 310 PRO A O 1
ATOM 2449 N N . ALA A 1 311 ? -5.011 2.689 13.975 1.00 97.81 311 ALA A N 1
ATOM 2450 C CA . ALA A 1 311 ? -5.125 3.967 14.655 1.00 97.81 311 ALA A CA 1
ATOM 2451 C C . ALA A 1 311 ? -4.077 4.023 15.767 1.00 97.81 311 ALA A C 1
ATOM 2453 O O . ALA A 1 311 ? -4.134 3.236 16.713 1.00 97.81 311 ALA A O 1
ATOM 2454 N N . VAL A 1 312 ? -3.109 4.929 15.641 1.00 96.19 312 VAL A N 1
ATOM 2455 C CA . VAL A 1 312 ? -1.975 5.030 16.569 1.00 96.19 312 VAL A CA 1
ATOM 2456 C C . VAL A 1 312 ? -1.969 6.376 17.275 1.00 96.19 312 VAL A C 1
ATOM 2458 O O . VAL A 1 312 ? -2.306 7.409 16.683 1.00 96.19 312 VAL A O 1
ATOM 2461 N N . TRP A 1 313 ? -1.572 6.351 18.544 1.00 95.38 313 TRP A N 1
ATOM 2462 C CA . TRP A 1 313 ? -1.339 7.556 19.329 1.00 95.38 313 TRP A CA 1
ATOM 2463 C C . TRP A 1 313 ? -0.011 8.208 18.924 1.00 95.38 313 TRP A C 1
ATOM 2465 O O . TRP A 1 313 ? 1.048 7.574 18.947 1.00 95.38 313 TRP A O 1
ATOM 2475 N N . MET A 1 314 ? -0.063 9.477 18.530 1.00 91.38 314 MET A N 1
ATOM 2476 C CA . MET A 1 314 ? 1.038 10.154 17.836 1.00 91.38 314 MET A CA 1
ATOM 2477 C C . MET A 1 314 ? 2.018 10.876 18.764 1.00 91.38 314 MET A C 1
ATOM 2479 O O . MET A 1 314 ? 3.094 11.259 18.310 1.00 91.38 314 MET A O 1
ATOM 2483 N N . THR A 1 315 ? 1.674 11.086 20.037 1.00 89.12 315 THR A N 1
ATOM 2484 C CA . THR A 1 315 ? 2.446 11.947 20.946 1.00 89.12 315 THR A CA 1
ATOM 2485 C C . THR A 1 315 ? 2.978 11.188 22.161 1.00 89.12 315 THR A C 1
ATOM 2487 O O . THR A 1 315 ? 2.316 10.310 22.703 1.00 89.12 315 THR A O 1
ATOM 2490 N N . ASP A 1 316 ? 4.159 11.575 22.647 1.00 94.31 316 ASP A N 1
ATOM 2491 C CA . ASP A 1 316 ? 4.717 11.103 23.927 1.00 94.31 316 ASP A CA 1
ATOM 2492 C C . ASP A 1 316 ? 4.154 11.923 25.100 1.00 94.31 316 ASP A C 1
ATOM 2494 O O . ASP A 1 316 ? 4.874 12.447 25.948 1.00 94.31 316 ASP A O 1
ATOM 2498 N N . SER A 1 317 ? 2.843 12.153 25.100 1.00 95.50 317 SER A N 1
ATOM 2499 C CA . SER A 1 317 ? 2.165 12.941 26.126 1.00 95.50 317 SER A CA 1
ATOM 2500 C C . SER A 1 317 ? 0.788 12.372 26.431 1.00 95.50 317 SER A C 1
ATOM 2502 O O . SER A 1 317 ? 0.058 11.955 25.530 1.00 95.50 317 SER A O 1
ATOM 2504 N N . SER A 1 318 ? 0.428 12.401 27.715 1.00 97.75 318 SER A N 1
ATOM 2505 C CA . SER A 1 318 ? -0.921 12.088 28.179 1.00 97.75 318 SER A CA 1
ATOM 2506 C C . SER A 1 318 ? -1.951 13.000 27.516 1.00 97.75 318 SER A C 1
ATOM 2508 O O . SER A 1 318 ? -1.687 14.175 27.249 1.00 97.75 318 SER A O 1
ATOM 2510 N N . GLY A 1 319 ? -3.150 12.482 27.280 1.00 97.44 319 GLY A N 1
ATOM 2511 C CA . GLY A 1 319 ? -4.186 13.242 26.598 1.00 97.44 319 GLY A CA 1
ATOM 2512 C C . GLY A 1 319 ? -5.529 12.541 26.567 1.00 97.44 319 GLY A C 1
ATOM 2513 O O . GLY A 1 319 ? -5.706 11.446 27.093 1.00 97.44 319 GLY A O 1
ATOM 2514 N N . ASN A 1 320 ? -6.496 13.207 25.948 1.00 97.75 320 ASN A N 1
ATOM 2515 C CA . ASN A 1 320 ? -7.853 12.700 25.838 1.00 97.75 320 ASN A CA 1
ATOM 2516 C C . ASN A 1 320 ? -8.051 11.934 24.522 1.00 97.75 320 ASN A C 1
ATOM 2518 O O . ASN A 1 320 ? -7.599 12.399 23.472 1.00 97.75 320 ASN A O 1
ATOM 2522 N N . TRP A 1 321 ? -8.756 10.803 24.573 1.00 97.69 321 TRP A N 1
ATOM 2523 C CA . TRP A 1 321 ? -9.167 10.022 23.406 1.00 97.69 321 TRP A CA 1
ATOM 2524 C C . TRP A 1 321 ? -9.908 10.879 22.376 1.00 97.69 321 TRP A C 1
ATOM 2526 O O . TRP A 1 321 ? -9.649 10.753 21.186 1.00 97.69 321 TRP A O 1
ATOM 2536 N N . SER A 1 322 ? -10.782 11.783 22.826 1.00 96.31 322 SER A N 1
ATOM 2537 C CA . SER A 1 322 ? -11.593 12.666 21.976 1.00 96.31 322 SER A CA 1
ATOM 2538 C C . SER A 1 322 ? -10.806 13.801 21.306 1.00 96.31 322 SER A C 1
ATOM 2540 O O . SER A 1 322 ? -11.334 14.497 20.436 1.00 96.31 322 SER A O 1
ATOM 2542 N N . THR A 1 323 ? -9.529 13.986 21.651 1.00 96.62 323 THR A N 1
ATOM 2543 C CA . THR A 1 323 ? -8.671 14.973 20.990 1.00 96.62 323 THR A CA 1
ATOM 2544 C C . THR A 1 323 ? -8.148 14.410 19.673 1.00 96.62 323 THR A C 1
ATOM 2546 O O . THR A 1 323 ? -7.181 13.652 19.630 1.00 96.62 323 THR A O 1
ATOM 2549 N N . LEU A 1 324 ? -8.763 14.846 18.575 1.00 95.88 324 LEU A N 1
ATOM 2550 C CA . LEU A 1 324 ? -8.487 14.366 17.221 1.00 95.88 324 LEU A CA 1
ATOM 2551 C C . LEU A 1 324 ? -6.994 14.389 16.843 1.00 95.88 324 LEU A C 1
ATOM 2553 O O . LEU A 1 324 ? -6.477 13.413 16.307 1.00 95.88 324 LEU A O 1
ATOM 2557 N N . SER A 1 325 ? -6.274 15.463 17.175 1.00 95.00 325 SER A N 1
ATOM 2558 C CA . SER A 1 325 ? -4.857 15.631 16.821 1.00 95.00 325 SER A CA 1
ATOM 2559 C C . SER A 1 325 ? -3.901 14.651 17.508 1.00 95.00 325 SER A C 1
ATOM 2561 O O . SER A 1 325 ? -2.738 14.589 17.116 1.00 95.00 325 SER A O 1
ATOM 2563 N N . ASN A 1 326 ? -4.357 13.894 18.510 1.00 95.94 326 ASN A N 1
ATOM 2564 C CA . ASN A 1 326 ? -3.543 12.857 19.145 1.00 95.94 326 ASN A CA 1
ATOM 2565 C C . ASN A 1 326 ? -3.447 11.581 18.298 1.00 95.94 326 ASN A C 1
ATOM 2567 O O . ASN A 1 326 ? -2.583 10.747 18.552 1.00 95.94 326 ASN A O 1
ATOM 2571 N N . TRP A 1 327 ? -4.296 11.439 17.279 1.00 96.75 327 TRP A N 1
ATOM 2572 C CA . TRP A 1 327 ? -4.390 10.240 16.453 1.00 96.75 327 TRP A CA 1
ATOM 2573 C C . TRP A 1 327 ? -3.885 10.485 15.034 1.00 96.75 327 TRP A C 1
ATOM 2575 O O . TRP A 1 327 ? -4.101 11.558 14.461 1.00 96.75 327 TRP A O 1
ATOM 2585 N N . ASN A 1 328 ? -3.278 9.470 14.416 1.00 96.19 328 ASN A N 1
ATOM 2586 C CA . ASN A 1 328 ? -2.944 9.510 12.986 1.00 96.19 328 ASN A CA 1
ATOM 2587 C C . ASN A 1 328 ? -4.199 9.679 12.104 1.00 96.19 328 ASN A C 1
ATOM 2589 O O . ASN A 1 328 ? -4.174 10.428 11.128 1.00 96.19 328 ASN A O 1
ATOM 2593 N N . SER A 1 329 ? -5.324 9.055 12.476 1.00 95.50 329 SER A N 1
ATOM 2594 C CA . SER A 1 329 ? -6.624 9.206 11.802 1.00 95.50 329 SER A CA 1
ATOM 2595 C C . SER A 1 329 ? -7.177 10.629 11.861 1.00 95.50 329 SER A C 1
ATOM 2597 O O . SER A 1 329 ? -7.980 11.012 11.008 1.00 95.50 329 SER A O 1
ATOM 2599 N N . GLY A 1 330 ? -6.739 11.412 12.846 1.00 95.25 330 GLY A N 1
ATOM 2600 C CA . GLY A 1 330 ? -7.164 12.785 13.059 1.00 95.25 330 GLY A CA 1
ATOM 2601 C C . GLY A 1 330 ? -6.295 13.847 12.392 1.00 95.25 330 GLY A C 1
ATOM 2602 O O . GLY A 1 330 ? -6.658 15.023 12.397 1.00 95.25 330 GLY A O 1
ATOM 2603 N N . GLN A 1 331 ? -5.177 13.459 11.773 1.00 93.75 331 GLN A N 1
ATOM 2604 C CA . GLN A 1 331 ? -4.331 14.399 11.041 1.00 93.75 331 GLN A CA 1
ATOM 2605 C C . GLN A 1 331 ? -5.014 14.853 9.747 1.00 93.75 331 GLN A C 1
ATOM 2607 O O . GLN A 1 331 ? -5.536 14.040 8.972 1.00 93.75 331 GLN A O 1
ATOM 2612 N N . ALA A 1 332 ? -4.976 16.158 9.475 1.00 94.75 332 ALA A N 1
ATOM 2613 C CA . ALA A 1 332 ? -5.517 16.715 8.240 1.00 94.75 332 ALA A CA 1
ATOM 2614 C C . ALA A 1 332 ? -4.789 16.111 7.017 1.00 94.75 332 ALA A C 1
ATOM 2616 O O . ALA A 1 332 ? -3.560 16.170 6.952 1.00 94.75 332 ALA A O 1
ATOM 2617 N N . PRO A 1 333 ? -5.499 15.498 6.050 1.00 95.50 333 PRO A N 1
ATOM 2618 C CA . PRO A 1 333 ? -4.866 14.978 4.842 1.00 95.50 333 PRO A CA 1
ATOM 2619 C C . PRO A 1 333 ? -4.299 16.111 3.981 1.00 95.50 333 PRO A C 1
ATOM 2621 O O . PRO A 1 333 ? -4.946 17.139 3.780 1.00 95.50 333 PRO A O 1
ATOM 2624 N N . ILE A 1 334 ? -3.121 15.884 3.404 1.00 95.69 334 ILE A N 1
ATOM 2625 C CA . ILE A 1 334 ? -2.479 16.811 2.467 1.00 95.69 334 ILE A CA 1
ATOM 2626 C C . ILE A 1 334 ? -2.778 16.351 1.041 1.00 95.69 334 ILE A C 1
ATOM 2628 O O . ILE A 1 334 ? -2.444 15.232 0.671 1.00 95.69 334 ILE A O 1
ATOM 2632 N N . ALA A 1 335 ? -3.418 17.199 0.234 1.00 94.62 335 ALA A N 1
ATOM 2633 C CA . ALA A 1 335 ? -3.777 16.840 -1.137 1.00 94.62 335 ALA A CA 1
ATOM 2634 C C . ALA A 1 335 ? -2.545 16.431 -1.972 1.00 94.62 335 ALA A C 1
ATOM 2636 O O . ALA A 1 335 ? -1.519 17.109 -1.881 1.00 94.62 335 ALA A O 1
ATOM 2637 N N . PRO A 1 336 ? -2.657 15.405 -2.840 1.00 95.06 336 PRO A N 1
ATOM 2638 C CA . PRO A 1 336 ? -1.566 15.034 -3.728 1.00 95.06 336 PRO A CA 1
ATOM 2639 C C . PRO A 1 336 ? -1.128 16.183 -4.632 1.00 95.06 336 PRO A C 1
ATOM 2641 O O . PRO A 1 336 ? -1.960 16.811 -5.301 1.00 95.06 336 PRO A O 1
ATOM 2644 N N . VAL A 1 337 ? 0.181 16.426 -4.674 1.00 88.25 337 VAL A N 1
ATOM 2645 C CA . VAL A 1 337 ? 0.791 17.445 -5.531 1.00 88.25 337 VAL A CA 1
ATOM 2646 C C . VAL A 1 337 ? 1.268 16.777 -6.809 1.00 88.25 337 VAL A C 1
ATOM 2648 O O . VAL A 1 337 ? 2.230 16.015 -6.792 1.00 88.25 337 VAL A O 1
ATOM 2651 N N . THR A 1 338 ? 0.587 17.079 -7.914 1.00 88.06 338 THR A N 1
ATOM 2652 C CA . THR A 1 338 ? 0.971 16.583 -9.235 1.00 88.06 338 THR A CA 1
ATOM 2653 C C . THR A 1 338 ? 2.319 17.180 -9.640 1.00 88.06 338 THR A C 1
ATOM 2655 O O . THR A 1 338 ? 2.471 18.404 -9.654 1.00 88.06 338 THR A O 1
ATOM 2658 N N . GLY A 1 339 ? 3.290 16.326 -9.958 1.00 88.38 339 GLY A N 1
ATOM 2659 C CA . GLY A 1 339 ? 4.618 16.741 -10.399 1.00 88.38 339 GLY A CA 1
ATOM 2660 C C . GLY A 1 339 ? 4.586 17.498 -11.730 1.00 88.38 339 GLY A C 1
ATOM 2661 O O . GLY A 1 339 ? 3.673 17.347 -12.545 1.00 88.38 339 GLY A O 1
ATOM 2662 N N . THR A 1 340 ? 5.610 18.311 -11.984 1.00 88.06 340 THR A N 1
ATOM 2663 C CA . THR A 1 340 ? 5.753 19.022 -13.263 1.00 88.06 340 THR A CA 1
ATOM 2664 C C . THR A 1 340 ? 5.781 18.034 -14.433 1.00 88.06 340 THR A C 1
ATOM 2666 O O . THR A 1 340 ? 6.517 17.052 -14.404 1.00 88.06 340 THR A O 1
ATOM 2669 N N . GLY A 1 341 ? 4.990 18.305 -15.475 1.00 87.56 341 GLY A N 1
ATOM 2670 C CA . GLY A 1 341 ? 4.930 17.479 -16.688 1.00 87.56 341 GLY A CA 1
ATOM 2671 C C . GLY A 1 341 ? 4.082 16.208 -16.568 1.00 87.56 341 GLY A C 1
ATOM 2672 O O . GLY A 1 341 ? 3.871 15.536 -17.572 1.00 87.56 341 GLY A O 1
ATOM 2673 N N . GLN A 1 342 ? 3.562 15.890 -15.380 1.00 92.88 342 GLN A N 1
ATOM 2674 C CA . GLN A 1 342 ? 2.729 14.709 -15.162 1.00 92.88 342 GLN A CA 1
ATOM 2675 C C . GLN A 1 342 ? 1.339 14.864 -15.790 1.00 92.88 342 GLN A C 1
ATOM 2677 O O . GLN A 1 342 ? 0.803 15.970 -15.924 1.00 92.88 342 GLN A O 1
ATOM 2682 N N . VAL A 1 343 ? 0.732 13.732 -16.149 1.00 91.88 343 VAL A N 1
ATOM 2683 C CA . VAL A 1 343 ? -0.650 13.698 -16.639 1.00 91.88 343 VAL A CA 1
ATOM 2684 C C . VAL A 1 343 ? -1.578 14.205 -15.539 1.00 91.88 343 VAL A C 1
ATOM 2686 O O . VAL A 1 343 ? -1.475 13.788 -14.389 1.00 91.88 343 VAL A O 1
ATOM 2689 N N . ALA A 1 344 ? -2.507 15.097 -15.890 1.00 92.81 344 ALA A N 1
ATOM 2690 C CA . ALA A 1 344 ? -3.461 15.635 -14.932 1.00 92.81 344 ALA A CA 1
ATOM 2691 C C . ALA A 1 344 ? -4.328 14.509 -14.330 1.00 92.81 344 ALA A C 1
ATOM 2693 O O . ALA A 1 344 ? -4.958 13.762 -15.084 1.00 92.81 344 ALA A O 1
ATOM 2694 N N . PRO A 1 345 ? -4.423 14.403 -12.990 1.00 94.56 345 PRO A N 1
ATOM 2695 C CA . PRO A 1 345 ? -5.300 13.416 -12.378 1.00 94.56 345 PRO A CA 1
ATOM 2696 C C . PRO A 1 345 ? -6.765 13.585 -12.777 1.00 94.56 345 PRO A C 1
ATOM 2698 O O . PRO A 1 345 ? -7.283 14.704 -12.861 1.00 94.56 345 PRO A O 1
ATOM 2701 N N . VAL A 1 346 ? -7.429 12.453 -12.971 1.00 94.81 346 VAL A N 1
ATOM 2702 C CA . VAL A 1 346 ? -8.775 12.327 -13.522 1.00 94.81 346 VAL A CA 1
ATOM 2703 C C . VAL A 1 346 ? -9.810 12.275 -12.400 1.00 94.81 346 VAL A C 1
ATOM 2705 O O . VAL A 1 346 ? -9.629 11.612 -11.384 1.00 94.81 346 VAL A O 1
ATOM 2708 N N . GLY A 1 347 ? -10.957 12.923 -12.613 1.00 91.19 347 GLY A N 1
ATOM 2709 C CA . GLY A 1 347 ? -12.101 12.862 -11.703 1.00 91.19 347 GLY A CA 1
ATOM 2710 C C . GLY A 1 347 ? -11.969 13.722 -10.441 1.00 91.19 347 GLY A C 1
ATOM 2711 O O . GLY A 1 347 ? -11.060 14.535 -10.286 1.00 91.19 347 GLY A O 1
ATOM 2712 N N . ARG A 1 348 ? -12.945 13.569 -9.538 1.00 88.56 348 ARG A N 1
ATOM 2713 C CA . ARG A 1 348 ? -13.021 14.339 -8.292 1.00 88.56 348 ARG A CA 1
ATOM 2714 C C . ARG A 1 348 ? -11.947 13.874 -7.306 1.00 88.56 348 ARG A C 1
ATOM 2716 O O . ARG A 1 348 ? -11.872 12.689 -6.993 1.00 88.56 348 ARG A O 1
ATOM 2723 N N . ARG A 1 349 ? -11.183 14.826 -6.763 1.00 89.44 349 ARG A N 1
ATOM 2724 C CA . ARG A 1 349 ? -10.153 14.582 -5.743 1.00 89.44 349 ARG A CA 1
ATOM 2725 C C . ARG A 1 349 ? -10.697 14.786 -4.333 1.00 89.44 349 ARG A C 1
ATOM 2727 O O . ARG A 1 349 ? -10.415 15.794 -3.694 1.00 89.44 349 ARG A O 1
ATOM 2734 N N . THR A 1 350 ? -11.529 13.859 -3.873 1.00 95.00 350 THR A N 1
ATOM 2735 C CA . THR A 1 350 ? -11.998 13.866 -2.482 1.00 95.00 350 THR A CA 1
ATOM 2736 C C . THR A 1 350 ? -10.911 13.274 -1.592 1.00 95.00 350 THR A C 1
ATOM 2738 O O . THR A 1 350 ? -10.388 12.207 -1.908 1.00 95.00 350 THR A O 1
ATOM 2741 N N . LEU A 1 351 ? -10.563 13.972 -0.511 1.00 97.12 351 LEU A N 1
ATOM 2742 C CA . LEU A 1 351 ? -9.659 13.462 0.519 1.00 97.12 351 LEU A CA 1
ATOM 2743 C C . LEU A 1 351 ? -10.465 12.807 1.650 1.00 97.12 351 LEU A C 1
ATOM 2745 O O . LEU A 1 351 ? -11.603 13.223 1.883 1.00 97.12 351 LEU A O 1
ATOM 2749 N N . PRO A 1 352 ? -9.896 11.826 2.371 1.00 95.62 352 PRO A N 1
ATOM 2750 C CA . PRO A 1 352 ? -10.555 11.233 3.531 1.00 95.62 352 PRO A CA 1
ATOM 2751 C C . PRO A 1 352 ? -10.791 12.261 4.640 1.00 95.62 352 PRO A C 1
ATOM 2753 O O . PRO A 1 352 ? -9.918 13.073 4.932 1.00 95.62 352 PRO A O 1
ATOM 2756 N N . THR A 1 353 ? -11.945 12.213 5.297 1.00 94.56 353 THR A N 1
ATOM 2757 C CA . THR A 1 353 ? -12.224 13.088 6.442 1.00 94.56 353 THR A CA 1
ATOM 2758 C C . THR A 1 353 ? -11.477 12.584 7.683 1.00 94.56 353 THR A C 1
ATOM 2760 O O . THR A 1 353 ? -11.590 11.397 7.995 1.00 94.56 353 THR A O 1
ATOM 2763 N N . PRO A 1 354 ? -10.716 13.441 8.394 1.00 96.12 354 PRO A N 1
ATOM 2764 C CA . PRO A 1 354 ? -10.157 13.093 9.695 1.00 96.12 354 PRO A CA 1
ATOM 2765 C C . PRO A 1 354 ? -11.244 12.651 10.674 1.00 96.12 354 PRO A C 1
ATOM 2767 O O . PRO A 1 354 ? -12.303 13.275 10.726 1.00 96.12 354 PRO A O 1
ATOM 2770 N N . ARG A 1 355 ? -10.977 11.600 11.450 1.00 96.50 355 ARG A N 1
ATOM 2771 C CA . ARG A 1 355 ? -11.936 11.047 12.416 1.00 96.50 355 ARG A CA 1
ATOM 2772 C C . ARG A 1 355 ? -11.248 10.456 13.637 1.00 96.50 355 ARG A C 1
ATOM 2774 O O . ARG A 1 355 ? -10.063 10.104 13.578 1.00 96.50 355 ARG A O 1
ATOM 2781 N N . LEU A 1 356 ? -11.991 10.315 14.725 1.00 97.62 356 LEU A N 1
ATOM 2782 C CA . LEU A 1 356 ? -11.518 9.597 15.905 1.00 97.62 356 LEU A CA 1
ATOM 2783 C C . LEU A 1 356 ? -11.481 8.081 15.644 1.00 97.62 356 LEU A C 1
ATOM 2785 O O . LEU A 1 356 ? -12.225 7.572 14.790 1.00 97.62 356 LEU A O 1
ATOM 2789 N N . PRO A 1 357 ? -10.626 7.333 16.361 1.00 97.38 357 PRO A N 1
ATOM 2790 C CA . PRO A 1 357 ? -10.697 5.882 16.342 1.00 97.38 357 PRO A CA 1
ATOM 2791 C C . PRO A 1 357 ? -12.041 5.413 16.893 1.00 97.38 357 PRO A C 1
ATOM 2793 O O . PRO A 1 357 ? -12.516 5.921 17.911 1.00 97.38 357 PRO A O 1
ATOM 2796 N N . GLY A 1 358 ? -12.663 4.466 16.200 1.00 96.62 358 GLY A N 1
ATOM 2797 C CA . GLY A 1 358 ? -13.989 3.957 16.553 1.00 96.62 358 GLY A CA 1
ATOM 2798 C C . GLY A 1 358 ? -15.164 4.874 16.209 1.00 96.62 358 GLY A C 1
ATOM 2799 O O . GLY A 1 358 ? -16.314 4.542 16.491 1.00 96.62 358 GLY A O 1
ATOM 2800 N N . GLU A 1 359 ? -14.910 6.015 15.562 1.00 95.56 359 GLU A N 1
ATOM 2801 C CA . GLU A 1 359 ? -15.976 6.876 15.057 1.00 95.56 359 GLU A CA 1
ATOM 2802 C C . GLU A 1 359 ? -16.698 6.200 13.884 1.00 95.56 359 GLU A C 1
ATOM 2804 O O . GLU A 1 359 ? -16.099 5.838 12.861 1.00 95.56 359 GLU A O 1
ATOM 2809 N N . THR A 1 360 ? -18.013 6.032 14.023 1.00 91.12 360 THR A N 1
ATOM 2810 C CA . THR A 1 360 ? -18.828 5.411 12.982 1.00 91.12 360 THR A CA 1
ATOM 2811 C C . THR A 1 360 ? -19.005 6.369 11.810 1.00 91.12 360 THR A C 1
ATOM 2813 O O . THR A 1 360 ? -19.758 7.337 11.874 1.00 91.12 360 THR A O 1
ATOM 2816 N N . VAL A 1 361 ? -18.360 6.034 10.695 1.00 88.25 361 VAL A N 1
ATOM 2817 C CA . VAL A 1 361 ? -18.658 6.600 9.373 1.00 88.25 361 VAL A CA 1
ATOM 2818 C C . VAL A 1 361 ? -19.232 5.520 8.450 1.00 88.25 361 VAL A C 1
ATOM 2820 O O . VAL A 1 361 ? -19.307 4.345 8.822 1.00 88.25 361 VAL A O 1
ATOM 2823 N N . PHE A 1 362 ? -19.688 5.907 7.258 1.00 85.62 362 PHE A N 1
ATOM 2824 C CA . PHE A 1 362 ? -20.282 4.975 6.298 1.00 85.62 362 PHE A CA 1
ATOM 2825 C C . PHE A 1 362 ? -19.225 4.081 5.626 1.00 85.62 362 PHE A C 1
ATOM 2827 O O . PHE A 1 362 ? -18.165 4.554 5.224 1.00 85.62 362 PHE A O 1
ATOM 2834 N N . GLY A 1 363 ? -19.558 2.802 5.431 1.00 91.88 363 GLY A N 1
ATOM 2835 C CA . GLY A 1 363 ? -18.774 1.872 4.615 1.00 91.88 363 GLY A CA 1
ATOM 2836 C C . GLY A 1 363 ? -17.522 1.309 5.294 1.00 91.88 363 GLY A C 1
ATOM 2837 O O . GLY A 1 363 ? -17.435 1.213 6.518 1.00 91.88 363 GLY A O 1
ATOM 2838 N N . VAL A 1 364 ? -16.558 0.897 4.471 1.00 95.81 364 VAL A N 1
ATOM 2839 C CA . VAL A 1 364 ? -15.328 0.195 4.890 1.00 95.81 364 VAL A CA 1
ATOM 2840 C C . VAL A 1 364 ? -14.321 1.068 5.639 1.00 95.81 364 VAL A C 1
ATOM 2842 O O . VAL A 1 364 ? -13.435 0.543 6.303 1.00 95.81 364 VAL A O 1
ATOM 2845 N N . THR A 1 365 ? -14.463 2.393 5.578 1.00 95.56 365 THR A N 1
ATOM 2846 C CA . THR A 1 365 ? -13.584 3.346 6.276 1.00 95.56 365 THR A CA 1
ATOM 2847 C C . THR A 1 365 ? -14.046 3.654 7.707 1.00 95.56 365 THR A C 1
ATOM 2849 O O . THR A 1 365 ? -13.418 4.457 8.402 1.00 95.56 365 THR A O 1
ATOM 2852 N N . SER A 1 366 ? -15.138 3.020 8.149 1.00 96.06 366 SER A N 1
ATOM 2853 C CA . SER A 1 366 ? -15.738 3.160 9.478 1.00 96.06 366 SER A CA 1
ATOM 2854 C C . SER A 1 366 ? -14.793 2.758 10.611 1.00 96.06 366 SER A C 1
ATOM 2856 O O . SER A 1 366 ? -14.099 1.746 10.505 1.00 96.06 366 SER A O 1
ATOM 2858 N N . GLY A 1 367 ? -14.811 3.509 11.718 1.00 95.75 367 GLY A N 1
ATOM 2859 C CA . GLY A 1 367 ? -13.969 3.253 12.889 1.00 95.75 367 GLY A CA 1
ATOM 2860 C C . GLY A 1 367 ? -14.227 1.915 13.581 1.00 95.75 367 GLY A C 1
ATOM 2861 O O . GLY A 1 367 ? -13.328 1.376 14.218 1.00 95.75 367 GLY A O 1
ATOM 2862 N N . LYS A 1 368 ? -15.389 1.297 13.340 1.00 95.56 368 LYS A N 1
ATOM 2863 C CA . LYS A 1 368 ? -15.703 -0.074 13.781 1.00 95.56 368 LYS A CA 1
ATOM 2864 C C . LYS A 1 368 ? -14.749 -1.145 13.247 1.00 95.56 368 LYS A C 1
ATOM 2866 O O . LYS A 1 368 ? -14.838 -2.298 13.651 1.00 95.56 368 LYS A O 1
ATOM 2871 N N . HIS A 1 369 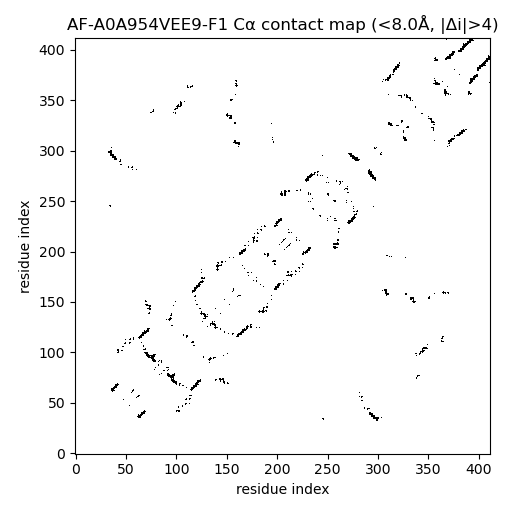? -13.905 -0.806 12.273 1.00 96.88 369 HIS A N 1
ATOM 2872 C CA . HIS A 1 369 ? -12.880 -1.690 11.723 1.00 96.88 369 HIS A CA 1
ATOM 2873 C C . HIS A 1 369 ? -11.484 -1.404 12.282 1.00 96.88 369 HIS A C 1
ATOM 2875 O O . HIS A 1 369 ? -10.550 -2.133 11.955 1.00 96.88 369 HIS A O 1
ATOM 2881 N N . ASP A 1 370 ? -11.335 -0.380 13.122 1.00 98.00 370 ASP A N 1
ATOM 2882 C CA . ASP A 1 370 ? -10.034 0.068 13.592 1.00 98.00 370 ASP A CA 1
ATOM 2883 C C . ASP A 1 370 ? -9.392 -0.954 14.527 1.00 98.00 370 ASP A C 1
ATOM 2885 O O . ASP A 1 370 ? -9.977 -1.396 15.522 1.00 98.00 370 ASP A O 1
ATOM 2889 N N . THR A 1 371 ? -8.132 -1.252 14.232 1.00 97.81 371 THR A N 1
ATOM 2890 C CA . THR A 1 371 ? -7.177 -1.708 15.235 1.00 97.81 371 THR A CA 1
ATOM 2891 C C . THR A 1 371 ? -6.566 -0.472 15.880 1.00 97.81 371 THR A C 1
ATOM 2893 O O . THR A 1 371 ? -5.906 0.311 15.199 1.00 97.81 371 THR A O 1
ATOM 2896 N N . VAL A 1 372 ? -6.778 -0.289 17.179 1.00 97.88 372 VAL A N 1
ATOM 2897 C CA . VAL A 1 372 ? -6.177 0.792 17.966 1.00 97.88 372 VAL A CA 1
ATOM 2898 C C . VAL A 1 372 ? -4.921 0.285 18.660 1.00 97.88 372 VAL A C 1
ATOM 2900 O O . VAL A 1 372 ? -4.952 -0.755 19.318 1.00 97.88 372 VAL A O 1
ATOM 2903 N N . ILE A 1 373 ? -3.830 1.036 18.537 1.00 96.31 373 ILE A N 1
ATOM 2904 C CA . ILE A 1 373 ? -2.552 0.755 19.190 1.00 96.31 373 ILE A CA 1
ATOM 2905 C C . ILE A 1 373 ? -2.190 1.935 20.093 1.00 96.31 373 ILE A C 1
ATOM 2907 O O . ILE A 1 373 ? -1.947 3.052 19.630 1.00 96.31 373 ILE A O 1
ATOM 2911 N N . LEU A 1 374 ? -2.131 1.652 21.390 1.00 95.62 374 LEU A N 1
ATOM 2912 C CA . LEU A 1 374 ? -1.599 2.522 22.430 1.00 95.62 374 LEU A CA 1
ATOM 2913 C C . LEU A 1 374 ? -0.262 1.944 22.898 1.00 95.62 374 LEU A C 1
ATOM 2915 O O . LEU A 1 374 ? -0.221 1.129 23.819 1.00 95.62 374 LEU A O 1
ATOM 2919 N N . ASP A 1 375 ? 0.813 2.325 22.215 1.00 93.44 375 ASP A N 1
ATOM 2920 C CA . ASP A 1 375 ? 2.180 1.893 22.514 1.00 93.44 375 ASP A CA 1
ATOM 2921 C C . ASP A 1 375 ? 3.144 3.051 22.246 1.00 93.44 375 ASP A C 1
ATOM 2923 O O . ASP A 1 375 ? 3.370 3.424 21.091 1.00 93.44 375 ASP A O 1
ATOM 2927 N N . ARG A 1 376 ? 3.670 3.649 23.314 1.00 93.25 376 ARG A N 1
ATOM 2928 C CA . ARG A 1 376 ? 4.676 4.710 23.299 1.00 93.25 376 ARG A CA 1
ATOM 2929 C C . ARG A 1 376 ? 5.890 4.206 24.082 1.00 93.25 376 ARG A C 1
ATOM 2931 O O . ARG A 1 376 ? 6.135 4.648 25.193 1.00 93.25 376 ARG A O 1
ATOM 2938 N N . PRO A 1 377 ? 6.731 3.336 23.498 1.00 88.25 377 PRO A N 1
ATOM 2939 C CA . PRO A 1 377 ? 7.759 2.594 24.238 1.00 88.25 377 PRO A CA 1
ATOM 2940 C C . PRO A 1 377 ? 8.848 3.461 24.899 1.00 88.25 377 PRO A C 1
ATOM 2942 O O . PRO A 1 377 ? 9.646 2.949 25.678 1.00 88.25 377 PRO A O 1
ATOM 2945 N N . ASN A 1 378 ? 8.903 4.755 24.572 1.00 90.50 378 ASN A N 1
ATOM 2946 C CA . ASN A 1 378 ? 9.846 5.722 25.134 1.00 90.50 378 ASN A CA 1
ATOM 2947 C C . ASN A 1 378 ? 9.177 6.729 26.092 1.00 90.50 378 ASN A C 1
ATOM 2949 O O . ASN A 1 378 ? 9.805 7.727 26.448 1.00 90.50 378 ASN A O 1
ATOM 2953 N N . ALA A 1 379 ? 7.919 6.510 26.476 1.00 92.56 379 ALA A N 1
ATOM 2954 C CA . ALA A 1 379 ? 7.154 7.392 27.346 1.00 92.56 379 ALA A CA 1
ATOM 2955 C C . ALA A 1 379 ? 6.226 6.591 28.268 1.00 92.56 379 ALA A C 1
ATOM 2957 O O . ALA A 1 379 ? 5.838 5.478 27.948 1.00 92.56 379 ALA A O 1
ATOM 2958 N N . ASP A 1 380 ? 5.846 7.195 29.391 1.00 93.81 380 ASP A N 1
ATOM 2959 C CA . ASP A 1 380 ? 4.793 6.679 30.264 1.00 93.81 380 ASP A CA 1
ATOM 2960 C C . ASP A 1 380 ? 3.594 7.623 30.141 1.00 93.81 380 ASP A C 1
ATOM 2962 O O . ASP A 1 380 ? 3.588 8.704 30.745 1.00 93.81 380 ASP A O 1
ATOM 2966 N N . ILE A 1 381 ? 2.601 7.270 29.318 1.00 96.75 381 ILE A N 1
ATOM 2967 C CA . ILE A 1 381 ? 1.455 8.155 29.061 1.00 96.75 381 ILE A CA 1
ATOM 2968 C C . ILE A 1 381 ? 0.144 7.605 29.621 1.00 96.75 381 ILE A C 1
ATOM 2970 O O . ILE A 1 381 ? -0.071 6.398 29.754 1.00 96.75 381 ILE A O 1
ATOM 2974 N N . THR A 1 382 ? -0.774 8.531 29.901 1.00 97.75 382 THR A N 1
ATOM 2975 C CA . THR A 1 382 ? -2.168 8.225 30.222 1.00 97.75 382 THR A CA 1
ATOM 2976 C C . THR A 1 382 ? -3.079 8.749 29.122 1.00 97.75 382 THR A C 1
ATOM 2978 O O . THR A 1 382 ? -3.174 9.960 28.904 1.00 97.75 382 THR A O 1
ATOM 2981 N N . VAL A 1 383 ? -3.791 7.841 28.463 1.00 98.00 383 VAL A N 1
ATOM 2982 C CA . VAL A 1 383 ? -4.901 8.164 27.566 1.00 98.00 383 VAL A CA 1
ATOM 2983 C C . VAL A 1 383 ? -6.197 8.113 28.368 1.00 98.00 383 VAL A C 1
ATOM 2985 O O . VAL A 1 383 ? -6.529 7.087 28.959 1.00 98.00 383 VAL A O 1
ATOM 2988 N N . THR A 1 384 ? -6.937 9.217 28.388 1.00 98.25 384 THR A N 1
ATOM 2989 C CA . THR A 1 384 ? -8.212 9.327 29.108 1.00 98.25 384 THR A CA 1
ATOM 2990 C C . THR A 1 384 ? -9.382 9.342 28.133 1.00 98.25 384 THR A C 1
ATOM 2992 O O . THR A 1 384 ? -9.424 10.169 27.226 1.00 98.25 384 THR A O 1
ATOM 2995 N N . LEU A 1 385 ? -10.363 8.471 28.347 1.00 97.94 385 LEU A N 1
ATOM 2996 C CA . LEU A 1 385 ? -11.670 8.491 27.699 1.00 97.94 385 LEU A CA 1
ATOM 2997 C C . LEU A 1 385 ? -12.715 8.984 28.714 1.00 97.94 385 LEU A C 1
ATOM 2999 O O . LEU A 1 385 ? -13.245 8.213 29.520 1.00 97.94 385 LEU A O 1
ATOM 3003 N N . ASP A 1 386 ? -12.977 10.290 28.710 1.00 97.38 386 ASP A N 1
ATOM 3004 C CA . ASP A 1 386 ? -13.873 10.948 29.674 1.00 97.38 386 ASP A CA 1
ATOM 3005 C C . ASP A 1 386 ? -15.302 11.169 29.160 1.00 97.38 386 ASP A C 1
ATOM 3007 O O . ASP A 1 386 ? -16.194 11.431 29.963 1.00 97.38 386 ASP A O 1
ATOM 3011 N N . ALA A 1 387 ? -15.533 11.040 27.852 1.00 96.50 387 ALA A N 1
ATOM 3012 C CA . ALA A 1 387 ? -16.841 11.177 27.223 1.00 96.50 387 ALA A CA 1
ATOM 3013 C C . ALA A 1 387 ? -16.888 10.497 25.843 1.00 96.50 387 ALA A C 1
ATOM 3015 O O . ALA A 1 387 ? -15.859 10.234 25.219 1.00 96.50 387 ALA A O 1
ATOM 3016 N N . GLY A 1 388 ? -18.105 10.289 25.335 1.00 95.81 388 GLY A N 1
ATOM 3017 C CA . GLY A 1 388 ? -18.361 9.665 24.033 1.00 95.81 388 GLY A CA 1
ATOM 3018 C C . GLY A 1 388 ? -18.444 8.140 24.104 1.00 95.81 388 GLY A C 1
ATOM 3019 O O . GLY A 1 388 ? -18.099 7.540 25.118 1.00 95.81 388 GLY A O 1
ATOM 3020 N N . SER A 1 389 ? -18.927 7.534 23.021 1.00 95.94 389 SER A N 1
ATOM 3021 C CA . SER A 1 389 ? -19.028 6.082 22.851 1.00 95.94 389 SER A CA 1
ATOM 3022 C C . SER A 1 389 ? -18.361 5.717 21.528 1.00 95.94 389 SER A C 1
ATOM 3024 O O . SER A 1 389 ? -18.649 6.345 20.503 1.00 95.94 389 SER A O 1
ATOM 3026 N N . TYR A 1 390 ? -17.418 4.778 21.568 1.00 96.50 390 TYR A N 1
ATOM 3027 C CA . TYR A 1 390 ? -16.582 4.409 20.426 1.00 96.50 390 TYR A CA 1
ATOM 3028 C C . TYR A 1 390 ? -16.586 2.895 20.239 1.00 96.50 390 TYR A C 1
ATOM 3030 O O . TYR A 1 390 ? -16.295 2.149 21.175 1.00 96.50 390 TYR A O 1
ATOM 3038 N N . ASP A 1 391 ? -16.857 2.448 19.015 1.00 96.44 391 ASP A N 1
ATOM 3039 C CA . ASP A 1 391 ? -16.810 1.037 18.640 1.00 96.44 391 ASP A CA 1
ATOM 3040 C C . ASP A 1 391 ? -15.553 0.784 17.817 1.00 96.44 391 ASP A C 1
ATOM 3042 O O . ASP A 1 391 ? -15.428 1.282 16.701 1.00 96.44 391 ASP A O 1
ATOM 3046 N N . ILE A 1 392 ? -14.628 -0.007 18.349 1.00 97.50 392 ILE A N 1
ATOM 3047 C CA . ILE A 1 392 ? -13.405 -0.426 17.661 1.00 97.50 392 ILE A CA 1
ATOM 3048 C C . ILE A 1 392 ? -13.381 -1.939 17.496 1.00 97.50 392 ILE A C 1
ATOM 3050 O O . ILE A 1 392 ? -14.115 -2.677 18.156 1.00 97.50 392 ILE A O 1
ATOM 3054 N N . ARG A 1 393 ? -12.501 -2.413 16.620 1.00 96.88 393 ARG A N 1
ATOM 3055 C CA . ARG A 1 393 ? -12.377 -3.837 16.322 1.00 96.88 393 ARG A CA 1
ATOM 3056 C C . ARG A 1 393 ? -11.357 -4.537 17.206 1.00 96.88 393 ARG A C 1
ATOM 3058 O O . ARG A 1 393 ? -11.620 -5.595 17.767 1.00 96.88 393 ARG A O 1
ATOM 3065 N N . LYS A 1 394 ? -10.165 -3.953 17.313 1.00 97.06 394 LYS A N 1
ATOM 3066 C CA . LYS A 1 394 ? -9.055 -4.484 18.111 1.00 97.06 394 LYS A CA 1
ATOM 3067 C C . LYS A 1 394 ? -8.423 -3.376 18.923 1.00 97.06 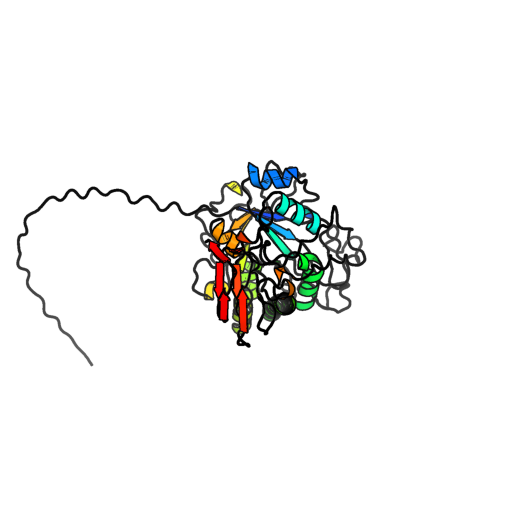394 LYS A C 1
ATOM 3069 O O . LYS A 1 394 ? -8.339 -2.240 18.468 1.00 97.06 394 LYS A O 1
ATOM 3074 N N . LEU A 1 395 ? -7.922 -3.740 20.095 1.00 96.88 395 LEU A N 1
ATOM 3075 C CA . LEU A 1 395 ? -7.204 -2.837 20.975 1.00 96.88 395 LEU A CA 1
ATOM 3076 C C . LEU A 1 395 ? -5.916 -3.508 21.454 1.00 96.88 395 LEU A C 1
ATOM 3078 O O . LEU A 1 395 ? -5.953 -4.582 22.052 1.00 96.88 395 LEU A O 1
ATOM 3082 N N . PHE A 1 396 ? -4.787 -2.855 21.206 1.00 96.00 396 PHE A N 1
ATOM 3083 C CA . PHE A 1 396 ? -3.494 -3.182 21.788 1.00 96.00 396 PHE A CA 1
ATOM 3084 C C . PHE A 1 396 ? -3.080 -2.046 22.720 1.00 96.00 396 PHE A C 1
ATOM 3086 O O . PHE A 1 396 ? -2.985 -0.901 22.282 1.00 96.00 396 PHE A O 1
ATOM 3093 N N . VAL A 1 397 ? -2.845 -2.356 23.996 1.00 94.88 397 VAL A N 1
ATOM 3094 C CA . VAL A 1 397 ? -2.501 -1.357 25.015 1.00 94.88 397 VAL A CA 1
ATOM 3095 C C . VAL A 1 397 ? -1.254 -1.784 25.773 1.00 94.88 397 VAL A C 1
ATOM 3097 O O . VAL A 1 397 ? -1.230 -2.853 26.384 1.00 94.88 397 VAL A O 1
ATOM 3100 N N . ARG A 1 398 ? -0.243 -0.919 25.757 1.00 95.44 398 ARG A N 1
ATOM 3101 C CA . ARG A 1 398 ? 0.898 -0.924 26.681 1.00 95.44 398 ARG A CA 1
ATOM 3102 C C . ARG A 1 398 ? 0.906 0.291 27.612 1.00 95.44 398 ARG A C 1
ATOM 3104 O O . ARG A 1 398 ? 1.472 0.203 28.693 1.00 95.44 398 ARG A O 1
ATOM 3111 N N . GLU A 1 399 ? 0.220 1.364 27.222 1.00 95.50 399 GLU A N 1
ATOM 3112 C CA . GLU A 1 399 ? 0.065 2.595 28.006 1.00 95.50 399 GLU A CA 1
ATOM 3113 C C . GLU A 1 399 ? -1.069 2.533 29.043 1.00 95.50 399 GLU A C 1
ATOM 3115 O O . GLU A 1 399 ? -1.914 1.637 29.025 1.00 95.50 399 GLU A O 1
ATOM 3120 N N . SER A 1 400 ? -1.158 3.525 29.934 1.00 96.62 400 SER A N 1
ATOM 3121 C CA . SER A 1 400 ? -2.320 3.641 30.825 1.00 96.62 400 SER A CA 1
ATOM 3122 C C . SER A 1 400 ? -3.548 4.138 30.053 1.00 96.62 400 SER A C 1
ATOM 3124 O O . SER A 1 400 ? -3.544 5.251 29.533 1.00 96.62 400 SER A O 1
ATOM 3126 N N . LEU A 1 401 ? -4.629 3.352 30.021 1.00 97.25 401 LEU A N 1
ATOM 3127 C CA . LEU A 1 401 ? -5.935 3.759 29.482 1.00 97.25 401 LEU A CA 1
ATOM 3128 C C . LEU A 1 401 ? -6.945 3.923 30.626 1.00 97.25 401 LEU A C 1
ATOM 3130 O O . LEU A 1 401 ? -7.308 2.949 31.284 1.00 97.25 401 LEU A O 1
ATOM 3134 N N . VAL A 1 402 ? -7.410 5.151 30.858 1.00 97.81 402 VAL A N 1
ATOM 3135 C CA . VAL A 1 402 ? -8.393 5.487 31.900 1.00 97.81 402 VAL A CA 1
ATOM 3136 C C . VAL A 1 402 ? -9.729 5.824 31.253 1.00 97.81 402 VAL A C 1
ATOM 3138 O O . VAL A 1 402 ? -9.846 6.820 30.547 1.00 97.81 402 VAL A O 1
ATOM 3141 N N . ILE A 1 403 ? -10.759 5.031 31.536 1.00 97.06 403 ILE A N 1
ATOM 3142 C CA . ILE A 1 403 ? -12.136 5.317 31.121 1.00 97.06 403 ILE A CA 1
ATOM 3143 C C . ILE A 1 403 ? -12.859 5.931 32.321 1.00 97.06 403 ILE A C 1
ATOM 3145 O O . ILE A 1 403 ? -13.256 5.221 33.243 1.00 97.06 403 ILE A O 1
ATOM 3149 N N . SER A 1 404 ? -12.951 7.262 32.356 1.00 95.56 404 SER A N 1
ATOM 3150 C CA . SER A 1 404 ? -13.505 8.018 33.491 1.00 95.56 404 SER A CA 1
ATOM 3151 C C . SER A 1 404 ? -14.953 8.466 33.287 1.00 95.56 404 SER A C 1
ATOM 3153 O O . SER A 1 404 ? -15.612 8.823 34.263 1.00 95.56 404 SER A O 1
ATOM 3155 N N . GLY A 1 405 ? -15.451 8.438 32.047 1.00 93.88 405 GLY A N 1
ATOM 3156 C CA . GLY A 1 405 ? -16.826 8.839 31.730 1.00 93.88 405 GLY A CA 1
ATOM 3157 C C . GLY A 1 405 ? -17.325 8.512 30.318 1.00 93.88 405 GLY A C 1
ATOM 3158 O O . GLY A 1 405 ? -18.492 8.770 30.034 1.00 93.88 405 GLY A O 1
ATOM 3159 N N . GLY A 1 406 ? -16.486 7.947 29.439 1.00 95.62 406 GLY A N 1
ATOM 3160 C CA . GLY A 1 406 ? -16.915 7.446 28.128 1.00 95.62 406 GLY A CA 1
ATOM 3161 C C . GLY A 1 406 ? -17.152 5.933 28.089 1.00 95.62 406 GLY A C 1
ATOM 3162 O O . GLY A 1 406 ? -17.034 5.235 29.095 1.00 95.62 406 GLY A O 1
ATOM 3163 N N . GLU A 1 407 ? -17.447 5.429 26.895 1.00 96.75 407 GLU A N 1
ATOM 3164 C CA . GLU A 1 407 ? -17.658 4.014 26.588 1.00 96.75 407 GLU A CA 1
ATOM 3165 C C . GLU A 1 407 ? -16.737 3.589 25.437 1.00 96.75 407 GLU A C 1
ATOM 3167 O O . GLU A 1 407 ? -16.629 4.275 24.418 1.00 96.75 407 GLU A O 1
ATOM 3172 N N . LEU A 1 408 ? -16.067 2.447 25.596 1.00 96.94 408 LEU A N 1
ATOM 3173 C CA . LEU A 1 408 ? -15.256 1.835 24.548 1.00 96.94 408 LEU A CA 1
ATOM 3174 C C . LEU A 1 408 ? -15.716 0.397 24.348 1.00 96.94 408 LEU A C 1
ATOM 3176 O O . LEU A 1 408 ? -15.581 -0.435 25.246 1.00 96.94 408 LEU A O 1
ATOM 3180 N N . HIS A 1 409 ? -16.245 0.104 23.169 1.00 96.81 409 HIS A N 1
ATOM 3181 C CA . HIS A 1 409 ? -16.630 -1.240 22.774 1.00 96.81 409 HIS A CA 1
ATOM 3182 C C . HIS A 1 409 ? -15.540 -1.825 21.883 1.00 96.81 409 HIS A C 1
ATOM 3184 O O . HIS A 1 409 ? -15.147 -1.216 20.889 1.00 96.81 409 HIS A O 1
ATOM 3190 N N . VAL A 1 410 ? -15.051 -3.014 22.231 1.00 96.44 410 VAL A N 1
ATOM 3191 C CA . VAL A 1 410 ? -14.045 -3.735 21.442 1.00 96.44 410 VAL A CA 1
ATOM 3192 C C . VAL A 1 410 ? -14.688 -5.008 20.908 1.00 96.44 410 VAL A C 1
ATOM 3194 O O . VAL A 1 410 ? -14.903 -5.953 21.664 1.00 96.44 410 VAL A O 1
ATOM 3197 N N . ASN A 1 411 ? -15.021 -5.010 19.618 1.00 87.44 411 ASN A N 1
ATOM 3198 C CA . ASN A 1 411 ? -15.800 -6.062 18.967 1.00 87.44 411 ASN A CA 1
ATOM 3199 C C . ASN A 1 411 ? -14.982 -6.710 17.837 1.00 87.44 411 ASN A C 1
ATOM 3201 O O . ASN A 1 411 ? -14.858 -6.128 16.757 1.00 87.44 411 ASN A O 1
ATOM 3205 N N . TYR A 1 412 ? -14.439 -7.906 18.096 1.00 77.06 412 TYR A N 1
ATOM 3206 C CA . TYR A 1 412 ? -13.721 -8.733 17.116 1.00 77.06 412 TYR A CA 1
ATOM 3207 C C . TYR A 1 412 ? -14.606 -9.841 16.549 1.00 77.06 412 TYR A C 1
ATOM 3209 O O . TYR A 1 412 ? -15.230 -10.559 17.367 1.00 77.06 412 TYR A O 1
#

pLDDT: mean 90.71, std 17.17, range [25.52, 98.94]

Nearest PDB structures (foldseek):
  3fa4-assembly2_H  TM=4.465E-01  e=7.030E-01  Aspergillus niger
  2y2w-assembly2_E  TM=4.792E-01  e=1.137E+00  Bifidobacterium longum
  4ax7-assembly4_D  TM=3.965E-01  e=3.352E+00  Trichoderma reesei
  6rvm-assembly4_D  TM=3.579E-01  e=9.884E+00  Staphylococcus aureus